Protein 4QT4 (pdb70)

Nearest PDB structures (foldseek):
  4qt4-assembly2_B  TM=9.998E-01  e=1.331E-39  Streptococcus pyogenes NZ131
  2z2j-assembly1_A  TM=9.382E-01  e=2.286E-21  Mycobacterium tuberculosis H37Rv
  7wt6-assembly1_A  TM=9.422E-01  e=6.286E-21  Mycobacteriaceae bacterium
  3p2j-assembly1_A  TM=9.338E-01  e=3.692E-20  Mycolicibacterium smegmatis MC2 155
  3nea-assembly1_A  TM=8.923E-01  e=6.696E-21  Francisella tularensis subsp. tularensis

B-factor: mean 17.84, std 8.67, range [2.0, 57.25]

Solvent-accessible surface area: 18458 Å² total; per-residue (Å²): 154,22,8,0,0,0,0,0,1,13,33,48,105,159,48,116,131,9,36,5,1,0,0,17,44,0,0,56,17,0,8,148,79,36,139,11,116,50,84,96,43,209,116,19,133,1,48,13,3,42,44,126,54,137,138,16,64,0,14,0,0,21,2,26,22,104,3,90,55,1,0,91,4,0,101,38,0,16,96,129,70,141,13,20,7,71,37,0,0,0,0,7,0,20,22,81,5,104,25,22,80,7,77,0,74,38,121,25,83,16,62,28,4,58,0,2,109,11,0,40,85,67,14,34,4,57,40,5,22,4,1,29,0,0,2,10,141,53,134,209,73,77,81,65,128,89,7,5,56,28,108,31,91,105,133,27,75,134,33,10,63,108,7,16,74,104,0,6,78,0,0,91,44,6,18,133,61,90,43,11,131,113,0,42,161,134,26,48,110,165,18,11,1,0,0,0,0,1,13,35,49,89,150,48,107,131,8,37,4,4,0,0,20,45,0,0,60,30,1,9,167,83,44,136,15,120,56,89,71,33,175,103,8,122,0,51,11,3,45,35,123,54,138,149,12,60,0,23,0,0,26,2,37,10,102,3,91,53,1,0,91,2,1,76,35,2,12,87,132,71,141,21,81,48,92,33,1,0,0,0,9,0,17,19,90,4,99,31,22,88,5,66,0,83,34,113,30,76,16,62,33,2,54,0,0,105,9,0,8,34,60,21,3,6,56,77,5,21,1,1,29,0,0,3,8,137,52,137,212,82,75,80,70,127,86,8,3,63,26,109,26,85,115,133,28,73,132,35,9,64,112,6,17,74,98,0,4,78,0,0,85,43,4,16,133,66,91,35,9,127,115,0,32,155,135,27,54,85

InterPro domains:
  IPR001328 Peptidyl-tRNA hydrolase [MF_00083] (2-180)
  IPR001328 Peptidyl-tRNA hydrolase [PF01195] (4-188)
  IPR001328 Peptidyl-tRNA hydrolase [PTHR17224] (3-188)
  IPR001328 Peptidyl-tRNA hydrolase [TIGR00447] (3-172)
  IPR001328 Peptidyl-tRNA hydrolase [cd00462] (4-175)
  IPR018171 Peptidyl-tRNA hydrolase, conserved site [PS01195] (15-28)
  IPR018171 Peptidyl-tRNA hydrolase, conserved site [PS01196] (109-119)
  IPR036416 Peptidyl-tRNA hydrolase superfamily [G3DSA:3.40.50.1470] (1-189)
  IPR036416 Peptidyl-tRNA hydrolase superfamily [SSF53178] (1-188)

Structure (mmCIF, N/CA/C/O backbone):
data_4QT4
#
_entry.id   4QT4
#
_cell.length_a   36.024
_cell.length_b   43.028
_cell.length_c   65.100
_cell.angle_alpha   90.33
_cell.angle_beta   105.78
_cell.angle_gamma   112.51
#
_symmetry.space_group_name_H-M   'P 1'
#
loop_
_entity.id
_entity.type
_entity.pdbx_description
1 polymer 'Peptidyl-tRNA hydrolase'
2 water water
#
loop_
_atom_site.group_PDB
_atom_site.id
_atom_site.type_symbol
_atom_site.label_atom_id
_atom_site.label_alt_id
_atom_site.label_comp_id
_atom_site.label_asym_id
_atom_site.label_entity_id
_atom_site.label_seq_id
_atom_site.pdbx_PDB_ins_code
_atom_site.Cartn_x
_atom_site.Cartn_y
_atom_site.Cartn_z
_atom_site.occupancy
_atom_site.B_iso_or_equiv
_atom_site.auth_seq_id
_atom_site.auth_comp_id
_atom_site.auth_asym_id
_atom_site.auth_atom_id
_atom_site.pdbx_PDB_model_num
ATOM 1 N N . MET A 1 1 ? -3.280 -34.009 -27.707 1.00 27.11 1 MET A N 1
ATOM 2 C CA . MET A 1 1 ? -1.905 -33.537 -27.728 1.00 26.15 1 MET A CA 1
ATOM 3 C C . MET A 1 1 ? -1.721 -32.139 -27.137 1.00 24.83 1 MET A C 1
ATOM 4 O O . MET A 1 1 ? -0.824 -31.914 -26.385 1.00 24.63 1 MET A O 1
ATOM 9 N N . VAL A 1 2 ? -2.514 -31.169 -27.579 1.00 22.11 2 VAL A N 1
ATOM 10 C CA . VAL A 1 2 ? -2.399 -29.810 -27.132 1.00 20.38 2 VAL A CA 1
ATOM 11 C C . VAL A 1 2 ? -3.590 -29.398 -26.274 1.00 20.28 2 VAL A C 1
ATOM 12 O O . VAL A 1 2 ? -4.686 -29.578 -26.678 1.00 20.09 2 VAL A O 1
ATOM 16 N N . LYS A 1 3 ? -3.340 -28.867 -25.099 1.00 19.58 3 LYS A N 1
ATOM 17 C CA . LYS A 1 3 ? -4.372 -28.393 -24.190 1.00 19.07 3 LYS A CA 1
ATOM 18 C C . LYS A 1 3 ? -4.319 -26.872 -24.101 1.00 17.95 3 LYS A C 1
ATOM 19 O O . LYS A 1 3 ? -3.244 -26.284 -24.042 1.00 16.55 3 LYS A O 1
ATOM 25 N N . MET A 1 4 ? -5.491 -26.246 -24.108 1.00 16.80 4 MET A N 1
ATOM 26 C CA . MET A 1 4 ? -5.597 -24.791 -24.021 1.00 16.24 4 MET A CA 1
ATOM 27 C C . MET A 1 4 ? -6.376 -24.445 -22.755 1.00 14.87 4 MET A C 1
ATOM 28 O O . MET A 1 4 ? -7.593 -24.588 -22.696 1.00 14.98 4 MET A O 1
ATOM 33 N N . ILE A 1 5 ? -5.695 -23.961 -21.746 1.00 14.06 5 ILE A N 1
ATOM 34 C CA . ILE A 1 5 ? -6.288 -23.586 -20.494 1.00 13.04 5 ILE A CA 1
ATOM 35 C C . ILE A 1 5 ? -6.310 -22.051 -20.257 1.00 13.81 5 ILE A C 1
ATOM 36 O O . ILE A 1 5 ? -5.295 -21.432 -20.097 1.00 11.00 5 ILE A O 1
ATOM 41 N N . VAL A 1 6 ? -7.498 -21.468 -20.260 1.00 12.44 6 VAL A N 1
ATOM 42 C CA . VAL A 1 6 ? -7.645 -20.020 -20.241 1.00 12.40 6 VAL A CA 1
ATOM 43 C C . VAL A 1 6 ? -8.236 -19.516 -18.931 1.00 11.83 6 VAL A C 1
ATOM 44 O O . VAL A 1 6 ? -9.260 -20.014 -18.463 1.00 11.55 6 VAL A O 1
ATOM 48 N N . GLY A 1 7 ? -7.583 -18.516 -18.351 1.00 10.37 7 GLY A N 1
ATOM 49 C CA . GLY A 1 7 ? -8.081 -17.862 -17.153 1.00 9.46 7 GLY A CA 1
ATOM 50 C C . GLY A 1 7 ? -8.518 -16.467 -17.554 1.00 9.16 7 GLY A C 1
ATOM 51 O O . GLY A 1 7 ? -7.741 -15.717 -18.145 1.00 8.75 7 GLY A O 1
ATOM 52 N N . LEU A 1 8 ? -9.754 -16.108 -17.235 1.00 8.68 8 LEU A N 1
ATOM 53 C CA . LEU A 1 8 ? -10.281 -14.807 -17.629 1.00 7.98 8 LEU A CA 1
ATOM 54 C C . LEU A 1 8 ? -10.060 -13.677 -16.637 1.00 7.23 8 LEU A C 1
ATOM 55 O O . LEU A 1 8 ? -9.924 -13.892 -15.431 1.00 8.37 8 LEU A O 1
ATOM 60 N N . GLY A 1 9 ? -10.042 -12.461 -17.170 1.00 6.70 9 GLY A N 1
ATOM 61 C CA . GLY A 1 9 ? -9.853 -11.278 -16.354 1.00 7.61 9 GLY A CA 1
ATOM 62 C C . GLY A 1 9 ? -9.571 -10.049 -17.197 1.00 9.50 9 GLY A C 1
ATOM 63 O O . GLY A 1 9 ? -9.817 -10.043 -18.407 1.00 7.21 9 GLY A O 1
ATOM 64 N N . ASN A 1 10 ? -9.064 -9.005 -16.547 1.00 10.05 10 ASN A N 1
ATOM 65 C CA . ASN A 1 10 ? -8.722 -7.753 -17.212 1.00 10.62 10 ASN A CA 1
ATOM 66 C C . ASN A 1 10 ? -7.282 -7.408 -16.860 1.00 10.75 10 ASN A C 1
ATOM 67 O O . ASN A 1 10 ? -6.865 -7.579 -15.714 1.00 11.54 10 ASN A O 1
ATOM 72 N N . PRO A 1 11 ? -6.498 -6.935 -17.844 1.00 10.58 11 PRO A N 1
ATOM 73 C CA . PRO A 1 11 ? -5.099 -6.565 -17.622 1.00 12.69 11 PRO A CA 1
ATOM 74 C C . PRO A 1 11 ? -5.059 -5.206 -16.914 1.00 15.03 11 PRO A C 1
ATOM 75 O O . PRO A 1 11 ? -6.047 -4.464 -16.943 1.00 16.15 11 PRO A O 1
ATOM 79 N N . GLY A 1 12 ? -3.937 -4.889 -16.272 1.00 17.29 12 GLY A N 1
ATOM 80 C CA . GLY A 1 12 ? -3.812 -3.610 -15.583 1.00 19.78 12 GLY A CA 1
ATOM 81 C C . GLY A 1 12 ? -3.934 -3.675 -14.070 1.00 21.37 12 GLY A C 1
ATOM 82 O O . GLY A 1 12 ? -4.764 -4.408 -13.533 1.00 21.19 12 GLY A O 1
ATOM 83 N N . SER A 1 13 ? -3.102 -2.886 -13.394 1.00 22.56 13 SER A N 1
ATOM 84 C CA . SER A 1 13 ? -3.049 -2.826 -11.941 1.00 23.93 13 SER A CA 1
ATOM 85 C C . SER A 1 13 ? -4.393 -2.549 -11.264 1.00 23.75 13 SER A C 1
ATOM 86 O O . SER A 1 13 ? -4.665 -3.104 -10.203 1.00 22.99 13 SER A O 1
ATOM 89 N N . LYS A 1 14 ? -5.242 -1.717 -11.864 1.00 23.84 14 LYS A N 1
ATOM 90 C CA . LYS A 1 14 ? -6.526 -1.403 -11.234 1.00 24.98 14 LYS A CA 1
ATOM 91 C C . LYS A 1 14 ? -7.555 -2.540 -11.200 1.00 24.44 14 LYS A C 1
ATOM 92 O O . LYS A 1 14 ? -8.519 -2.478 -10.432 1.00 24.14 14 LYS A O 1
ATOM 98 N N . TYR A 1 15 ? -7.405 -3.510 -12.088 1.00 23.30 15 TYR A N 1
ATOM 99 C CA . TYR A 1 15 ? -8.277 -4.664 -12.116 1.00 22.61 15 TYR A CA 1
ATOM 100 C C . TYR A 1 15 ? -7.804 -5.882 -11.288 1.00 22.47 15 TYR A C 1
ATOM 101 O O . TYR A 1 15 ? -8.577 -6.747 -11.025 1.00 21.25 15 TYR A O 1
ATOM 110 N N . GLU A 1 16 ? -6.591 -5.849 -10.802 1.00 23.37 16 GLU A N 1
ATOM 111 C CA . GLU A 1 16 ? -5.932 -7.019 -10.246 1.00 24.52 16 GLU A CA 1
ATOM 112 C C . GLU A 1 16 ? -6.622 -7.721 -9.073 1.00 23.95 16 GLU A C 1
ATOM 113 O O . GLU A 1 16 ? -6.549 -8.892 -8.955 1.00 23.99 16 GLU A O 1
ATOM 119 N N . LYS A 1 17 ? -7.245 -6.956 -8.211 1.00 22.94 17 LYS A N 1
ATOM 120 C CA . LYS A 1 17 ? -7.953 -7.498 -7.065 1.00 22.65 17 LYS A CA 1
ATOM 121 C C . LYS A 1 17 ? -9.450 -7.721 -7.287 1.00 20.64 17 LYS A C 1
ATOM 122 O O . LYS A 1 17 ? -10.128 -8.179 -6.403 1.00 20.65 17 LYS A O 1
ATOM 128 N N . THR A 1 18 ? -9.964 -7.360 -8.449 1.00 17.73 18 THR A N 1
ATOM 129 C CA . THR A 1 18 ? -11.385 -7.532 -8.704 1.00 14.91 18 THR A CA 1
ATOM 130 C C . THR A 1 18 ? -11.771 -9.005 -8.764 1.00 13.80 18 THR A C 1
ATOM 131 O O . THR A 1 18 ? -10.973 -9.853 -9.161 1.00 12.73 18 THR A O 1
ATOM 135 N N . LYS A 1 19 ? -13.001 -9.297 -8.354 1.00 12.60 19 LYS A N 1
ATOM 136 C CA . LYS A 1 19 ? -13.512 -10.663 -8.357 1.00 12.87 19 LYS A CA 1
ATOM 137 C C . LYS A 1 19 ? -13.531 -11.206 -9.782 1.00 12.10 19 LYS A C 1
ATOM 138 O O . LYS A 1 19 ? -13.300 -12.389 -10.009 1.00 9.96 19 LYS A O 1
ATOM 144 N N . HIS A 1 20 ? -13.781 -10.315 -10.737 1.00 11.94 20 HIS A N 1
ATOM 145 C CA . HIS A 1 20 ? -13.841 -10.681 -12.148 1.00 11.79 20 HIS A CA 1
ATOM 146 C C . HIS A 1 20 ? -12.499 -11.219 -12.654 1.00 12.04 20 HIS A C 1
ATOM 147 O O . HIS A 1 20 ? -12.425 -11.807 -13.734 1.00 12.41 20 HIS A O 1
ATOM 154 N N . ASN A 1 21 ? -11.443 -11.022 -11.871 1.00 11.19 21 ASN A N 1
ATOM 155 C CA . ASN A 1 21 ? -10.106 -11.503 -12.234 1.00 10.74 21 ASN A CA 1
ATOM 156 C C . ASN A 1 21 ? -9.733 -12.820 -11.567 1.00 9.33 21 ASN A C 1
ATOM 157 O O . ASN A 1 21 ? -8.567 -13.198 -11.555 1.00 10.35 21 ASN A O 1
ATOM 162 N N . ILE A 1 22 ? -10.707 -13.518 -11.001 1.00 10.13 22 ILE A N 1
ATOM 163 C CA . ILE A 1 22 ? -10.399 -14.776 -10.332 1.00 9.99 22 ILE A CA 1
ATOM 164 C C . ILE A 1 22 ? -9.722 -15.759 -11.299 1.00 10.55 22 ILE A C 1
ATOM 165 O O . ILE A 1 22 ? -8.918 -16.591 -10.887 1.00 11.94 22 ILE A O 1
ATOM 170 N N . GLY A 1 23 ? -10.025 -15.640 -12.589 1.00 10.72 23 GLY A N 1
ATOM 171 C CA . GLY A 1 23 ? -9.411 -16.514 -13.578 1.00 9.30 23 GLY A CA 1
ATOM 172 C C . GLY A 1 23 ? -7.913 -16.269 -13.680 1.00 11.16 23 GLY A C 1
ATOM 173 O O . GLY A 1 23 ? -7.116 -17.210 -13.749 1.00 10.17 23 GLY A O 1
ATOM 174 N N . PHE A 1 24 ? -7.529 -14.996 -13.694 1.00 11.03 24 PHE A N 1
ATOM 175 C CA . PHE A 1 24 ? -6.120 -14.611 -13.755 1.00 11.98 24 PHE A CA 1
ATOM 176 C C . PHE A 1 24 ? -5.399 -15.172 -12.524 1.00 11.82 24 PHE A C 1
ATOM 177 O O . PHE A 1 24 ? -4.321 -15.755 -12.624 1.00 11.04 24 PHE A O 1
ATOM 185 N N . MET A 1 25 ? -6.020 -14.994 -11.363 1.00 12.26 25 MET A N 1
ATOM 186 C CA . MET A 1 25 ? -5.466 -15.478 -10.097 1.00 13.12 25 MET A CA 1
ATOM 187 C C . MET A 1 25 ? -5.257 -16.998 -10.136 1.00 13.48 25 MET A C 1
ATOM 188 O O . MET A 1 25 ? -4.240 -17.516 -9.662 1.00 12.47 25 MET A O 1
ATOM 193 N N . ALA A 1 26 ? -6.225 -17.705 -10.715 1.00 13.28 26 ALA A N 1
ATOM 194 C CA . ALA A 1 26 ? -6.155 -19.159 -10.821 1.00 13.18 26 ALA A CA 1
ATOM 195 C C . ALA A 1 26 ? -4.980 -19.587 -11.685 1.00 13.21 26 ALA A C 1
ATOM 196 O O . ALA A 1 26 ? -4.166 -20.428 -11.277 1.00 13.90 26 ALA A O 1
ATOM 198 N N . ILE A 1 27 ? -4.896 -19.011 -12.881 1.00 12.87 27 ILE A N 1
ATOM 199 C CA . ILE A 1 27 ? -3.809 -19.323 -13.802 1.00 12.99 27 ILE A CA 1
ATOM 200 C C . ILE A 1 27 ? -2.459 -19.044 -13.154 1.00 12.66 27 ILE A C 1
ATOM 201 O O . ILE A 1 27 ? -1.530 -19.848 -13.266 1.00 12.48 27 ILE A O 1
ATOM 206 N N . ASP A 1 28 ? -2.358 -17.903 -12.474 1.00 12.05 28 ASP A N 1
ATOM 207 C CA . ASP A 1 28 ? -1.115 -17.539 -11.799 1.00 12.38 28 ASP A CA 1
ATOM 208 C C . ASP A 1 28 ? -0.714 -18.627 -10.803 1.00 11.67 28 ASP A C 1
ATOM 209 O O . ASP A 1 28 ? 0.442 -19.049 -10.764 1.00 11.55 28 ASP A O 1
ATOM 214 N N . ASN A 1 29 ? -1.677 -19.085 -10.010 1.00 12.20 29 ASN A N 1
ATOM 215 C CA . ASN A 1 29 ? -1.419 -20.120 -9.011 1.00 12.49 29 ASN A CA 1
ATOM 216 C C . ASN A 1 29 ? -0.993 -21.426 -9.689 1.00 11.93 29 ASN A C 1
ATOM 217 O O . ASN A 1 29 ? -0.089 -22.118 -9.219 1.00 12.36 29 ASN A O 1
ATOM 222 N N . ILE A 1 30 ? -1.634 -21.747 -10.809 1.00 11.85 30 ILE A N 1
ATOM 223 C CA . ILE A 1 30 ? -1.319 -22.960 -11.554 1.00 10.91 30 ILE A CA 1
ATOM 224 C C . ILE A 1 30 ? 0.109 -22.996 -12.090 1.00 11.13 30 ILE A C 1
ATOM 225 O O . ILE A 1 30 ? 0.825 -23.975 -11.895 1.00 9.44 30 ILE A O 1
ATOM 230 N N . VAL A 1 31 ? 0.521 -21.935 -12.778 1.00 11.59 31 VAL A N 1
ATOM 231 C CA . VAL A 1 31 ? 1.864 -21.900 -13.344 1.00 13.55 31 VAL A CA 1
ATOM 232 C C . VAL A 1 31 ? 2.951 -21.878 -12.277 1.00 14.30 31 VAL A C 1
ATOM 233 O O . VAL A 1 31 ? 3.991 -22.515 -12.433 1.00 14.10 31 VAL A O 1
ATOM 237 N N . LYS A 1 32 ? 2.709 -21.171 -11.177 1.00 17.05 32 LYS A N 1
ATOM 238 C CA . LYS A 1 32 ? 3.682 -21.124 -10.087 1.00 18.90 32 LYS A CA 1
ATOM 239 C C . LYS A 1 32 ? 3.891 -22.518 -9.500 1.00 18.90 32 LYS A C 1
ATOM 240 O O . LYS A 1 32 ? 5.016 -22.919 -9.200 1.00 18.21 32 LYS A O 1
ATOM 246 N N . ASN A 1 33 ? 2.793 -23.250 -9.352 1.00 18.91 33 ASN A N 1
ATOM 247 C CA . ASN A 1 33 ? 2.811 -24.621 -8.937 1.00 19.64 33 ASN A CA 1
ATOM 248 C C . ASN A 1 33 ? 3.452 -25.584 -9.921 1.00 19.52 33 ASN A C 1
ATOM 249 O O . ASN A 1 33 ? 4.063 -26.508 -9.532 1.00 18.78 33 ASN A O 1
ATOM 254 N N . LEU A 1 34 ? 3.271 -25.321 -11.175 1.00 19.24 34 LEU A N 1
ATOM 255 C CA . LEU A 1 34 ? 3.784 -26.184 -12.161 1.00 20.38 34 LEU A CA 1
ATOM 256 C C . LEU A 1 34 ? 5.173 -25.732 -12.631 1.00 20.61 34 LEU A C 1
ATOM 257 O O . LEU A 1 34 ? 5.652 -26.302 -13.534 1.00 21.09 34 LEU A O 1
ATOM 262 N N . ASP A 1 35 ? 5.770 -24.723 -12.015 1.00 20.71 35 ASP A N 1
ATOM 263 C CA . ASP A 1 35 ? 7.045 -24.126 -12.452 1.00 21.98 35 ASP A CA 1
ATOM 264 C C . ASP A 1 35 ? 7.021 -23.674 -13.920 1.00 22.07 35 ASP A C 1
ATOM 265 O O . ASP A 1 35 ? 7.845 -24.041 -14.697 1.00 21.90 35 ASP A O 1
ATOM 270 N N . VAL A 1 36 ? 5.996 -22.948 -14.317 1.00 22.02 36 VAL A N 1
ATOM 271 C CA . VAL A 1 36 ? 5.821 -22.466 -15.659 1.00 21.99 36 VAL A CA 1
ATOM 272 C C . VAL A 1 36 ? 5.921 -20.943 -15.636 1.00 22.20 36 VAL A C 1
ATOM 273 O O . VAL A 1 36 ? 5.299 -20.310 -14.834 1.00 22.07 36 VAL A O 1
ATOM 277 N N . THR A 1 37 ? 6.734 -20.382 -16.505 1.00 22.00 37 THR A N 1
ATOM 278 C CA . THR A 1 37 ? 6.870 -18.932 -16.575 1.00 23.78 37 THR A CA 1
ATOM 279 C C . THR A 1 37 ? 6.126 -18.310 -17.743 1.00 23.73 37 THR A C 1
ATOM 280 O O . THR A 1 37 ? 6.102 -18.858 -18.847 1.00 22.43 37 THR A O 1
ATOM 284 N N . PHE A 1 38 ? 5.533 -17.153 -17.476 1.00 24.86 38 PHE A N 1
ATOM 285 C CA . PHE A 1 38 ? 4.782 -16.397 -18.464 1.00 28.74 38 PHE A CA 1
ATOM 286 C C . PHE A 1 38 ? 5.658 -15.596 -19.413 1.00 31.54 38 PHE A C 1
ATOM 287 O O . PHE A 1 38 ? 6.843 -15.377 -19.175 1.00 33.07 38 PHE A O 1
ATOM 295 N N . THR A 1 39 ? 5.037 -15.165 -20.500 1.00 34.09 39 THR A N 1
ATOM 296 C CA . THR A 1 39 ? 5.673 -14.346 -21.507 1.00 36.11 39 THR A CA 1
ATOM 297 C C . THR A 1 39 ? 4.520 -13.588 -22.138 1.00 37.85 39 THR A C 1
ATOM 298 O O . THR A 1 39 ? 3.532 -14.190 -22.552 1.00 37.68 39 THR A O 1
ATOM 302 N N . ASP A 1 40 ? 4.670 -12.287 -22.211 1.00 39.58 40 ASP A N 1
ATOM 303 C CA . ASP A 1 40 ? 3.641 -11.505 -22.808 1.00 41.08 40 ASP A CA 1
ATOM 304 C C . ASP A 1 40 ? 3.795 -11.626 -24.307 1.00 41.73 40 ASP A C 1
ATOM 305 O O . ASP A 1 40 ? 4.621 -11.004 -24.907 1.00 41.79 40 ASP A O 1
ATOM 310 N N . ASP A 1 41 ? 2.950 -12.465 -24.881 1.00 42.07 41 ASP A N 1
ATOM 311 C CA . ASP A 1 41 ? 2.993 -12.818 -26.299 1.00 42.53 41 ASP A CA 1
ATOM 312 C C . ASP A 1 41 ? 2.991 -11.699 -27.334 1.00 42.46 41 ASP A C 1
ATOM 313 O O . ASP A 1 41 ? 2.263 -10.712 -27.214 1.00 42.57 41 ASP A O 1
ATOM 318 N N . LYS A 1 42 ? 3.789 -11.911 -28.380 1.00 42.09 42 LYS A N 1
ATOM 319 C CA . LYS A 1 42 ? 3.946 -10.976 -29.496 1.00 41.84 42 LYS A CA 1
ATOM 320 C C . LYS A 1 42 ? 2.867 -11.137 -30.575 1.00 40.52 42 LYS A C 1
ATOM 321 O O . LYS A 1 42 ? 2.510 -10.174 -31.251 1.00 41.17 42 LYS A O 1
ATOM 327 N N . ASN A 1 43 ? 2.367 -12.357 -30.743 1.00 38.21 43 ASN A N 1
ATOM 328 C CA . ASN A 1 43 ? 1.326 -12.636 -31.730 1.00 36.57 43 ASN A CA 1
ATOM 329 C C . ASN A 1 43 ? -0.041 -12.346 -31.119 1.00 34.71 43 ASN A C 1
ATOM 330 O O . ASN A 1 43 ? -0.849 -11.596 -31.672 1.00 34.30 43 ASN A O 1
ATOM 335 N N . PHE A 1 44 ? -0.265 -12.911 -29.946 1.00 32.70 44 PHE A N 1
ATOM 336 C CA . PHE A 1 44 ? -1.511 -12.862 -29.237 1.00 30.74 44 PHE A CA 1
ATOM 337 C C . PHE A 1 44 ? -1.502 -11.823 -28.133 1.00 28.25 44 PHE A C 1
ATOM 338 O O . PHE A 1 44 ? -0.525 -11.666 -27.515 1.00 27.92 44 PHE A O 1
ATOM 346 N N . LYS A 1 45 ? -2.584 -11.153 -27.946 1.00 25.86 45 LYS A N 1
ATOM 347 C CA . LYS A 1 45 ? -2.695 -10.220 -26.894 1.00 24.54 45 LYS A CA 1
ATOM 348 C C . LYS A 1 45 ? -3.035 -11.039 -25.633 1.00 22.32 45 LYS A C 1
ATOM 349 O O . LYS A 1 45 ? -4.158 -11.155 -25.244 1.00 21.21 45 LYS A O 1
ATOM 355 N N . ALA A 1 46 ? -2.018 -11.643 -25.058 1.00 20.78 46 ALA A N 1
ATOM 356 C CA . ALA A 1 46 ? -2.200 -12.499 -23.904 1.00 20.42 46 ALA A CA 1
ATOM 357 C C . ALA A 1 46 ? -0.877 -12.843 -23.243 1.00 19.00 46 ALA A C 1
ATOM 358 O O . ALA A 1 46 ? 0.190 -12.698 -23.836 1.00 19.35 46 ALA A O 1
ATOM 360 N N . GLN A 1 47 ? -0.923 -13.183 -21.988 1.00 19.21 47 GLN A N 1
ATOM 361 C CA . GLN A 1 47 ? 0.212 -13.690 -21.288 1.00 19.81 47 GLN A CA 1
ATOM 362 C C . GLN A 1 47 ? 0.192 -15.190 -21.426 1.00 19.19 47 GLN A C 1
ATOM 363 O O . GLN A 1 47 ? -0.751 -15.825 -21.090 1.00 19.66 47 GLN A O 1
ATOM 369 N N . ILE A 1 48 ? 1.214 -15.755 -21.965 1.00 18.35 48 ILE A N 1
ATOM 370 C CA . ILE A 1 48 ? 1.207 -17.178 -22.234 1.00 19.32 48 ILE A CA 1
ATOM 371 C C . ILE A 1 48 ? 2.380 -17.962 -21.706 1.00 18.51 48 ILE A C 1
ATOM 372 O O . ILE A 1 48 ? 3.532 -17.579 -21.861 1.00 19.43 48 ILE A O 1
ATOM 377 N N . GLY A 1 49 ? 2.058 -19.079 -21.075 1.00 18.96 49 GLY A N 1
ATOM 378 C CA . GLY A 1 49 ? 3.072 -19.969 -20.555 1.00 18.42 49 GLY A CA 1
ATOM 379 C C . GLY A 1 49 ? 2.677 -21.335 -21.062 1.00 17.71 49 GLY A C 1
ATOM 380 O O . GLY A 1 49 ? 1.493 -21.608 -21.227 1.00 16.80 49 GLY A O 1
ATOM 381 N N . SER A 1 50 ? 3.653 -22.181 -21.353 1.00 17.87 50 SER A N 1
ATOM 382 C CA . SER A 1 50 ? 3.353 -23.519 -21.837 1.00 19.95 50 SER A CA 1
ATOM 383 C C . SER A 1 50 ? 4.453 -24.457 -21.398 1.00 20.97 50 SER A C 1
ATOM 384 O O . SER A 1 50 ? 5.534 -24.016 -21.002 1.00 22.50 50 SER A O 1
ATOM 387 N N . THR A 1 51 ? 4.174 -25.751 -21.468 1.00 20.65 51 THR A N 1
ATOM 388 C CA . THR A 1 51 ? 5.145 -26.756 -21.082 1.00 20.88 51 THR A CA 1
ATOM 389 C C . THR A 1 51 ? 4.618 -28.129 -21.468 1.00 21.34 51 THR A C 1
ATOM 390 O O . THR A 1 51 ? 3.409 -28.325 -21.623 1.00 19.78 51 THR A O 1
ATOM 394 N N . PHE A 1 52 ? 5.534 -29.074 -21.636 1.00 21.59 52 PHE A N 1
ATOM 395 C CA . PHE A 1 52 ? 5.147 -30.429 -21.964 1.00 23.12 52 PHE A CA 1
ATOM 396 C C . PHE A 1 52 ? 4.913 -31.216 -20.685 1.00 23.41 52 PHE A C 1
ATOM 397 O O . PHE A 1 52 ? 5.738 -31.205 -19.776 1.00 23.10 52 PHE A O 1
ATOM 405 N N . ILE A 1 53 ? 3.767 -31.818 -20.603 1.00 25.13 53 ILE A N 1
ATOM 406 C CA . ILE A 1 53 ? 3.491 -32.691 -19.520 1.00 27.35 53 ILE A CA 1
ATOM 407 C C . ILE A 1 53 ? 3.363 -34.048 -20.137 1.00 27.67 53 ILE A C 1
ATOM 408 O O . ILE A 1 53 ? 2.348 -34.340 -20.702 1.00 27.40 53 ILE A O 1
ATOM 413 N N . ASN A 1 54 ? 4.390 -34.871 -20.002 1.00 28.74 54 ASN A N 1
ATOM 414 C CA . ASN A 1 54 ? 4.402 -36.161 -20.654 1.00 29.56 54 ASN A CA 1
ATOM 415 C C . ASN A 1 54 ? 4.530 -35.809 -22.134 1.00 29.40 54 ASN A C 1
ATOM 416 O O . ASN A 1 54 ? 5.380 -34.991 -22.492 1.00 30.21 54 ASN A O 1
ATOM 421 N N . HIS A 1 55 ? 3.686 -36.374 -22.991 1.00 28.39 55 HIS A N 1
ATOM 422 C CA . HIS A 1 55 ? 3.775 -36.067 -24.413 1.00 28.38 55 HIS A CA 1
ATOM 423 C C . HIS A 1 55 ? 2.858 -34.925 -24.837 1.00 27.72 55 HIS A C 1
ATOM 424 O O . HIS A 1 55 ? 2.782 -34.612 -26.023 1.00 27.81 55 HIS A O 1
ATOM 431 N N . GLU A 1 56 ? 2.164 -34.297 -23.890 1.00 26.88 56 GLU A N 1
ATOM 432 C CA . GLU A 1 56 ? 1.263 -33.202 -24.241 1.00 24.80 56 GLU A CA 1
ATOM 433 C C . GLU A 1 56 ? 1.821 -31.816 -23.977 1.00 22.21 56 GLU A C 1
ATOM 434 O O . GLU A 1 56 ? 2.548 -31.594 -23.016 1.00 21.17 56 GLU A O 1
ATOM 440 N N . LYS A 1 57 ? 1.461 -30.876 -24.839 1.00 20.05 57 LYS A N 1
ATOM 441 C CA . LYS A 1 57 ? 1.890 -29.502 -24.651 1.00 19.32 57 LYS A CA 1
ATOM 442 C C . LYS A 1 57 ? 0.684 -28.747 -24.136 1.00 17.70 57 LYS A C 1
ATOM 443 O O . LYS A 1 57 ? -0.368 -28.721 -24.774 1.00 18.26 57 LYS A O 1
ATOM 449 N N . VAL A 1 58 ? 0.849 -28.149 -22.964 1.00 16.31 58 VAL A N 1
ATOM 450 C CA . VAL A 1 58 ? -0.224 -27.419 -22.315 1.00 14.87 58 VAL A CA 1
ATOM 451 C C . VAL A 1 58 ? 0.038 -25.921 -22.282 1.00 15.19 58 VAL A C 1
ATOM 452 O O . VAL A 1 58 ? 1.105 -25.474 -21.860 1.00 14.54 58 VAL A O 1
ATOM 456 N N . TYR A 1 59 ? -0.939 -25.147 -22.736 1.00 14.33 59 TYR A N 1
ATOM 457 C CA . TYR A 1 59 ? -0.812 -23.703 -22.723 1.00 13.45 59 TYR A CA 1
ATOM 458 C C . TYR A 1 59 ? -1.681 -23.127 -21.615 1.00 13.27 59 TYR A C 1
ATOM 459 O O . TYR A 1 59 ? -2.848 -23.493 -21.469 1.00 11.34 59 TYR A O 1
ATOM 468 N N . PHE A 1 60 ? -1.083 -22.277 -20.815 1.00 12.04 60 PHE A N 1
ATOM 469 C CA . PHE A 1 60 ? -1.758 -21.572 -19.785 1.00 12.41 60 PHE A CA 1
ATOM 470 C C . PHE A 1 60 ? -1.913 -20.121 -20.229 1.00 12.01 60 PHE A C 1
ATOM 471 O O . PHE A 1 60 ? -0.949 -19.423 -20.449 1.00 12.15 60 PHE A O 1
ATOM 479 N N . VAL A 1 61 ? -3.138 -19.699 -20.412 1.00 11.56 61 VAL A N 1
ATOM 480 C CA . VAL A 1 61 ? -3.384 -18.389 -20.986 1.00 10.48 61 VAL A CA 1
ATOM 481 C C . VAL A 1 61 ? -4.217 -17.356 -20.235 1.00 10.34 61 VAL A C 1
ATOM 482 O O . VAL A 1 61 ? -5.297 -17.651 -19.730 1.00 11.36 61 VAL A O 1
ATOM 486 N N . LYS A 1 62 ? -3.699 -16.129 -20.194 1.00 9.98 62 LYS A N 1
ATOM 487 C CA . LYS A 1 62 ? -4.404 -15.005 -19.585 1.00 11.24 62 LYS A CA 1
ATOM 488 C C . LYS A 1 62 ? -4.603 -13.967 -20.688 1.00 11.78 62 LYS A C 1
ATOM 489 O O . LYS A 1 62 ? -3.698 -13.193 -20.990 1.00 11.17 62 LYS A O 1
ATOM 495 N N . PRO A 1 63 ? -5.785 -13.956 -21.323 1.00 12.48 63 PRO A N 1
ATOM 496 C CA . PRO A 1 63 ? -6.033 -12.978 -22.390 1.00 12.59 63 PRO A CA 1
ATOM 497 C C . PRO A 1 63 ? -5.948 -11.554 -21.845 1.00 13.09 63 PRO A C 1
ATOM 498 O O . PRO A 1 63 ? -6.474 -11.270 -20.771 1.00 13.88 63 PRO A O 1
ATOM 502 N N . THR A 1 64 ? -5.271 -10.667 -22.566 1.00 12.85 64 THR A N 1
ATOM 503 C CA . THR A 1 64 ? -5.156 -9.285 -22.123 1.00 13.83 64 THR A CA 1
ATOM 504 C C . THR A 1 64 ? -5.817 -8.347 -23.132 1.00 14.78 64 THR A C 1
ATOM 505 O O . THR A 1 64 ? -5.353 -7.231 -23.375 1.00 14.05 64 THR A O 1
ATOM 509 N N . THR A 1 65 ? -6.917 -8.834 -23.701 1.00 14.56 65 THR A N 1
ATOM 510 C CA . THR A 1 65 ? -7.726 -8.126 -24.688 1.00 14.25 65 THR A CA 1
ATOM 511 C C . THR A 1 65 ? -8.798 -7.309 -23.971 1.00 13.07 65 THR A C 1
ATOM 512 O O . THR A 1 65 ? -9.486 -6.477 -24.582 1.00 12.72 65 THR A O 1
ATOM 516 N N . PHE A 1 66 ? -8.851 -7.440 -22.667 1.00 12.03 66 PHE A N 1
ATOM 517 C CA . PHE A 1 66 ? -9.901 -6.971 -21.796 1.00 12.80 66 PHE A CA 1
ATOM 518 C C . PHE A 1 66 ? -10.964 -8.065 -21.779 1.00 13.54 66 PHE A C 1
ATOM 519 O O . PHE A 1 66 ? -11.155 -8.666 -22.781 1.00 12.75 66 PHE A O 1
ATOM 527 N N . MET A 1 67 ? -11.647 -8.287 -20.657 1.00 12.92 67 MET A N 1
ATOM 528 C CA . MET A 1 67 ? -12.676 -9.313 -20.515 1.00 12.97 67 MET A CA 1
ATOM 529 C C . MET A 1 67 ? -13.715 -9.484 -21.634 1.00 13.57 67 MET A C 1
ATOM 530 O O . MET A 1 67 ? -13.938 -10.609 -22.086 1.00 14.16 67 MET A O 1
ATOM 535 N N . ASN A 1 68 ? -14.361 -8.406 -22.079 1.00 13.18 68 ASN A N 1
ATOM 536 C CA . ASN A 1 68 ? -15.375 -8.543 -23.128 1.00 13.50 68 ASN A CA 1
ATOM 537 C C . ASN A 1 68 ? -14.850 -8.941 -24.503 1.00 13.10 68 ASN A C 1
ATOM 538 O O . ASN A 1 68 ? -15.637 -9.139 -25.435 1.00 11.46 68 ASN A O 1
ATOM 543 N N . ASN A 1 69 ? -13.532 -9.064 -24.635 1.00 12.81 69 ASN A N 1
ATOM 544 C CA . ASN A 1 69 ? -12.934 -9.469 -25.908 1.00 13.35 69 ASN A CA 1
ATOM 545 C C . ASN A 1 69 ? -12.198 -10.807 -25.771 1.00 13.46 69 ASN A C 1
ATOM 546 O O . ASN A 1 69 ? -11.450 -11.204 -26.667 1.00 13.05 69 ASN A O 1
ATOM 551 N N . SER A 1 70 ? -12.407 -11.493 -24.650 1.00 11.98 70 SER A N 1
ATOM 552 C CA . SER A 1 70 ? -11.745 -12.775 -24.403 1.00 11.73 70 SER A CA 1
ATOM 553 C C . SER A 1 70 ? -11.899 -13.757 -25.563 1.00 11.00 70 SER A C 1
ATOM 554 O O . SER A 1 70 ? -10.967 -14.488 -25.896 1.00 11.46 70 SER A O 1
ATOM 557 N N . GLY A 1 71 ? -13.075 -13.765 -26.177 1.00 10.17 71 GLY A N 1
ATOM 558 C CA . GLY A 1 71 ? -13.329 -14.663 -27.292 1.00 10.70 71 GLY A CA 1
ATOM 559 C C . GLY A 1 71 ? -12.401 -14.499 -28.485 1.00 9.98 71 GLY A C 1
ATOM 560 O O . GLY A 1 71 ? -12.078 -15.481 -29.156 1.00 9.31 71 GLY A O 1
ATOM 561 N N . ILE A 1 72 ? -11.985 -13.278 -28.783 1.00 9.71 72 ILE A N 1
ATOM 562 C CA . ILE A 1 72 ? -11.069 -13.048 -29.872 1.00 11.18 72 ILE A CA 1
ATOM 563 C C . ILE A 1 72 ? -9.794 -13.785 -29.637 1.00 11.24 72 ILE A C 1
ATOM 564 O O . ILE A 1 72 ? -9.410 -14.522 -30.448 1.00 12.06 72 ILE A O 1
ATOM 569 N N . ALA A 1 73 ? -9.243 -13.658 -28.446 1.00 11.76 73 ALA A N 1
ATOM 570 C CA . ALA A 1 73 ? -8.005 -14.329 -28.079 1.00 10.58 73 ALA A CA 1
ATOM 571 C C . ALA A 1 73 ? -8.146 -15.853 -28.066 1.00 10.02 73 ALA A C 1
ATOM 572 O O . ALA A 1 73 ? -7.269 -16.560 -28.560 1.00 9.91 73 ALA A O 1
ATOM 574 N N . VAL A 1 74 ? -9.264 -16.342 -27.553 1.00 8.89 74 VAL A N 1
ATOM 575 C CA . VAL A 1 74 ? -9.488 -17.750 -27.465 1.00 9.73 74 VAL A CA 1
ATOM 576 C C . VAL A 1 74 ? -9.591 -18.372 -28.855 1.00 9.85 74 VAL A C 1
ATOM 577 O O . VAL A 1 74 ? -8.958 -19.340 -29.113 1.00 10.36 74 VAL A O 1
ATOM 581 N N . LYS A 1 75 ? -10.387 -17.789 -29.722 1.00 9.86 75 LYS A N 1
ATOM 582 C CA . LYS A 1 75 ? -10.522 -18.213 -31.082 1.00 10.65 75 LYS A CA 1
ATOM 583 C C . LYS A 1 75 ? -9.189 -18.132 -31.851 1.00 10.44 75 LYS A C 1
ATOM 584 O O . LYS A 1 75 ? -8.802 -19.040 -32.475 1.00 9.84 75 LYS A O 1
ATOM 590 N N . ALA A 1 76 ? -8.475 -17.050 -31.698 1.00 9.59 76 ALA A N 1
ATOM 591 C CA . ALA A 1 76 ? -7.186 -16.917 -32.372 1.00 10.16 76 ALA A CA 1
ATOM 592 C C . ALA A 1 76 ? -6.281 -18.078 -31.958 1.00 10.09 76 ALA A C 1
ATOM 593 O O . ALA A 1 76 ? -5.687 -18.751 -32.804 1.00 9.43 76 ALA A O 1
ATOM 595 N N . LEU A 1 77 ? -6.212 -18.334 -30.652 1.00 11.37 77 LEU A N 1
ATOM 596 C CA . LEU A 1 77 ? -5.377 -19.408 -30.108 1.00 11.59 77 LEU A CA 1
ATOM 597 C C . LEU A 1 77 ? -5.781 -20.817 -30.562 1.00 11.21 77 LEU A C 1
ATOM 598 O O . LEU A 1 77 ? -4.921 -21.628 -30.906 1.00 12.03 77 LEU A O 1
ATOM 603 N N . LEU A 1 78 ? -7.081 -21.102 -30.577 1.00 9.98 78 LEU A N 1
ATOM 604 C CA . LEU A 1 78 ? -7.575 -22.350 -31.139 1.00 10.68 78 LEU A CA 1
ATOM 605 C C . LEU A 1 78 ? -7.288 -22.515 -32.633 1.00 10.20 78 LEU A C 1
ATOM 606 O O . LEU A 1 78 ? -7.044 -23.572 -33.078 1.00 9.60 78 LEU A O 1
ATOM 611 N N . THR A 1 79 ? -7.415 -21.441 -33.372 1.00 10.00 79 THR A N 1
ATOM 612 C CA . THR A 1 79 ? -7.171 -21.471 -34.811 1.00 11.10 79 THR A CA 1
ATOM 613 C C . THR A 1 79 ? -5.681 -21.617 -35.105 1.00 10.96 79 THR A C 1
ATOM 614 O O . THR A 1 79 ? -5.280 -22.458 -35.908 1.00 11.68 79 THR A O 1
ATOM 618 N N . TYR A 1 80 ? -4.869 -20.862 -34.409 1.00 11.00 80 TYR A N 1
ATOM 619 C CA . TYR A 1 80 ? -3.430 -20.848 -34.600 1.00 10.81 80 TYR A CA 1
ATOM 620 C C . TYR A 1 80 ? -2.818 -22.230 -34.385 1.00 10.21 80 TYR A C 1
ATOM 621 O O . TYR A 1 80 ? -2.054 -22.686 -35.168 1.00 9.21 80 TYR A O 1
ATOM 630 N N . TYR A 1 81 ? -3.257 -22.914 -33.357 1.00 10.54 81 TYR A N 1
ATOM 631 C CA . TYR A 1 81 ? -2.736 -24.241 -33.054 1.00 11.41 81 TYR A CA 1
ATOM 632 C C . TYR A 1 81 ? -3.597 -25.398 -33.559 1.00 11.71 81 TYR A C 1
ATOM 633 O O . TYR A 1 81 ? -3.279 -26.560 -33.304 1.00 13.07 81 TYR A O 1
ATOM 642 N N . ASN A 1 82 ? -4.673 -25.086 -34.277 1.00 11.36 82 ASN A N 1
ATOM 643 C CA . ASN A 1 82 ? -5.574 -26.109 -34.804 1.00 12.93 82 ASN A CA 1
ATOM 644 C C . ASN A 1 82 ? -6.111 -26.983 -33.659 1.00 14.08 82 ASN A C 1
ATOM 645 O O . ASN A 1 82 ? -6.182 -28.208 -33.773 1.00 13.93 82 ASN A O 1
ATOM 650 N N . ILE A 1 83 ? -6.433 -26.376 -32.516 1.00 14.54 83 ILE A N 1
ATOM 651 C CA . ILE A 1 83 ? -6.998 -27.039 -31.337 1.00 15.61 83 ILE A CA 1
ATOM 652 C C . ILE A 1 83 ? -8.530 -27.046 -31.326 1.00 15.33 83 ILE A C 1
ATOM 653 O O . ILE A 1 83 ? -9.114 -26.026 -31.463 1.00 15.03 83 ILE A O 1
ATOM 658 N N . ASP A 1 84 ? -9.168 -28.175 -31.247 1.00 14.80 84 ASP A N 1
ATOM 659 C CA . ASP A 1 84 ? -10.605 -28.280 -31.171 1.00 13.69 84 ASP A CA 1
ATOM 660 C C . ASP A 1 84 ? -11.175 -27.778 -29.837 1.00 13.42 84 ASP A C 1
ATOM 661 O O . ASP A 1 84 ? -10.516 -27.821 -28.853 1.00 10.99 84 ASP A O 1
ATOM 666 N N . ILE A 1 85 ? -12.405 -27.305 -29.870 1.00 12.68 85 ILE A N 1
ATOM 667 C CA . ILE A 1 85 ? -13.081 -26.798 -28.683 1.00 13.04 85 ILE A CA 1
ATOM 668 C C . ILE A 1 85 ? -13.020 -27.757 -27.498 1.00 12.59 85 ILE A C 1
ATOM 669 O O . ILE A 1 85 ? -12.982 -27.331 -26.342 1.00 10.84 85 ILE A O 1
ATOM 674 N N . THR A 1 86 ? -13.018 -29.053 -27.789 1.00 12.50 86 THR A N 1
ATOM 675 C CA . THR A 1 86 ? -12.977 -30.063 -26.740 1.00 13.64 86 THR A CA 1
ATOM 676 C C . THR A 1 86 ? -11.690 -30.061 -25.914 1.00 14.33 86 THR A C 1
ATOM 677 O O . THR A 1 86 ? -11.658 -30.628 -24.821 1.00 14.70 86 THR A O 1
ATOM 681 N N . ASP A 1 87 ? -10.655 -29.430 -26.411 1.00 13.98 87 ASP A N 1
ATOM 682 C CA . ASP A 1 87 ? -9.361 -29.344 -25.774 1.00 15.10 87 ASP A CA 1
ATOM 683 C C . ASP A 1 87 ? -9.176 -28.054 -24.933 1.00 14.45 87 ASP A C 1
ATOM 684 O O . ASP A 1 87 ? -8.117 -27.715 -24.490 1.00 12.54 87 ASP A O 1
ATOM 689 N N . LEU A 1 88 ? -10.300 -27.362 -24.783 1.00 13.50 88 LEU A N 1
ATOM 690 C CA . LEU A 1 88 ? -10.393 -26.126 -24.045 1.00 12.20 88 LEU A CA 1
ATOM 691 C C . LEU A 1 88 ? -10.826 -26.203 -22.567 1.00 12.04 88 LEU A C 1
ATOM 692 O O . LEU A 1 88 ? -11.686 -26.947 -22.213 1.00 11.43 88 LEU A O 1
ATOM 697 N N . ILE A 1 89 ? -10.188 -25.478 -21.712 1.00 11.52 89 ILE A N 1
ATOM 698 C CA . ILE A 1 89 ? -10.733 -25.202 -20.409 1.00 10.56 89 ILE A CA 1
ATOM 699 C C . ILE A 1 89 ? -10.702 -23.720 -20.104 1.00 10.31 89 ILE A C 1
ATOM 700 O O . ILE A 1 89 ? -9.676 -23.114 -20.265 1.00 9.08 89 ILE A O 1
ATOM 705 N N . VAL A 1 90 ? -11.797 -23.184 -19.639 1.00 9.52 90 VAL A N 1
ATOM 706 C CA . VAL A 1 90 ? -11.875 -21.788 -19.269 1.00 8.74 90 VAL A CA 1
ATOM 707 C C . VAL A 1 90 ? -12.085 -21.668 -17.757 1.00 8.58 90 VAL A C 1
ATOM 708 O O . VAL A 1 90 ? -12.945 -22.312 -17.221 1.00 9.14 90 VAL A O 1
ATOM 712 N N . ILE A 1 91 ? -11.279 -20.864 -17.111 1.00 7.25 91 ILE A N 1
ATOM 713 C CA . ILE A 1 91 ? -11.392 -20.724 -15.663 1.00 7.72 91 ILE A CA 1
ATOM 714 C C . ILE A 1 91 ? -11.871 -19.301 -15.403 1.00 7.44 91 ILE A C 1
ATOM 715 O O . ILE A 1 91 ? -11.302 -18.352 -15.938 1.00 7.13 91 ILE A O 1
ATOM 720 N N . TYR A 1 92 ? -12.881 -19.148 -14.585 1.00 7.18 92 TYR A N 1
ATOM 721 C CA . TYR A 1 92 ? -13.527 -17.851 -14.387 1.00 9.04 92 TYR A CA 1
ATOM 722 C C . TYR A 1 92 ? -14.448 -17.742 -13.162 1.00 9.94 92 TYR A C 1
ATOM 723 O O . TYR A 1 92 ? -14.697 -18.683 -12.477 1.00 8.87 92 TYR A O 1
ATOM 732 N N . ASP A 1 93 ? -14.908 -16.534 -12.922 1.00 11.18 93 ASP A N 1
ATOM 733 C CA . ASP A 1 93 ? -15.809 -16.244 -11.813 1.00 12.85 93 ASP A CA 1
ATOM 734 C C . ASP A 1 93 ? -17.269 -16.521 -12.139 1.00 14.83 93 ASP A C 1
ATOM 735 O O . ASP A 1 93 ? -17.807 -15.969 -13.102 1.00 13.69 93 ASP A O 1
ATOM 740 N N . ASP A 1 94 ? -17.918 -17.378 -11.355 1.00 16.70 94 ASP A N 1
ATOM 741 C CA . ASP A 1 94 ? -19.331 -17.630 -11.597 1.00 19.32 94 ASP A CA 1
ATOM 742 C C . ASP A 1 94 ? -20.042 -16.469 -10.942 1.00 19.92 94 ASP A C 1
ATOM 743 O O . ASP A 1 94 ? -19.642 -16.030 -9.864 1.00 21.44 94 ASP A O 1
ATOM 748 N N . LEU A 1 95 ? -21.096 -16.017 -11.582 1.00 19.95 95 LEU A N 1
ATOM 749 C CA . LEU A 1 95 ? -21.848 -14.900 -11.122 1.00 21.45 95 LEU A CA 1
ATOM 750 C C . LEU A 1 95 ? -22.867 -15.185 -10.013 1.00 21.99 95 LEU A C 1
ATOM 751 O O . LEU A 1 95 ? -23.329 -14.304 -9.400 1.00 23.01 95 LEU A O 1
ATOM 756 N N . ASP A 1 96 ? -23.200 -16.433 -9.800 1.00 21.89 96 ASP A N 1
ATOM 757 C CA . ASP A 1 96 ? -24.247 -16.765 -8.836 1.00 22.74 96 ASP A CA 1
ATOM 758 C C . ASP A 1 96 ? -23.971 -17.946 -7.897 1.00 21.42 96 ASP A C 1
ATOM 759 O O . ASP A 1 96 ? -24.843 -18.782 -7.660 1.00 21.38 96 ASP A O 1
ATOM 764 N N . MET A 1 97 ? -22.758 -17.989 -7.358 1.00 20.45 97 MET A N 1
ATOM 765 C CA . MET A 1 97 ? -22.328 -19.026 -6.421 1.00 19.50 97 MET A CA 1
ATOM 766 C C . MET A 1 97 ? -21.784 -18.308 -5.180 1.00 19.08 97 MET A C 1
ATOM 767 O O . MET A 1 97 ? -21.252 -17.207 -5.299 1.00 15.99 97 MET A O 1
ATOM 772 N N . GLU A 1 98 ? -21.912 -18.867 -4.000 1.00 18.44 98 GLU A N 1
ATOM 773 C CA . GLU A 1 98 ? -21.296 -18.291 -2.812 1.00 19.00 98 GLU A CA 1
ATOM 774 C C . GLU A 1 98 ? -19.778 -18.196 -2.967 1.00 16.82 98 GLU A C 1
ATOM 775 O O . GLU A 1 98 ? -19.161 -18.993 -3.591 1.00 14.72 98 GLU A O 1
ATOM 781 N N . VAL A 1 99 ? -19.184 -17.188 -2.400 1.00 16.24 99 VAL A N 1
ATOM 782 C CA . VAL A 1 99 ? -17.790 -16.944 -2.663 1.00 15.77 99 VAL A CA 1
ATOM 783 C C . VAL A 1 99 ? -16.920 -18.158 -2.289 1.00 15.69 99 VAL A C 1
ATOM 784 O O . VAL A 1 99 ? -17.126 -18.777 -1.306 1.00 14.58 99 VAL A O 1
ATOM 788 N N . SER A 1 100 ? -15.957 -18.435 -3.148 1.00 15.53 100 SER A N 1
ATOM 789 C CA . SER A 1 100 ? -14.986 -19.525 -3.042 1.00 16.00 100 SER A CA 1
ATOM 790 C C . SER A 1 100 ? -15.525 -20.910 -3.385 1.00 15.88 100 SER A C 1
ATOM 791 O O . SER A 1 100 ? -14.773 -21.885 -3.383 1.00 15.25 100 SER A O 1
ATOM 794 N N . LYS A 1 101 ? -16.786 -21.015 -3.680 1.00 16.05 101 LYS A N 1
ATOM 795 C CA . LYS A 1 101 ? -17.349 -22.269 -4.098 1.00 17.40 101 LYS A CA 1
ATOM 796 C C . LYS A 1 101 ? -16.752 -22.791 -5.408 1.00 16.71 101 LYS A C 1
ATOM 797 O O . LYS A 1 101 ? -16.475 -22.055 -6.257 1.00 17.38 101 LYS A O 1
ATOM 803 N N . LEU A 1 102 ? -16.563 -24.053 -5.552 1.00 15.36 102 LEU A N 1
ATOM 804 C CA . LEU A 1 102 ? -15.974 -24.566 -6.753 1.00 13.51 102 LEU A CA 1
ATOM 805 C C . LEU A 1 102 ? -16.878 -25.464 -7.560 1.00 13.78 102 LEU A C 1
ATOM 806 O O . LEU A 1 102 ? -17.448 -26.366 -7.069 1.00 14.47 102 LEU A O 1
ATOM 811 N N . ARG A 1 103 ? -17.012 -25.172 -8.812 1.00 12.99 103 ARG A N 1
ATOM 812 C CA . ARG A 1 103 ? -17.788 -25.994 -9.688 1.00 13.91 103 ARG A CA 1
ATOM 813 C C . ARG A 1 103 ? -17.198 -26.182 -11.067 1.00 12.94 103 ARG A C 1
ATOM 814 O O . ARG A 1 103 ? -16.893 -25.225 -11.730 1.00 11.57 103 ARG A O 1
ATOM 822 N N . LEU A 1 104 ? -17.191 -27.419 -11.512 1.00 10.46 104 LEU A N 1
ATOM 823 C CA . LEU A 1 104 ? -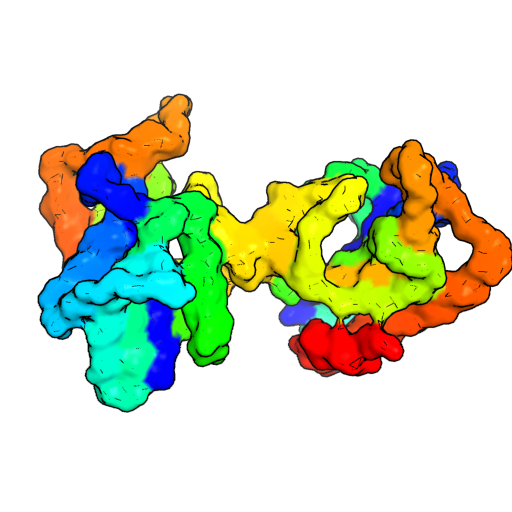16.771 -27.773 -12.812 1.00 9.86 104 LEU A CA 1
ATOM 824 C C . LEU A 1 104 ? -18.003 -28.127 -13.675 1.00 9.88 104 LEU A C 1
ATOM 825 O O . LEU A 1 104 ? -18.834 -28.870 -13.256 1.00 10.06 104 LEU A O 1
ATOM 830 N N . ARG A 1 105 ? -18.140 -27.523 -14.825 1.00 9.22 105 ARG A N 1
ATOM 831 C CA . ARG A 1 105 ? -19.242 -27.749 -15.770 1.00 10.46 105 ARG A CA 1
ATOM 832 C C . ARG A 1 105 ? -18.727 -27.867 -17.171 1.00 9.45 105 ARG A C 1
ATOM 833 O O . ARG A 1 105 ? -17.644 -27.466 -17.439 1.00 8.77 105 ARG A O 1
ATOM 841 N N . SER A 1 10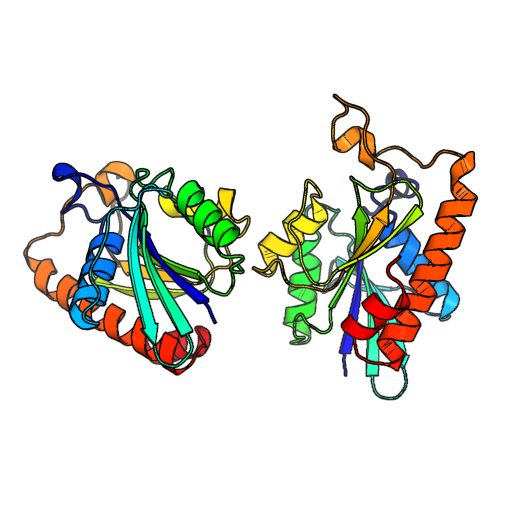6 ? -19.523 -28.441 -18.046 1.00 8.89 106 SER A N 1
ATOM 842 C CA . SER A 1 106 ? -19.132 -28.574 -19.446 1.00 10.69 106 SER A CA 1
ATOM 843 C C . SER A 1 106 ? -20.099 -27.786 -20.336 1.00 11.78 106 SER A C 1
ATOM 844 O O . SER A 1 106 ? -20.111 -27.946 -21.557 1.00 13.22 106 SER A O 1
ATOM 847 N N . LYS A 1 107 ? -20.891 -26.920 -19.707 1.00 12.55 107 LYS A N 1
ATOM 848 C CA . LYS A 1 107 ? -21.879 -26.096 -20.405 1.00 14.67 107 LYS A CA 1
ATOM 849 C C . LYS A 1 107 ? -22.372 -24.922 -19.550 1.00 15.45 107 LYS A C 1
ATOM 850 O O . LYS A 1 107 ? -21.902 -24.710 -18.423 1.00 15.81 107 LYS A O 1
ATOM 856 N N . GLY A 1 108 ? -23.335 -24.178 -20.092 1.00 16.01 108 GLY A N 1
ATOM 857 C CA . GLY A 1 108 ? -23.902 -23.036 -19.393 1.00 15.40 108 GLY A CA 1
ATOM 858 C C . GLY A 1 108 ? -23.912 -21.789 -20.260 1.00 16.74 108 GLY A C 1
ATOM 859 O O . GLY A 1 108 ? -22.926 -21.495 -20.940 1.00 16.70 108 GLY A O 1
ATOM 860 N N . SER A 1 109 ? -25.013 -21.045 -20.254 1.00 17.16 109 SER A N 1
ATOM 861 C CA . SER A 1 109 ? -25.074 -19.833 -21.063 1.00 18.68 109 SER A CA 1
ATOM 862 C C . SER A 1 109 ? -24.355 -18.702 -20.329 1.00 18.13 109 SER A C 1
ATOM 863 O O . SER A 1 109 ? -24.136 -18.769 -19.122 1.00 18.70 109 SER A O 1
ATOM 866 N N . ALA A 1 110 ? -23.988 -17.664 -21.070 1.00 18.05 110 ALA A N 1
ATOM 867 C CA . ALA A 1 110 ? -23.268 -16.512 -20.526 1.00 19.39 110 ALA A CA 1
ATOM 868 C C . ALA A 1 110 ? -23.819 -15.932 -19.222 1.00 19.83 110 ALA A C 1
ATOM 869 O O . ALA A 1 110 ? -23.053 -15.523 -18.350 1.00 18.63 110 ALA A O 1
ATOM 871 N N . GLY A 1 111 ? -25.139 -15.882 -19.085 1.00 20.70 111 GLY A N 1
ATOM 872 C CA . GLY A 1 111 ? -25.722 -15.350 -17.864 1.00 21.75 111 GLY A CA 1
ATOM 873 C C . GLY A 1 111 ? -25.191 -14.020 -17.339 1.00 22.53 111 GLY A C 1
ATOM 874 O O . GLY A 1 111 ? -25.020 -13.856 -16.127 1.00 22.45 111 GLY A O 1
ATOM 875 N N . GLY A 1 112 ? -24.926 -13.068 -18.230 1.00 20.57 112 GLY A N 1
ATOM 876 C CA . GLY A 1 112 ? -24.436 -11.773 -17.783 1.00 17.87 112 GLY A CA 1
ATOM 877 C C . GLY A 1 112 ? -22.928 -11.630 -17.691 1.00 16.00 112 GLY A C 1
ATOM 878 O O . GLY A 1 112 ? -22.412 -10.542 -17.456 1.00 16.30 112 GLY A O 1
ATOM 879 N N . HIS A 1 113 ? -22.253 -12.734 -17.930 1.00 13.05 113 HIS A N 1
ATOM 880 C CA . HIS A 1 113 ? -20.809 -12.719 -17.841 1.00 11.32 113 HIS A CA 1
ATOM 881 C C . HIS A 1 113 ? -20.271 -12.376 -19.212 1.00 11.67 113 HIS A C 1
ATOM 882 O O . HIS A 1 113 ? -20.374 -13.174 -20.135 1.00 10.17 113 HIS A O 1
ATOM 889 N N . ASN A 1 114 ? -19.700 -11.169 -19.316 1.00 12.63 114 ASN A N 1
ATOM 890 C CA . ASN A 1 114 ? -19.203 -10.639 -20.589 1.00 12.78 114 ASN A CA 1
ATOM 891 C C . ASN A 1 114 ? -18.029 -11.374 -21.208 1.00 11.54 114 ASN A C 1
ATOM 892 O O . ASN A 1 114 ? -17.947 -11.443 -22.432 1.00 11.29 114 ASN A O 1
ATOM 897 N N . GLY A 1 115 ? -17.146 -11.955 -20.408 1.00 10.77 115 GLY A N 1
ATOM 898 C CA . GLY A 1 115 ? -16.106 -12.841 -20.950 1.00 10.40 115 GLY A CA 1
ATOM 899 C C . GLY A 1 115 ? -16.713 -14.076 -21.616 1.00 10.32 115 GLY A C 1
ATOM 900 O O . GLY A 1 115 ? -16.382 -14.409 -22.757 1.00 9.98 115 GLY A O 1
ATOM 901 N N . ILE A 1 116 ? -17.629 -14.751 -20.930 1.00 10.43 116 ILE A N 1
ATOM 902 C CA . ILE A 1 116 ? -18.179 -16.018 -21.452 1.00 10.85 116 ILE A CA 1
ATOM 903 C C . ILE A 1 116 ? -19.006 -15.704 -22.691 1.00 11.25 116 ILE A C 1
ATOM 904 O O . ILE A 1 116 ? -19.002 -16.459 -23.662 1.00 9.92 116 ILE A O 1
ATOM 909 N N . LYS A 1 117 ? -19.637 -14.526 -22.677 1.00 11.73 117 LYS A N 1
ATOM 910 C CA . LYS A 1 117 ? -20.453 -14.126 -23.768 1.00 13.53 117 LYS A CA 1
ATOM 911 C C . LYS A 1 117 ? -19.578 -13.979 -25.025 1.00 12.51 117 LYS A C 1
ATOM 912 O O . LYS A 1 117 ? -19.850 -14.548 -26.021 1.00 12.10 117 LYS A O 1
ATOM 918 N N . SER A 1 118 ? -18.462 -13.291 -24.866 1.00 11.42 118 SER A N 1
ATOM 919 C CA . SER A 1 118 ? -17.507 -13.133 -25.958 1.00 10.83 118 SER A CA 1
ATOM 920 C C . SER A 1 118 ? -16.969 -14.470 -26.475 1.00 9.56 118 SER A C 1
ATOM 921 O O . SER A 1 118 ? -16.841 -14.667 -27.674 1.00 11.19 118 SER A O 1
ATOM 924 N N . ILE A 1 119 ? -16.635 -15.380 -25.570 1.00 8.80 119 ILE A N 1
ATOM 925 C CA . ILE A 1 119 ? -16.111 -16.679 -25.976 1.00 8.34 119 ILE A CA 1
ATOM 926 C C . ILE A 1 119 ? -17.149 -17.483 -26.768 1.00 9.54 119 ILE A C 1
ATOM 927 O O . ILE A 1 119 ? -16.844 -18.017 -27.835 1.00 9.45 119 ILE A O 1
ATOM 932 N N . ILE A 1 120 ? -18.375 -17.545 -26.254 1.00 11.03 120 ILE A N 1
ATOM 933 C CA . ILE A 1 120 ? -19.456 -18.272 -26.910 1.00 11.84 120 ILE A CA 1
ATOM 934 C C . ILE A 1 120 ? -19.678 -17.754 -28.333 1.00 13.67 120 ILE A C 1
ATOM 935 O O . ILE A 1 120 ? -19.824 -18.541 -29.276 1.00 13.28 120 ILE A O 1
ATOM 940 N N . ALA A 1 121 ? -19.697 -16.430 -28.476 1.00 13.30 121 ALA A N 1
ATOM 941 C CA . ALA A 1 121 ? -19.903 -15.790 -29.768 1.00 14.52 121 ALA A CA 1
ATOM 942 C C . ALA A 1 121 ? -18.744 -16.036 -30.739 1.00 15.15 121 ALA A C 1
ATOM 943 O O . ALA A 1 121 ? -18.944 -16.024 -31.952 1.00 14.41 121 ALA A O 1
ATOM 945 N N . HIS A 1 122 ? -17.537 -16.258 -30.215 1.00 14.98 122 HIS A N 1
ATOM 946 C CA . HIS A 1 122 ? -16.381 -16.484 -31.085 1.00 14.60 122 HIS A CA 1
ATOM 947 C C . HIS A 1 122 ? -16.052 -17.943 -31.413 1.00 14.24 122 HIS A C 1
ATOM 948 O O . HIS A 1 122 ? -15.553 -18.233 -32.496 1.00 13.48 122 HIS A O 1
ATOM 955 N N . ILE A 1 123 ? -16.300 -18.868 -30.491 1.00 12.50 123 ILE A N 1
ATOM 956 C CA . ILE A 1 123 ? -16.021 -20.267 -30.800 1.00 12.30 123 ILE A CA 1
ATOM 957 C C . ILE A 1 123 ? -17.303 -21.009 -31.187 1.00 11.68 123 ILE A C 1
ATOM 958 O O . ILE A 1 123 ? -17.273 -22.189 -31.526 1.00 11.23 123 ILE A O 1
ATOM 963 N N . GLY A 1 124 ? -18.427 -20.303 -31.124 1.00 11.51 124 GLY A N 1
ATOM 964 C CA . GLY A 1 124 ? -19.708 -20.863 -31.535 1.00 11.83 124 GLY A CA 1
ATOM 965 C C . GLY A 1 124 ? -20.374 -21.949 -30.712 1.00 11.88 124 GLY A C 1
ATOM 966 O O . GLY A 1 124 ? -21.065 -22.812 -31.264 1.00 12.75 124 GLY A O 1
ATOM 967 N N . THR A 1 125 ? -20.192 -21.922 -29.398 1.00 10.85 125 THR A N 1
ATOM 968 C CA . THR A 1 125 ? -20.826 -22.915 -28.557 1.00 10.16 125 THR A CA 1
ATOM 969 C C . THR A 1 125 ? -20.648 -22.570 -27.095 1.00 10.74 125 THR A C 1
ATOM 970 O O . THR A 1 125 ? -19.704 -21.884 -26.711 1.00 11.06 125 THR A O 1
ATOM 974 N N . GLN A 1 126 ? -21.564 -23.054 -26.277 1.00 11.88 126 GLN A N 1
ATOM 975 C CA . GLN A 1 126 ? -21.472 -22.833 -24.847 1.00 13.54 126 GLN A CA 1
ATOM 976 C C . GLN A 1 126 ? -21.073 -24.175 -24.247 1.00 14.19 126 GLN A C 1
ATOM 977 O O . GLN A 1 126 ? -20.918 -24.319 -23.033 1.00 12.73 126 GLN A O 1
ATOM 983 N N . GLU A 1 127 ? -20.887 -25.161 -25.109 1.00 14.30 127 GLU A N 1
ATOM 984 C CA . GLU A 1 127 ? -20.482 -26.508 -24.721 1.00 16.17 127 GLU A CA 1
ATOM 985 C C . GLU A 1 127 ? -18.971 -26.610 -24.664 1.00 14.25 127 GLU A C 1
ATOM 986 O O . GLU A 1 127 ? -18.373 -27.068 -25.578 1.00 14.36 127 GLU A O 1
ATOM 992 N N . PHE A 1 128 ? -18.388 -26.094 -23.602 1.00 13.48 128 PHE A N 1
ATOM 993 C CA . PHE A 1 128 ? -16.941 -26.168 -23.430 1.00 11.74 128 PHE A CA 1
ATOM 994 C C . PHE A 1 128 ? -16.662 -26.277 -21.942 1.00 11.70 128 PHE A C 1
ATOM 995 O O . PHE A 1 128 ? -17.451 -25.803 -21.128 1.00 10.32 128 PHE A O 1
ATOM 1003 N N . ASN A 1 129 ? -15.557 -26.803 -21.557 1.00 9.71 129 ASN A N 1
ATOM 1004 C CA . ASN A 1 129 ? -15.271 -27.095 -20.227 1.00 10.56 129 ASN A CA 1
ATOM 1005 C C . ASN A 1 129 ? -14.908 -25.878 -19.397 1.00 11.05 129 ASN A C 1
ATOM 1006 O O . ASN A 1 129 ? -14.133 -25.057 -19.836 1.00 10.96 129 ASN A O 1
ATOM 1011 N N . ARG A 1 130 ? -15.468 -25.804 -18.195 1.00 11.25 130 ARG A N 1
ATOM 1012 C CA . ARG A 1 130 ? -15.368 -24.641 -17.316 1.00 11.77 130 ARG A CA 1
ATOM 1013 C C . ARG A 1 130 ? -14.940 -25.061 -15.924 1.00 10.70 130 ARG A C 1
ATOM 1014 O O . ARG A 1 130 ? -15.415 -26.072 -15.401 1.00 9.98 130 ARG A O 1
ATOM 1022 N N . ILE A 1 131 ? -14.076 -24.260 -15.317 1.00 10.00 131 ILE A N 1
ATOM 1023 C CA . ILE A 1 131 ? -13.795 -24.358 -13.849 1.00 9.71 131 ILE A CA 1
ATOM 1024 C C . ILE A 1 131 ? -14.203 -22.996 -13.272 1.00 9.43 131 ILE A C 1
ATOM 1025 O O . ILE A 1 131 ? -13.567 -21.985 -13.617 1.00 9.00 131 ILE A O 1
ATOM 1030 N N . LYS A 1 132 ? -15.343 -23.027 -12.552 1.00 9.10 132 LYS A N 1
ATOM 1031 C CA . LYS A 1 132 ? -15.917 -21.806 -12.017 1.00 9.97 132 LYS A CA 1
ATOM 1032 C C . LYS A 1 132 ? -15.668 -21.639 -10.531 1.00 10.38 132 LYS A C 1
ATOM 1033 O O . LYS A 1 132 ? -15.800 -22.587 -9.756 1.00 9.67 132 LYS A O 1
ATOM 1039 N N . VAL A 1 133 ? -15.308 -20.419 -10.144 1.00 10.39 133 VAL A N 1
ATOM 1040 C CA . VAL A 1 133 ? -15.070 -20.094 -8.743 1.00 9.69 133 VAL A CA 1
ATOM 1041 C C . VAL A 1 133 ? -16.111 -19.054 -8.358 1.00 9.46 133 VAL A C 1
ATOM 1042 O O . VAL A 1 133 ? -16.245 -18.022 -9.021 1.00 9.81 133 VAL A O 1
ATOM 1046 N N . GLY A 1 134 ? -16.833 -19.299 -7.246 1.00 9.66 134 GLY A N 1
ATOM 1047 C CA . GLY A 1 134 ? -17.928 -18.453 -6.827 1.00 9.97 134 GLY A CA 1
ATOM 1048 C C . GLY A 1 134 ? -17.352 -17.153 -6.291 1.00 10.18 134 GLY A C 1
ATOM 1049 O O . GLY A 1 134 ? -16.309 -17.184 -5.633 1.00 9.99 134 GLY A O 1
ATOM 1050 N N . ILE A 1 135 ? -18.004 -16.029 -6.592 1.00 9.84 135 ILE A N 1
ATOM 1051 C CA . ILE A 1 135 ? -17.573 -14.728 -6.083 1.00 10.85 135 ILE A CA 1
ATOM 1052 C C . ILE A 1 135 ? -18.666 -14.090 -5.247 1.00 12.96 135 ILE A C 1
ATOM 1053 O O . ILE A 1 135 ? -18.499 -12.960 -4.794 1.00 13.37 135 ILE A O 1
ATOM 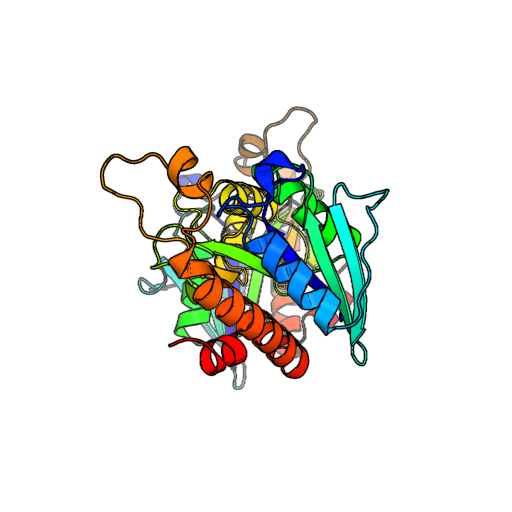1058 N N . GLY A 1 136 ? -19.754 -14.820 -5.011 1.00 14.12 136 GLY A N 1
ATOM 1059 C CA . GLY A 1 136 ? -20.873 -14.290 -4.216 1.00 15.90 136 GLY A CA 1
ATOM 1060 C C . GLY A 1 136 ? -22.077 -14.031 -5.074 1.00 17.00 136 GLY A C 1
ATOM 1061 O O . GLY A 1 136 ? -21.973 -13.747 -6.271 1.00 16.28 136 GLY A O 1
ATOM 1062 N N . ARG A 1 137 ? -23.237 -14.148 -4.468 1.00 18.47 137 ARG A N 1
ATOM 1063 C CA . ARG A 1 137 ? -24.461 -13.910 -5.200 1.00 23.49 137 ARG A CA 1
ATOM 1064 C C . ARG A 1 137 ? -24.724 -12.379 -5.184 1.00 21.89 137 ARG A C 1
ATOM 1065 O O . ARG A 1 137 ? -24.492 -11.729 -4.160 1.00 21.35 137 ARG A O 1
ATOM 1073 N N . PRO A 1 138 ? -25.178 -11.805 -6.307 1.00 19.38 138 PRO A N 1
ATOM 1074 C CA . PRO A 1 138 ? -25.382 -10.355 -6.281 1.00 19.36 138 PRO A CA 1
ATOM 1075 C C . PRO A 1 138 ? -26.680 -10.103 -5.541 1.00 19.59 138 PRO A C 1
ATOM 1076 O O . PRO A 1 138 ? -27.540 -10.948 -5.607 1.00 19.60 138 PRO A O 1
ATOM 1080 N N . LEU A 1 139 ? -26.814 -8.991 -4.825 1.00 18.99 139 LEU A N 1
ATOM 1081 C CA . LEU A 1 139 ? -28.106 -8.610 -4.253 1.00 18.82 139 LEU A CA 1
ATOM 1082 C C . LEU A 1 139 ? -29.053 -8.180 -5.344 1.00 19.11 139 LEU A C 1
ATOM 1083 O O . LEU A 1 139 ? -28.636 -7.752 -6.424 1.00 17.59 139 LEU A O 1
ATOM 1088 N N . LYS A 1 140 ? -30.342 -8.210 -4.969 1.00 21.47 140 LYS A N 1
ATOM 1089 C CA . LYS A 1 140 ? -31.366 -7.807 -5.871 1.00 22.64 140 LYS A CA 1
ATOM 1090 C C . LYS A 1 140 ? -31.192 -6.338 -6.238 1.00 21.95 140 LYS A C 1
ATOM 1091 O O . LYS A 1 140 ? -31.069 -5.481 -5.397 1.00 22.18 140 LYS A O 1
ATOM 1097 N N . GLY A 1 141 ? -31.172 -6.052 -7.512 1.00 20.39 141 GLY A N 1
ATOM 1098 C CA . GLY A 1 141 ? -30.989 -4.674 -7.934 1.00 20.11 141 GLY A CA 1
ATOM 1099 C C . GLY A 1 141 ? -29.557 -4.276 -8.236 1.00 19.28 141 GLY A C 1
ATOM 1100 O O . GLY A 1 141 ? -29.319 -3.239 -8.850 1.00 20.60 141 GLY A O 1
ATOM 1101 N N . MET A 1 142 ? -28.604 -5.098 -7.809 1.00 17.85 142 MET A N 1
ATOM 1102 C CA . MET A 1 142 ? -27.189 -4.827 -8.040 1.00 17.24 142 MET A CA 1
ATOM 1103 C C . MET A 1 142 ? -26.837 -5.154 -9.490 1.00 16.34 142 MET A C 1
ATOM 1104 O O . MET A 1 142 ? -27.209 -6.216 -9.992 1.00 16.28 142 MET A O 1
ATOM 1109 N N . THR A 1 143 ? -26.135 -4.251 -10.169 1.00 14.52 143 THR A N 1
ATOM 1110 C CA . THR A 1 143 ? -25.759 -4.508 -11.551 1.00 13.72 143 THR A CA 1
ATOM 1111 C C . THR A 1 143 ? -24.578 -5.468 -11.597 1.00 13.99 143 THR A C 1
ATOM 1112 O O . THR A 1 143 ? -23.824 -5.602 -10.625 1.00 12.43 143 THR A O 1
ATOM 1116 N N . VAL A 1 144 ? -24.436 -6.142 -12.732 1.00 13.40 144 VAL A N 1
ATOM 1117 C CA . VAL A 1 144 ? -23.357 -7.092 -12.941 1.00 13.44 144 VAL A CA 1
ATOM 1118 C C . VAL A 1 144 ? -22.004 -6.409 -12.788 1.00 14.11 144 VAL A C 1
ATOM 1119 O O . VAL A 1 144 ? -21.115 -6.919 -12.105 1.00 14.75 144 VAL A O 1
ATOM 1123 N N . ILE A 1 145 ? -21.846 -5.246 -13.409 1.00 14.52 145 ILE A N 1
ATOM 1124 C CA . ILE A 1 145 ? -20.570 -4.548 -13.339 1.00 15.50 145 ILE A CA 1
ATOM 1125 C C . ILE A 1 145 ? -20.057 -4.249 -11.925 1.00 16.24 145 ILE A C 1
ATOM 1126 O O . ILE A 1 145 ? -18.923 -4.603 -11.609 1.00 16.29 145 ILE A O 1
ATOM 1131 N N . ASN A 1 146 ? -20.839 -3.614 -11.056 1.00 17.66 146 ASN A N 1
ATOM 1132 C CA . ASN A 1 146 ? -20.277 -3.404 -9.724 1.00 20.83 146 ASN A CA 1
ATOM 1133 C C . ASN A 1 146 ? -20.235 -4.692 -8.904 1.00 19.34 146 ASN A C 1
ATOM 1134 O O . ASN A 1 146 ? -19.564 -4.749 -7.884 1.00 19.84 146 ASN A O 1
ATOM 1139 N N . HIS A 1 147 ? -20.926 -5.738 -9.356 1.00 19.21 147 HIS A N 1
ATOM 1140 C CA . HIS A 1 147 ? -20.872 -7.018 -8.641 1.00 18.23 147 HIS A CA 1
ATOM 1141 C C . HIS A 1 147 ? -19.473 -7.589 -8.858 1.00 17.46 147 HIS A C 1
ATOM 1142 O O . HIS A 1 147 ? -18.750 -7.858 -7.901 1.00 16.98 147 HIS A O 1
ATOM 1149 N N . VAL A 1 148 ? -19.088 -7.733 -10.124 1.00 16.60 148 VAL A N 1
ATOM 1150 C CA . VAL A 1 148 ? -17.786 -8.290 -10.481 1.00 15.71 148 VAL A CA 1
ATOM 1151 C C . VAL A 1 148 ? -16.603 -7.332 -10.352 1.00 15.80 148 VAL A C 1
ATOM 1152 O O . VAL A 1 148 ? -15.456 -7.773 -10.335 1.00 16.35 148 VAL A O 1
ATOM 1156 N N . MET A 1 149 ? -16.854 -6.031 -10.270 1.00 15.35 149 MET A N 1
ATOM 1157 C CA . MET A 1 149 ? -15.737 -5.092 -10.138 1.00 16.83 149 MET A CA 1
ATOM 1158 C C . MET A 1 149 ? -15.294 -4.845 -8.699 1.00 17.14 149 MET A C 1
ATOM 1159 O O . MET A 1 149 ? -14.313 -4.143 -8.457 1.00 17.50 149 MET A O 1
ATOM 1164 N N . GLY A 1 150 ? -16.012 -5.432 -7.749 1.00 16.79 150 GLY A N 1
ATOM 1165 C CA . GLY A 1 150 ? -15.648 -5.273 -6.353 1.00 17.47 150 GLY A CA 1
ATOM 1166 C C . GLY A 1 150 ? -14.519 -6.216 -5.975 1.00 17.45 150 GLY A C 1
ATOM 1167 O O . GLY A 1 150 ? -14.268 -7.196 -6.673 1.00 17.89 150 GLY A O 1
ATOM 1168 N N . GLN A 1 151 ? -13.829 -5.924 -4.878 1.00 16.75 151 GLN A N 1
ATOM 1169 C CA . GLN A 1 151 ? -12.740 -6.783 -4.413 1.00 16.89 151 GLN A CA 1
ATOM 1170 C C . GLN A 1 151 ? -13.315 -7.838 -3.467 1.00 14.91 151 GLN A C 1
ATOM 1171 O O . GLN A 1 151 ? -14.485 -7.773 -3.102 1.00 14.18 151 GLN A O 1
ATOM 1177 N N . PHE A 1 152 ? -12.498 -8.813 -3.079 1.00 13.90 152 PHE A N 1
ATOM 1178 C CA . PHE A 1 152 ? -12.955 -9.836 -2.144 1.00 13.08 152 PHE A CA 1
ATOM 1179 C C . PHE A 1 152 ? -12.839 -9.231 -0.752 1.00 12.76 152 PHE A C 1
ATOM 1180 O O . PHE A 1 152 ? -11.948 -8.419 -0.505 1.00 13.91 152 PHE A O 1
ATOM 1188 N N . ASN A 1 153 ? -13.842 -9.580 0.046 1.00 12.62 153 ASN A N 1
ATOM 1189 C CA . ASN A 1 153 ? -13.889 -9.223 1.427 1.00 13.93 153 ASN A CA 1
ATOM 1190 C C . ASN A 1 153 ? -12.727 -9.944 2.041 1.00 13.48 153 ASN A C 1
ATOM 1191 O O . ASN A 1 153 ? -12.499 -11.133 1.819 1.00 11.98 153 ASN A O 1
ATOM 1196 N N . THR A 1 154 ? -12.047 -9.236 2.914 1.00 13.09 154 THR A N 1
ATOM 1197 C CA . THR A 1 154 ? -10.878 -9.720 3.627 1.00 14.06 154 THR A CA 1
ATOM 1198 C C . THR A 1 154 ? -11.054 -11.053 4.406 1.00 12.97 154 THR A C 1
ATOM 1199 O O . THR A 1 154 ? -10.224 -11.866 4.291 1.00 13.02 154 THR A O 1
ATOM 1203 N N . GLU A 1 155 ? -12.172 -11.268 5.071 1.00 13.12 155 GLU A N 1
ATOM 1204 C CA . GLU A 1 155 ? -12.559 -12.528 5.682 1.00 13.67 155 GLU A CA 1
ATOM 1205 C C . GLU A 1 155 ? -12.685 -13.692 4.695 1.00 14.24 155 GLU A C 1
ATOM 1206 O O . GLU A 1 155 ? -12.759 -14.850 5.112 1.00 14.10 155 GLU A O 1
ATOM 1212 N N . ASP A 1 156 ? -12.694 -13.397 3.397 1.00 14.69 156 ASP A N 1
ATOM 1213 C CA . ASP A 1 156 ? -12.807 -14.457 2.387 1.00 14.61 156 ASP A CA 1
ATOM 1214 C C . ASP A 1 156 ? -11.491 -14.823 1.704 1.00 13.89 156 ASP A C 1
ATOM 1215 O O . ASP A 1 156 ? -11.439 -15.777 0.929 1.00 13.77 156 ASP A O 1
ATOM 1220 N N . ASN A 1 157 ? -10.434 -14.067 1.979 1.00 13.35 157 ASN A N 1
ATOM 1221 C CA . ASN A 1 157 ? -9.142 -14.346 1.358 1.00 15.24 157 ASN A CA 1
ATOM 1222 C C . ASN A 1 157 ? -8.694 -15.794 1.508 1.00 14.82 157 ASN A C 1
ATOM 1223 O O . ASN A 1 157 ? -8.266 -16.421 0.537 1.00 15.45 157 ASN A O 1
ATOM 1228 N N . ILE A 1 158 ? -8.794 -16.328 2.718 1.00 14.84 158 ILE A N 1
ATOM 1229 C CA . ILE A 1 158 ? -8.374 -17.701 2.954 1.00 15.08 158 ILE A CA 1
ATOM 1230 C C . ILE A 1 158 ? -9.189 -18.715 2.152 1.00 13.46 158 ILE A C 1
ATOM 1231 O O . ILE A 1 158 ? -8.623 -19.644 1.580 1.00 14.35 158 ILE A O 1
ATOM 1236 N N . ALA A 1 159 ? -10.506 -18.537 2.098 1.00 12.36 159 ALA A N 1
ATOM 1237 C CA . ALA A 1 159 ? -11.353 -19.458 1.343 1.00 11.82 159 ALA A CA 1
ATOM 1238 C C . ALA A 1 159 ? -10.973 -19.410 -0.130 1.00 11.50 159 ALA A C 1
ATOM 1239 O O . ALA A 1 159 ? -10.868 -20.442 -0.782 1.00 12.21 159 ALA A O 1
ATOM 1241 N N . ILE A 1 160 ? -10.766 -18.208 -0.659 1.00 12.63 160 ILE A N 1
ATOM 1242 C CA . ILE A 1 160 ? -10.387 -18.068 -2.061 1.00 12.10 160 ILE A CA 1
ATOM 1243 C C . ILE A 1 160 ? -9.061 -18.767 -2.332 1.00 11.78 160 ILE A C 1
ATOM 1244 O O . ILE A 1 160 ? -8.935 -19.512 -3.299 1.00 12.06 160 ILE A O 1
ATOM 1249 N N . SER A 1 161 ? -8.076 -18.533 -1.471 1.00 11.29 161 SER A N 1
ATOM 1250 C CA . SER A 1 161 ? -6.766 -19.163 -1.621 1.00 11.43 161 SER A CA 1
ATOM 1251 C C . SER A 1 161 ? -6.892 -20.692 -1.590 1.00 10.87 161 SER A C 1
ATOM 1252 O O . SER A 1 161 ? -6.231 -21.398 -2.358 1.00 11.59 161 SER A O 1
ATOM 1255 N N . LEU A 1 162 ? -7.735 -21.199 -0.697 1.00 10.10 162 LEU A N 1
ATOM 1256 C CA . LEU A 1 162 ? -7.942 -22.642 -0.590 1.00 10.73 162 LEU A CA 1
ATOM 1257 C C . LEU A 1 162 ? -8.529 -23.195 -1.883 1.00 9.67 162 LEU A C 1
ATOM 1258 O O . LEU A 1 162 ? -8.091 -24.222 -2.388 1.00 8.58 162 LEU A O 1
ATOM 1263 N N . THR A 1 163 ? -9.494 -22.483 -2.423 1.00 10.10 163 THR A N 1
ATOM 1264 C CA . THR A 1 163 ? -10.143 -22.844 -3.674 1.00 11.06 163 THR A CA 1
ATOM 1265 C C . THR A 1 163 ? -9.197 -22.836 -4.842 1.00 11.20 163 THR A C 1
ATOM 1266 O O . THR A 1 163 ? -9.196 -23.727 -5.583 1.00 11.88 163 THR A O 1
ATOM 1270 N N . LEU A 1 164 ? -8.362 -21.844 -4.943 1.00 12.28 164 LEU A N 1
ATOM 1271 C CA . LEU A 1 164 ? -7.402 -21.764 -6.022 1.00 12.99 164 LEU A CA 1
ATOM 1272 C C . LEU A 1 164 ? -6.435 -22.923 -5.946 1.00 12.50 164 LEU A C 1
ATOM 1273 O O . LEU A 1 164 ? -5.971 -23.358 -6.927 1.00 11.75 164 LEU A O 1
ATOM 1278 N N . ASP A 1 165 ? -6.086 -23.327 -4.737 1.00 11.08 165 ASP A N 1
ATOM 1279 C CA . ASP A 1 165 ? -5.185 -24.467 -4.627 1.00 10.77 165 ASP A CA 1
ATOM 1280 C C . ASP A 1 165 ? -5.914 -25.695 -5.191 1.00 10.65 165 ASP A C 1
ATOM 1281 O O . ASP A 1 165 ? -5.312 -26.521 -5.870 1.00 10.83 165 ASP A O 1
ATOM 1286 N N . ARG A 1 166 ? -7.212 -25.797 -4.917 1.00 9.64 166 ARG A N 1
ATOM 1287 C CA . ARG A 1 166 ? -8.006 -26.920 -5.408 1.00 10.34 166 ARG A CA 1
ATOM 1288 C C . ARG A 1 166 ? -8.095 -26.901 -6.939 1.00 10.25 166 ARG A C 1
ATOM 1289 O O . ARG A 1 166 ? -8.163 -27.950 -7.579 1.00 12.41 166 ARG A O 1
ATOM 1297 N N . VAL A 1 167 ? -8.091 -25.707 -7.521 1.00 9.99 167 VAL A N 1
ATOM 1298 C CA . VAL A 1 167 ? -8.161 -25.562 -8.975 1.00 9.51 167 VAL A CA 1
ATOM 1299 C C . VAL A 1 167 ? -6.878 -26.101 -9.608 1.00 9.62 167 VAL A C 1
ATOM 1300 O O . VAL A 1 167 ? -6.901 -26.685 -10.692 1.00 9.04 167 VAL A O 1
ATOM 1304 N N . VAL A 1 168 ? -5.760 -25.904 -8.922 1.00 9.51 168 VAL A N 1
ATOM 1305 C CA . VAL A 1 168 ? -4.477 -26.398 -9.398 1.00 9.88 168 VAL A CA 1
ATOM 1306 C C . VAL A 1 168 ? -4.541 -27.923 -9.489 1.00 10.96 168 VAL A C 1
ATOM 1307 O O . VAL A 1 168 ? -4.120 -28.521 -10.484 1.00 11.15 168 VAL A O 1
ATOM 1311 N N . ASN A 1 169 ? -5.075 -28.543 -8.440 1.00 10.55 169 ASN A N 1
ATOM 1312 C CA . ASN A 1 169 ? -5.202 -29.996 -8.390 1.00 10.50 169 ASN A CA 1
ATOM 1313 C C . ASN A 1 169 ? -6.177 -30.547 -9.433 1.00 10.02 169 ASN A C 1
ATOM 1314 O O . ASN A 1 169 ? -5.930 -31.598 -10.021 1.00 10.92 169 ASN A O 1
ATOM 1319 N N . ALA A 1 170 ? -7.274 -29.836 -9.677 1.00 9.58 170 ALA A N 1
ATOM 1320 C CA . ALA A 1 170 ? -8.257 -30.270 -10.676 1.00 9.49 170 ALA A CA 1
ATOM 1321 C C . ALA A 1 170 ? -7.607 -30.288 -12.064 1.00 9.96 170 ALA A C 1
ATOM 1322 O O . ALA A 1 170 ? -7.790 -31.223 -12.854 1.00 7.90 170 ALA A O 1
ATOM 1324 N N . VAL A 1 171 ? -6.848 -29.240 -12.357 1.00 9.39 171 VAL A N 1
ATOM 1325 C CA . VAL A 1 171 ? -6.162 -29.146 -13.636 1.00 10.25 171 VAL A CA 1
ATOM 1326 C C . VAL A 1 171 ? -5.169 -30.298 -13.785 1.00 11.49 171 VAL A C 1
ATOM 1327 O O . VAL A 1 171 ? -5.075 -30.915 -14.849 1.00 12.57 171 VAL A O 1
ATOM 1331 N N . LYS A 1 172 ? -4.439 -30.597 -12.715 1.00 11.68 172 LYS A N 1
ATOM 1332 C CA . LYS A 1 172 ? -3.473 -31.688 -12.747 1.00 13.18 172 LYS A CA 1
ATOM 1333 C C . LYS A 1 172 ? -4.178 -33.034 -12.927 1.00 13.12 172 LYS A C 1
ATOM 1334 O O . LYS A 1 172 ? -3.732 -33.874 -13.705 1.00 13.76 172 LYS A O 1
ATOM 1340 N N . PHE A 1 173 ? -5.280 -33.253 -12.234 1.00 12.51 173 PHE A N 1
ATOM 1341 C CA . PHE A 1 173 ? -6.041 -34.466 -12.364 1.00 11.37 173 PHE A CA 1
ATOM 1342 C C . PHE A 1 173 ? -6.550 -34.550 -13.775 1.00 12.52 173 PHE A C 1
ATOM 1343 O O . PHE A 1 173 ? -6.407 -35.521 -14.404 1.00 12.83 173 PHE A O 1
ATOM 1351 N N . TYR A 1 174 ? -7.083 -33.457 -14.268 1.00 12.70 174 TYR A N 1
ATOM 1352 C CA . TYR A 1 174 ? -7.589 -33.395 -15.638 1.00 14.09 174 TYR A CA 1
ATOM 1353 C C . TYR A 1 174 ? -6.526 -33.812 -16.647 1.00 14.39 174 TYR A C 1
ATOM 1354 O O . TYR A 1 174 ? -6.802 -34.585 -17.564 1.00 14.57 174 TYR A O 1
ATOM 1363 N N . LEU A 1 175 ? -5.317 -33.280 -16.489 1.00 14.53 175 LEU A N 1
ATOM 1364 C CA . LEU A 1 175 ? -4.205 -33.610 -17.380 1.00 15.20 175 LEU A CA 1
ATOM 1365 C C . LEU A 1 175 ? -3.812 -35.084 -17.299 1.00 16.04 175 LEU A C 1
ATOM 1366 O O . LEU A 1 175 ? -3.539 -35.722 -18.316 1.00 15.64 175 LEU A O 1
ATOM 1371 N N . GLN A 1 176 ? -3.788 -35.616 -16.081 1.00 14.60 176 GLN A N 1
ATOM 1372 C CA . GLN A 1 176 ? -3.465 -37.014 -15.846 1.00 15.01 176 GLN A CA 1
ATOM 1373 C C . GLN A 1 176 ? -4.443 -37.954 -16.545 1.00 15.29 176 GLN A C 1
ATOM 1374 O O . GLN A 1 176 ? -4.029 -38.923 -17.184 1.00 15.90 176 GLN A O 1
ATOM 1380 N N . GLU A 1 177 ? -5.734 -37.649 -16.424 1.00 14.73 177 GLU A N 1
ATOM 1381 C CA . GLU A 1 177 ? -6.796 -38.465 -17.003 1.00 14.10 177 GLU A CA 1
ATOM 1382 C C . GLU A 1 177 ? -7.287 -38.102 -18.407 1.00 14.54 177 GLU A C 1
ATOM 1383 O O . GLU A 1 177 ? -7.959 -38.909 -19.042 1.00 13.40 177 GLU A O 1
ATOM 1389 N N . ASN A 1 178 ? -6.962 -36.906 -18.891 1.00 14.78 178 ASN A N 1
ATOM 1390 C CA . ASN A 1 178 ? -7.427 -36.451 -20.203 1.00 16.09 178 ASN A CA 1
ATOM 1391 C C . ASN A 1 178 ? -8.915 -36.714 -20.299 1.00 16.29 178 ASN A C 1
ATOM 1392 O O . ASN A 1 178 ? -9.407 -37.227 -21.298 1.00 17.36 178 ASN A O 1
ATOM 1397 N N . ASP A 1 179 ? -9.619 -36.387 -19.219 1.00 15.66 179 ASP A N 1
ATOM 1398 C CA . ASP A 1 179 ? -11.047 -36.600 -19.122 1.00 15.64 179 ASP A CA 1
ATOM 1399 C C . ASP A 1 179 ? -11.670 -35.593 -18.157 1.00 15.29 179 ASP A C 1
ATOM 1400 O O . ASP A 1 179 ? -11.507 -35.720 -16.945 1.00 14.41 179 ASP A O 1
ATOM 1405 N N . PHE A 1 180 ? -12.391 -34.607 -18.688 1.00 15.05 180 PHE A N 1
ATOM 1406 C CA . PHE A 1 180 ? -13.006 -33.585 -17.844 1.00 14.75 180 PHE A CA 1
ATOM 1407 C C . PHE A 1 180 ? -14.192 -34.095 -17.037 1.00 14.84 180 PHE A C 1
ATOM 1408 O O . PHE A 1 180 ? -14.483 -33.579 -15.958 1.00 14.16 180 PHE A O 1
ATOM 1416 N N . GLU A 1 181 ? -14.913 -35.053 -17.544 1.00 15.33 181 GLU A N 1
ATOM 1417 C CA . GLU A 1 181 ? -16.023 -35.643 -16.839 1.00 16.13 181 GLU A CA 1
ATOM 1418 C C . GLU A 1 181 ? -15.595 -36.335 -15.539 1.00 15.36 181 GLU A C 1
ATOM 1419 O O . GLU A 1 181 ? -16.177 -36.139 -14.527 1.00 14.14 181 GLU A O 1
ATOM 1425 N N . LYS A 1 182 ? -14.487 -37.042 -15.606 1.00 15.23 182 LYS A N 1
ATOM 1426 C CA . LYS A 1 182 ? -13.961 -37.715 -14.420 1.00 16.18 182 LYS A CA 1
ATOM 1427 C C . LYS A 1 182 ? -13.462 -36.654 -13.445 1.00 15.23 182 LYS A C 1
ATOM 1428 O O . LYS A 1 182 ? -13.548 -36.821 -12.227 1.00 14.43 182 LYS A O 1
ATOM 1434 N N . THR A 1 183 ? -12.935 -35.562 -13.992 1.00 14.51 183 THR A N 1
ATOM 1435 C CA . THR A 1 183 ? -12.439 -34.470 -13.160 1.00 13.62 183 THR A CA 1
ATOM 1436 C C . THR A 1 183 ? -13.623 -33.831 -12.441 1.00 13.15 183 THR A C 1
ATOM 1437 O O . THR A 1 183 ? -13.522 -33.466 -11.274 1.00 13.36 183 THR A O 1
ATOM 1441 N N . MET A 1 184 ? -14.750 -33.714 -13.135 1.00 12.61 184 MET A N 1
ATOM 1442 C CA . MET A 1 184 ? -15.959 -33.147 -12.534 1.00 12.48 184 MET A CA 1
ATOM 1443 C C . MET A 1 184 ? -16.433 -34.051 -11.392 1.00 13.77 184 MET A C 1
ATOM 1444 O O . MET A 1 184 ? -16.846 -33.578 -10.331 1.00 13.83 184 MET A O 1
ATOM 1449 N N . GLN A 1 185 ? -16.363 -35.359 -11.619 1.00 14.56 185 GLN A N 1
ATOM 1450 C CA . GLN A 1 185 ? -16.784 -36.333 -10.624 1.00 16.32 185 GLN A CA 1
ATOM 1451 C C . GLN A 1 185 ? -15.848 -36.307 -9.420 1.00 15.16 185 GLN A C 1
ATOM 1452 O O . GLN A 1 185 ? -16.280 -36.446 -8.280 1.00 14.26 185 GLN A O 1
ATOM 1458 N N . LYS A 1 186 ? -14.560 -36.132 -9.695 1.00 14.91 186 LYS A N 1
ATOM 1459 C CA . LYS A 1 186 ? -13.529 -36.097 -8.664 1.00 15.38 186 LYS A CA 1
ATOM 1460 C C . LYS A 1 186 ? -13.537 -34.825 -7.811 1.00 14.83 186 LYS A C 1
ATOM 1461 O O . LYS A 1 186 ? -13.167 -34.863 -6.634 1.00 14.77 186 LYS A O 1
ATOM 1467 N N . PHE A 1 187 ? -13.966 -33.707 -8.392 1.00 13.62 187 PHE A N 1
ATOM 1468 C CA . PHE A 1 187 ? -13.952 -32.432 -7.672 1.00 12.65 187 PHE A CA 1
ATOM 1469 C C . PHE A 1 187 ? -15.254 -31.722 -7.294 1.00 13.10 187 PHE A C 1
ATOM 1470 O O . PHE A 1 187 ? -15.237 -30.881 -6.401 1.00 14.73 187 PHE A O 1
ATOM 1478 N N . ASN A 1 188 ? -16.372 -32.013 -7.951 1.00 13.76 188 ASN A N 1
ATOM 1479 C CA . ASN A 1 188 ? -17.621 -31.329 -7.588 1.00 15.93 188 ASN A CA 1
ATOM 1480 C C . ASN A 1 188 ? -18.246 -31.835 -6.281 1.00 17.81 188 ASN A C 1
ATOM 1481 O O . ASN A 1 188 ? -18.096 -33.002 -5.924 1.00 16.65 188 ASN A O 1
ATOM 1486 N N . GLY A 1 189 ? -18.958 -30.952 -5.583 1.00 19.66 189 GLY A N 1
ATOM 1487 C CA . GLY A 1 189 ? -19.606 -31.333 -4.341 1.00 22.98 189 GLY A CA 1
ATOM 1488 C C . GLY A 1 189 ? -18.764 -31.097 -3.100 1.00 25.02 189 GLY A C 1
ATOM 1489 O O . GLY A 1 189 ? -19.065 -31.635 -2.027 1.00 27.71 189 GLY A O 1
ATOM 1490 N N . MET B 1 1 ? -22.345 -50.681 -34.212 1.00 26.14 1 MET B N 1
ATOM 1491 C CA . MET B 1 1 ? -23.673 -51.078 -33.657 1.00 24.25 1 MET B CA 1
ATOM 1492 C C . MET B 1 1 ? -24.786 -50.107 -34.068 1.00 23.16 1 MET B C 1
ATOM 1493 O O . MET B 1 1 ? -25.865 -50.540 -34.463 1.00 23.18 1 MET B O 1
ATOM 1498 N N . VAL B 1 2 ? -24.534 -48.803 -33.964 1.00 21.79 2 VAL B N 1
ATOM 1499 C CA . VAL B 1 2 ? -25.524 -47.800 -34.351 1.00 20.53 2 VAL B CA 1
ATOM 1500 C C . VAL B 1 2 ? -24.885 -46.656 -35.125 1.00 20.33 2 VAL B C 1
ATOM 1501 O O . VAL B 1 2 ? -23.886 -46.079 -34.697 1.00 19.86 2 VAL B O 1
ATOM 1505 N N . LYS B 1 3 ? -25.477 -46.332 -36.269 1.00 19.57 3 LYS B N 1
ATOM 1506 C CA . LYS B 1 3 ? -24.981 -45.253 -37.112 1.00 19.55 3 LYS B CA 1
ATOM 1507 C C . LYS B 1 3 ? -26.083 -44.231 -37.332 1.00 18.71 3 LYS B C 1
ATOM 1508 O O . LYS B 1 3 ? -27.265 -44.579 -37.400 1.00 18.51 3 LYS B O 1
ATOM 1514 N N . MET B 1 4 ? -25.679 -42.971 -37.430 1.00 17.51 4 MET B N 1
ATOM 1515 C CA . MET B 1 4 ? -26.599 -41.867 -37.648 1.00 15.87 4 MET B CA 1
ATOM 1516 C C . MET B 1 4 ? -26.189 -41.080 -38.886 1.00 13.95 4 MET B C 1
ATOM 1517 O O . MET B 1 4 ? -25.194 -40.360 -38.876 1.00 13.47 4 MET B O 1
ATOM 1522 N N . ILE B 1 5 ? -26.949 -41.261 -39.960 1.00 12.76 5 ILE B N 1
ATOM 1523 C CA . ILE B 1 5 ? -26.723 -40.567 -41.229 1.00 12.38 5 ILE B CA 1
ATOM 1524 C C . ILE B 1 5 ? -27.757 -39.443 -41.212 1.00 11.86 5 ILE B C 1
ATOM 1525 O O . ILE B 1 5 ? -28.957 -39.676 -41.301 1.00 12.06 5 ILE B O 1
ATOM 1530 N N . VAL B 1 6 ? -27.278 -38.215 -41.076 1.00 10.24 6 VAL B N 1
ATOM 1531 C CA . VAL B 1 6 ? -28.130 -37.033 -40.984 1.00 8.15 6 VAL B CA 1
ATOM 1532 C C . VAL B 1 6 ? -28.044 -36.067 -42.161 1.00 9.20 6 VAL B C 1
ATOM 1533 O O . VAL B 1 6 ? -26.969 -35.582 -42.515 1.00 9.54 6 VAL B O 1
ATOM 1537 N N . GLY B 1 7 ? -29.209 -35.805 -42.752 1.00 7.45 7 GLY B N 1
ATOM 1538 C CA . GLY B 1 7 ? -29.301 -34.900 -43.886 1.00 8.65 7 GLY B CA 1
ATOM 1539 C C . GLY B 1 7 ? -29.938 -33.588 -43.461 1.00 8.17 7 GLY B C 1
ATOM 1540 O O . GLY B 1 7 ? -30.989 -33.594 -42.823 1.00 9.09 7 GLY B O 1
ATOM 1541 N N . LEU B 1 8 ? -29.312 -32.468 -43.803 1.00 5.90 8 LEU B N 1
ATOM 1542 C CA . LEU B 1 8 ? -29.834 -31.166 -43.404 1.00 6.95 8 LEU B CA 1
ATOM 1543 C C . LEU B 1 8 ? -30.778 -30.502 -44.405 1.00 6.87 8 LEU B C 1
ATOM 1544 O O . LEU B 1 8 ? -30.663 -30.686 -45.618 1.00 7.51 8 LEU B O 1
ATOM 1549 N N . GLY B 1 9 ? -31.705 -29.713 -43.875 1.00 7.82 9 GLY B N 1
ATOM 1550 C CA . GLY B 1 9 ? -32.661 -29.009 -44.711 1.00 9.14 9 GLY B CA 1
ATOM 1551 C C . GLY B 1 9 ? -33.763 -28.378 -43.879 1.00 10.86 9 GLY B C 1
ATOM 1552 O O . GLY B 1 9 ? -33.648 -28.273 -42.649 1.00 9.22 9 GLY B O 1
ATOM 1553 N N . ASN B 1 10 ? -34.826 -27.950 -44.556 1.00 10.62 10 ASN B N 1
ATOM 1554 C CA . ASN B 1 10 ? -35.978 -27.333 -43.905 1.00 11.06 10 ASN B CA 1
ATOM 1555 C C . ASN B 1 10 ? -37.233 -28.107 -44.276 1.00 10.68 10 ASN B C 1
ATOM 1556 O O . ASN B 1 10 ? -37.374 -28.550 -45.413 1.00 11.54 10 ASN B O 1
ATOM 1561 N N . PRO B 1 11 ? -38.155 -28.295 -43.316 1.00 11.02 11 PRO B N 1
ATOM 1562 C CA . PRO B 1 11 ? -39.387 -29.030 -43.612 1.00 12.81 11 PRO B CA 1
ATOM 1563 C C . PRO B 1 11 ? -40.380 -28.116 -44.340 1.00 14.02 11 PRO B C 1
ATOM 1564 O O . PRO B 1 11 ? -40.277 -26.893 -44.260 1.00 13.83 11 PRO B O 1
ATOM 1568 N N . GLY B 1 12 ? -41.332 -28.708 -45.050 1.00 15.49 12 GLY B N 1
ATOM 1569 C CA . GLY B 1 12 ? -42.316 -27.912 -45.765 1.00 17.88 12 GLY B CA 1
ATOM 1570 C C . GLY B 1 12 ? -42.067 -27.890 -47.258 1.00 19.39 12 GLY B C 1
ATOM 1571 O O . GLY B 1 12 ? -40.925 -27.798 -47.700 1.00 19.89 12 GLY B O 1
ATOM 1572 N N . SER B 1 13 ? -43.146 -27.970 -48.031 1.00 20.52 13 SER B N 1
ATOM 1573 C CA . SER B 1 13 ? -43.074 -27.990 -49.488 1.00 21.37 13 SER B CA 1
ATOM 1574 C C . SER B 1 13 ? -42.339 -26.788 -50.082 1.00 21.13 13 SER B C 1
ATOM 1575 O O . SER B 1 13 ? -41.639 -26.925 -51.085 1.00 21.34 13 SER B O 1
ATOM 1578 N N . LYS B 1 14 ? -42.474 -25.619 -49.463 1.00 21.55 14 LYS B N 1
ATOM 1579 C CA . LYS B 1 14 ? -41.814 -24.426 -49.993 1.00 21.92 14 LYS B CA 1
ATOM 1580 C C . LYS B 1 14 ? -40.282 -24.458 -49.981 1.00 21.44 14 LYS B C 1
ATOM 1581 O O . LYS B 1 14 ? -39.648 -23.634 -50.642 1.00 21.83 14 LYS B O 1
ATOM 1587 N N . TYR B 1 15 ? -39.695 -25.405 -49.250 1.00 19.68 15 TYR B N 1
ATOM 1588 C CA . TYR B 1 15 ? -38.235 -25.531 -49.159 1.00 18.63 15 TYR B CA 1
ATOM 1589 C C . TYR B 1 15 ? -37.739 -26.753 -49.932 1.00 18.33 15 TYR B C 1
ATOM 1590 O O . TYR B 1 15 ? -36.543 -26.931 -50.164 1.00 17.71 15 TYR B O 1
ATOM 1599 N N . GLU B 1 16 ? -38.671 -27.492 -50.462 1.00 18.46 16 GLU B N 1
ATOM 1600 C CA . GLU B 1 16 ? -38.449 -28.784 -51.049 1.00 20.52 16 GLU B CA 1
ATOM 1601 C C . GLU B 1 16 ? -37.396 -28.751 -52.142 1.00 19.23 16 GLU B C 1
ATOM 1602 O O . GLU B 1 16 ? -36.563 -29.581 -52.212 1.00 18.95 16 GLU B O 1
ATOM 1608 N N . LYS B 1 17 ? -37.458 -27.773 -53.005 1.00 19.15 17 LYS B N 1
ATOM 1609 C CA . LYS B 1 17 ? -36.532 -27.588 -54.097 1.00 19.22 17 LYS B CA 1
ATOM 1610 C C . LYS B 1 17 ? -35.301 -26.680 -53.801 1.00 17.83 17 LYS B C 1
ATOM 1611 O O . LYS B 1 17 ? -34.543 -26.416 -54.671 1.00 18.62 17 LYS B O 1
ATOM 1617 N N . THR B 1 18 ? -35.134 -26.183 -52.597 1.00 16.11 18 THR B N 1
ATOM 1618 C CA . THR B 1 18 ? -34.012 -25.284 -52.332 1.00 13.25 18 THR B CA 1
ATOM 1619 C C . THR B 1 18 ? -32.660 -25.983 -52.207 1.00 13.10 18 THR B C 1
ATOM 1620 O O . THR B 1 18 ? -32.572 -27.142 -51.780 1.00 11.39 18 THR B O 1
ATOM 1624 N N . LYS B 1 19 ? -31.607 -25.269 -52.599 1.00 12.03 19 LYS B N 1
ATOM 1625 C CA . LYS B 1 19 ? -30.239 -25.786 -52.538 1.00 12.80 19 LYS B CA 1
ATOM 1626 C C . LYS B 1 19 ? -29.883 -26.170 -51.104 1.00 11.17 19 LYS B C 1
ATOM 1627 O O . LYS B 1 19 ? -29.141 -27.118 -50.871 1.00 11.11 19 LYS B O 1
ATOM 1633 N N . HIS B 1 20 ? -30.427 -25.420 -50.153 1.00 9.88 20 HIS B N 1
ATOM 1634 C CA . HIS B 1 20 ? -30.185 -25.632 -48.731 1.00 9.73 20 HIS B CA 1
ATOM 1635 C C . HIS B 1 20 ? -30.771 -26.960 -48.251 1.00 9.60 20 HIS B C 1
ATOM 1636 O O . HIS B 1 20 ? -30.529 -27.389 -47.120 1.00 10.41 20 HIS B O 1
ATOM 1643 N N . ASN B 1 21 ? -31.538 -27.611 -49.119 1.00 9.29 21 ASN B N 1
ATOM 1644 C CA . ASN B 1 21 ? -32.159 -28.895 -48.798 1.00 8.14 21 ASN B CA 1
ATOM 1645 C C . ASN B 1 21 ? -31.471 -30.077 -49.487 1.00 6.78 21 ASN B C 1
ATOM 1646 O O . ASN B 1 21 ? -32.021 -31.175 -49.545 1.00 7.85 21 ASN B O 1
ATOM 1651 N N . ILE B 1 22 ? -30.270 -29.864 -50.014 1.00 7.60 22 ILE B N 1
ATOM 1652 C CA . ILE B 1 22 ? -29.564 -30.945 -50.697 1.00 8.81 22 ILE B CA 1
ATOM 1653 C C . ILE B 1 22 ? -29.379 -32.128 -49.738 1.00 9.03 22 ILE B C 1
ATOM 1654 O O . ILE B 1 22 ? -29.319 -33.277 -50.160 1.00 9.34 22 ILE B O 1
ATOM 1659 N N . GLY B 1 23 ? -29.320 -31.843 -48.439 1.00 7.92 23 GLY B N 1
ATOM 1660 C CA . GLY B 1 23 ? -29.172 -32.898 -47.447 1.00 8.80 23 GLY B CA 1
ATOM 1661 C C . GLY B 1 23 ? -30.392 -33.809 -47.422 1.00 9.61 23 GLY B C 1
ATOM 1662 O O . GLY B 1 23 ? -30.272 -35.033 -47.427 1.00 9.21 23 GLY B O 1
ATOM 1663 N N . PHE B 1 24 ? -31.575 -33.210 -47.387 1.00 10.38 24 PHE B N 1
ATOM 1664 C CA . PHE B 1 24 ? -32.823 -33.956 -47.414 1.00 11.71 24 PHE B CA 1
ATOM 1665 C C . PHE B 1 24 ? -32.902 -34.777 -48.726 1.00 11.90 24 PHE B C 1
ATOM 1666 O O . PHE B 1 24 ? -33.264 -35.917 -48.732 1.00 11.49 24 PHE B O 1
ATOM 1674 N N . MET B 1 25 ? -32.504 -34.142 -49.806 1.00 11.87 25 MET B N 1
ATOM 1675 C CA . MET B 1 25 ? -32.492 -34.794 -51.115 1.00 13.26 25 MET B CA 1
ATOM 1676 C C . MET B 1 25 ? -31.585 -36.019 -51.139 1.00 12.55 25 MET B C 1
ATOM 1677 O O . MET B 1 25 ? -31.916 -37.027 -51.760 1.00 12.49 25 MET B O 1
ATOM 1682 N N . ALA B 1 26 ? -30.441 -35.926 -50.465 1.00 11.11 26 ALA B N 1
ATOM 1683 C CA . ALA B 1 26 ? -29.498 -37.040 -50.412 1.00 10.25 26 ALA B CA 1
ATOM 1684 C C . ALA B 1 26 ? -30.068 -38.202 -49.610 1.00 10.56 26 ALA B C 1
ATOM 1685 O O . ALA B 1 26 ? -29.988 -39.356 -50.043 1.00 8.65 26 ALA B O 1
ATOM 1687 N N . ILE B 1 27 ? -30.644 -37.907 -48.454 1.00 10.68 27 ILE B N 1
ATOM 1688 C CA . ILE B 1 27 ? -31.204 -38.922 -47.617 1.00 11.47 27 ILE B CA 1
ATOM 1689 C C . ILE B 1 27 ? -32.353 -39.613 -48.310 1.00 12.20 27 ILE B C 1
ATOM 1690 O O . ILE B 1 27 ? -32.437 -40.796 -48.265 1.00 13.06 27 ILE B O 1
ATOM 1695 N N . ASP B 1 28 ? -33.207 -38.830 -48.944 1.00 12.73 28 ASP B N 1
ATOM 1696 C CA . ASP B 1 28 ? -34.322 -39.394 -49.701 1.00 12.74 28 ASP B CA 1
ATOM 1697 C C . ASP B 1 28 ? -33.763 -40.387 -50.710 1.00 13.44 28 ASP B C 1
ATOM 1698 O O . ASP B 1 28 ? -34.297 -41.487 -50.875 1.00 12.42 28 ASP B O 1
ATOM 1703 N N . ASN B 1 29 ? -32.678 -39.994 -51.377 1.00 13.54 29 ASN B N 1
ATOM 1704 C CA . ASN B 1 29 ? -32.053 -40.850 -52.388 1.00 15.91 29 ASN B CA 1
ATOM 1705 C C . ASN B 1 29 ? -31.500 -42.132 -51.777 1.00 16.23 29 ASN B C 1
ATOM 1706 O O . ASN B 1 29 ? -31.572 -43.202 -52.381 1.00 15.71 29 ASN B O 1
ATOM 1711 N N . ILE B 1 30 ? -30.964 -42.028 -50.568 1.00 16.80 30 ILE B N 1
ATOM 1712 C CA . ILE B 1 30 ? -30.423 -43.192 -49.883 1.00 17.55 30 ILE B CA 1
ATOM 1713 C C . ILE B 1 30 ? -31.511 -44.192 -49.469 1.00 19.36 30 ILE B C 1
ATOM 1714 O O . ILE B 1 30 ? -31.388 -45.383 -49.744 1.00 19.53 30 ILE B O 1
ATOM 1719 N N . VAL B 1 31 ? -32.571 -43.719 -48.819 1.00 19.87 31 VAL B N 1
ATOM 1720 C CA . VAL B 1 31 ? -33.637 -44.623 -48.389 1.00 21.73 31 VAL B CA 1
ATOM 1721 C C . VAL B 1 31 ? -34.409 -45.204 -49.564 1.00 23.32 31 VAL B C 1
ATOM 1722 O O . VAL B 1 31 ? -34.960 -46.301 -49.470 1.00 23.94 31 VAL B O 1
ATOM 1726 N N . LYS B 1 32 ? -34.484 -44.487 -50.666 1.00 24.42 32 LYS B N 1
ATOM 1727 C CA . LYS B 1 32 ? -35.119 -44.990 -51.852 1.00 26.41 32 LYS B CA 1
ATOM 1728 C C . LYS B 1 32 ? -34.316 -46.165 -52.362 1.00 27.93 32 LYS B C 1
ATOM 1729 O O . LYS B 1 32 ? -34.820 -47.188 -52.591 1.00 28.43 32 LYS B O 1
ATOM 1735 N N . ASN B 1 33 ? -33.019 -45.995 -52.424 1.00 29.32 33 ASN B N 1
ATOM 1736 C CA . ASN B 1 33 ? -32.114 -47.020 -52.796 1.00 29.64 33 ASN B CA 1
ATOM 1737 C C . ASN B 1 33 ? -32.083 -48.228 -51.898 1.00 29.73 33 ASN B C 1
ATOM 1738 O O . ASN B 1 33 ? -31.970 -49.303 -52.376 1.00 29.40 33 ASN B O 1
ATOM 1743 N N . LEU B 1 34 ? -32.188 -48.002 -50.606 1.00 28.74 34 LEU B N 1
ATOM 1744 C CA . LEU B 1 34 ? -32.174 -49.065 -49.646 1.00 28.74 34 LEU B CA 1
ATOM 1745 C C . LEU B 1 34 ? -33.554 -49.627 -49.312 1.00 28.47 34 LEU B C 1
ATOM 1746 O O . LEU B 1 34 ? -33.663 -50.427 -48.456 1.00 29.30 34 LEU B O 1
ATOM 1751 N N . ASP B 1 35 ? -34.580 -49.126 -49.964 1.00 28.79 35 ASP B N 1
ATOM 1752 C CA . ASP B 1 35 ? -35.977 -49.485 -49.722 1.00 29.75 35 ASP B CA 1
ATOM 1753 C C . ASP B 1 35 ? -36.313 -49.368 -48.242 1.00 29.22 35 ASP B C 1
ATOM 1754 O O . ASP B 1 35 ? -36.805 -50.315 -47.620 1.00 29.21 35 ASP B O 1
ATOM 1759 N N . VAL B 1 36 ? -36.015 -48.196 -47.691 1.00 28.46 36 VAL B N 1
ATOM 1760 C CA . VAL B 1 36 ? -36.282 -47.862 -46.297 1.00 26.82 36 VAL B CA 1
ATOM 1761 C C . VAL B 1 36 ? -37.297 -46.723 -46.343 1.00 26.56 36 VAL B C 1
ATOM 1762 O O . VAL B 1 36 ? -37.200 -45.852 -47.202 1.00 26.96 36 VAL B O 1
ATOM 1766 N N . THR B 1 37 ? -38.275 -46.726 -45.443 1.00 24.97 37 THR B N 1
ATOM 1767 C CA . THR B 1 37 ? -39.263 -45.649 -45.419 1.00 22.86 37 THR B CA 1
ATOM 1768 C C . THR B 1 37 ? -39.096 -44.758 -44.183 1.00 21.62 37 THR B C 1
ATOM 1769 O O . THR B 1 37 ? -38.395 -45.118 -43.235 1.00 20.54 37 THR B O 1
ATOM 1773 N N . PHE B 1 38 ? -39.765 -43.624 -44.161 1.00 20.84 38 PHE B N 1
ATOM 1774 C CA . PHE B 1 38 ? -39.631 -42.604 -43.126 1.00 19.36 38 PHE B CA 1
ATOM 1775 C C . PHE B 1 38 ? -40.836 -42.609 -42.200 1.00 18.89 38 PHE B C 1
ATOM 1776 O O . PHE B 1 38 ? -41.906 -42.831 -42.663 1.00 19.68 38 PHE B O 1
ATOM 1784 N N . THR B 1 39 ? -40.649 -42.352 -40.917 1.00 18.96 39 THR B N 1
ATOM 1785 C CA . THR B 1 39 ? -41.727 -42.228 -39.949 1.00 18.93 39 THR B CA 1
ATOM 1786 C C . THR B 1 39 ? -41.367 -40.941 -39.228 1.00 19.56 39 THR B C 1
ATOM 1787 O O . THR B 1 39 ? -40.189 -40.579 -39.156 1.00 18.79 39 THR B O 1
ATOM 1791 N N . ASP B 1 40 ? -42.363 -40.222 -38.733 1.00 20.73 40 ASP B N 1
ATOM 1792 C CA . ASP B 1 40 ? -42.073 -39.000 -38.009 1.00 21.90 40 ASP B CA 1
ATOM 1793 C C . ASP B 1 40 ? -41.792 -39.352 -36.560 1.00 22.56 40 ASP B C 1
ATOM 1794 O O . ASP B 1 40 ? -42.687 -39.782 -35.834 1.00 23.35 40 ASP B O 1
ATOM 1799 N N . ASP B 1 41 ? -40.544 -39.198 -36.136 1.00 23.79 41 ASP B N 1
ATOM 1800 C CA . ASP B 1 41 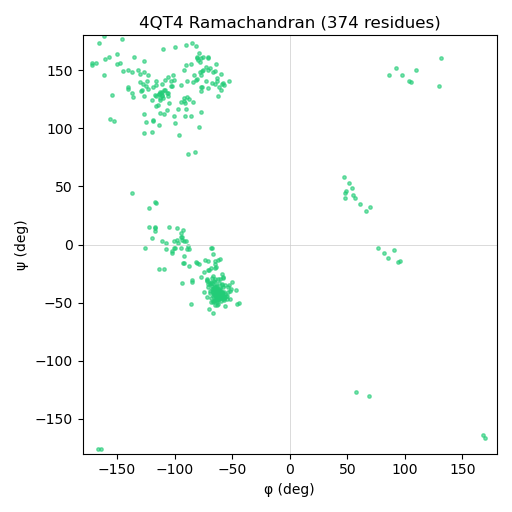? -40.203 -39.511 -34.757 1.00 25.76 41 ASP B CA 1
ATOM 1801 C C . ASP B 1 41 ? -40.215 -38.233 -33.939 1.00 27.26 41 ASP B C 1
ATOM 1802 O O . ASP B 1 41 ? -39.417 -37.325 -34.179 1.00 28.06 41 ASP B O 1
ATOM 1807 N N . LYS B 1 42 ? -41.115 -38.166 -32.964 1.00 28.87 42 LYS B N 1
ATOM 1808 C CA . LYS B 1 42 ? -41.226 -36.978 -32.135 1.00 29.55 42 LYS B CA 1
ATOM 1809 C C . LYS B 1 42 ? -40.209 -36.885 -30.999 1.00 29.76 42 LYS B C 1
ATOM 1810 O O . LYS B 1 42 ? -40.019 -35.817 -30.428 1.00 29.71 42 LYS B O 1
ATOM 1816 N N . ASN B 1 43 ? -39.536 -37.989 -30.683 1.00 29.40 43 ASN B N 1
ATOM 1817 C CA . ASN B 1 43 ? -38.506 -37.956 -29.639 1.00 29.42 43 ASN B CA 1
ATOM 1818 C C . ASN B 1 43 ? -37.376 -37.109 -30.218 1.00 27.56 43 ASN B C 1
ATOM 1819 O O . ASN B 1 43 ? -36.536 -36.579 -29.493 1.00 28.40 43 ASN B O 1
ATOM 1824 N N . PHE B 1 44 ? -37.423 -37.018 -31.528 1.00 25.20 44 PHE B N 1
ATOM 1825 C CA . PHE B 1 44 ? -36.386 -36.362 -32.220 1.00 24.52 44 PHE B CA 1
ATOM 1826 C C . PHE B 1 44 ? -36.771 -35.226 -33.159 1.00 22.71 44 PHE B C 1
ATOM 1827 O O . PHE B 1 44 ? -35.912 -34.662 -33.754 1.00 23.56 44 PHE B O 1
ATOM 1835 N N . LYS B 1 45 ? -38.052 -34.962 -33.313 1.00 20.90 45 LYS B N 1
ATOM 1836 C CA . LYS B 1 45 ? -38.558 -33.948 -34.231 1.00 19.64 45 LYS B CA 1
ATOM 1837 C C . LYS B 1 45 ? -37.842 -34.149 -35.569 1.00 17.49 45 LYS B C 1
ATOM 1838 O O . LYS B 1 45 ? -37.144 -33.258 -36.066 1.00 15.79 45 LYS B O 1
ATOM 1844 N N . ALA B 1 46 ? -37.983 -35.345 -36.131 1.00 15.20 46 ALA B N 1
ATOM 1845 C CA . ALA B 1 46 ? -37.341 -35.651 -37.399 1.00 14.60 46 ALA B CA 1
ATOM 1846 C C . ALA B 1 46 ? -38.004 -36.784 -38.148 1.00 14.41 46 ALA B C 1
ATOM 1847 O O . ALA B 1 46 ? -38.764 -37.569 -37.585 1.00 13.63 46 ALA B O 1
ATOM 1849 N N . GLN B 1 47 ? -37.721 -36.844 -39.440 1.00 14.65 47 GLN B N 1
ATOM 1850 C CA . GLN B 1 47 ? -38.217 -37.917 -40.283 1.00 15.33 47 GLN B CA 1
ATOM 1851 C C . GLN B 1 47 ? -37.099 -38.948 -40.172 1.00 15.64 47 GLN B C 1
ATOM 1852 O O . GLN B 1 47 ? -35.955 -38.674 -40.535 1.00 14.44 47 GLN B O 1
ATOM 1858 N N . ILE B 1 48 ? -37.351 -40.111 -39.637 1.00 16.87 48 ILE B N 1
ATOM 1859 C CA . ILE B 1 48 ? -36.342 -41.143 -39.454 1.00 17.61 48 ILE B CA 1
ATOM 1860 C C . ILE B 1 48 ? -36.730 -42.450 -40.087 1.00 19.48 48 ILE B C 1
ATOM 1861 O O . ILE B 1 48 ? -37.827 -42.890 -39.943 1.00 18.32 48 ILE B O 1
ATOM 1866 N N . GLY B 1 49 ? -35.779 -43.051 -40.758 1.00 21.57 49 GLY B N 1
ATOM 1867 C CA . GLY B 1 49 ? -35.941 -44.358 -41.344 1.00 23.62 49 GLY B CA 1
ATOM 1868 C C . GLY B 1 49 ? -34.763 -45.122 -40.786 1.00 25.80 49 GLY B C 1
ATOM 1869 O O . GLY B 1 49 ? -33.765 -44.534 -40.365 1.00 23.11 49 GLY B O 1
ATOM 1870 N N . SER B 1 50 ? -34.867 -46.437 -40.773 1.00 27.59 50 SER B N 1
ATOM 1871 C CA . SER B 1 50 ? -33.784 -47.239 -40.253 1.00 30.25 50 SER B CA 1
ATOM 1872 C C . SER B 1 50 ? -33.798 -48.565 -40.977 1.00 32.56 50 SER B C 1
ATOM 1873 O O . SER B 1 50 ? -34.826 -48.987 -41.500 1.00 32.59 50 SER B O 1
ATOM 1876 N N . THR B 1 51 ? -32.646 -49.211 -41.026 1.00 34.54 51 THR B N 1
ATOM 1877 C CA . THR B 1 51 ? -32.553 -50.505 -41.660 1.00 35.52 51 THR B CA 1
ATOM 1878 C C . THR B 1 51 ? -31.530 -51.246 -40.831 1.00 37.06 51 THR B C 1
ATOM 1879 O O . THR B 1 51 ? -30.968 -50.683 -39.882 1.00 37.01 51 THR B O 1
ATOM 1883 N N . PHE B 1 52 ? -31.301 -52.502 -41.160 1.00 37.16 52 PHE B N 1
ATOM 1884 C CA . PHE B 1 52 ? -30.325 -53.243 -40.426 1.00 36.83 52 PHE B CA 1
ATOM 1885 C C . PHE B 1 52 ? -29.324 -53.865 -41.311 1.00 36.34 52 PHE B C 1
ATOM 1886 O O . PHE B 1 52 ? -29.652 -54.753 -41.976 1.00 37.95 52 PHE B O 1
ATOM 1894 N N . ILE B 1 53 ? -28.083 -53.424 -41.262 1.00 35.24 53 ILE B N 1
ATOM 1895 C CA . ILE B 1 53 ? -26.999 -53.888 -42.113 1.00 34.58 53 ILE B CA 1
ATOM 1896 C C . ILE B 1 53 ? -26.172 -54.887 -41.319 1.00 33.29 53 ILE B C 1
ATOM 1897 O O . ILE B 1 53 ? -25.354 -54.507 -40.486 1.00 31.59 53 ILE B O 1
ATOM 1902 N N . ASN B 1 54 ? -26.303 -56.169 -41.592 1.00 31.70 54 ASN B N 1
ATOM 1903 C CA . ASN B 1 54 ? -25.559 -57.141 -40.841 1.00 29.26 54 ASN B CA 1
ATOM 1904 C C . ASN B 1 54 ? -25.992 -56.877 -39.422 1.00 27.58 54 ASN B C 1
ATOM 1905 O O . ASN B 1 54 ? -27.153 -56.825 -39.193 1.00 29.15 54 ASN B O 1
ATOM 1910 N N . HIS B 1 55 ? -25.070 -56.663 -38.509 1.00 25.52 55 HIS B N 1
ATOM 1911 C CA . HIS B 1 55 ? -25.361 -56.672 -37.073 1.00 27.10 55 HIS B CA 1
ATOM 1912 C C . HIS B 1 55 ? -25.632 -55.266 -36.591 1.00 28.97 55 HIS B C 1
ATOM 1913 O O . HIS B 1 55 ? -25.784 -55.036 -35.394 1.00 30.21 55 HIS B O 1
ATOM 1920 N N . GLU B 1 56 ? -25.696 -54.320 -37.514 1.00 27.78 56 GLU B N 1
ATOM 1921 C CA . GLU B 1 56 ? -25.648 -52.929 -37.104 1.00 28.97 56 GLU B CA 1
ATOM 1922 C C . GLU B 1 56 ? -26.919 -52.197 -37.512 1.00 24.13 56 GLU B C 1
ATOM 1923 O O . GLU B 1 56 ? -27.436 -52.373 -38.607 1.00 23.41 56 GLU B O 1
ATOM 1929 N N . LYS B 1 57 ? -27.432 -51.407 -36.592 1.00 23.65 57 LYS B N 1
ATOM 1930 C CA . LYS B 1 57 ? -28.608 -50.572 -36.874 1.00 24.77 57 LYS B CA 1
ATOM 1931 C C . LYS B 1 57 ? -28.240 -49.178 -37.372 1.00 20.40 57 LYS B C 1
ATOM 1932 O O . LYS B 1 57 ? -27.553 -48.443 -36.694 1.00 20.21 57 LYS B O 1
ATOM 1938 N N . VAL B 1 58 ? -28.813 -48.819 -38.544 1.00 19.71 58 VAL B N 1
ATOM 1939 C CA . VAL B 1 58 ? -28.522 -47.540 -39.183 1.00 18.38 58 VAL B CA 1
ATOM 1940 C C . VAL B 1 58 ? -29.756 -46.656 -39.357 1.00 18.29 58 VAL B C 1
ATOM 1941 O O . VAL B 1 58 ? -30.743 -47.062 -39.966 1.00 16.78 58 VAL B O 1
ATOM 1945 N N . TYR B 1 59 ? -29.682 -45.440 -38.824 1.00 18.29 59 TYR B N 1
ATOM 1946 C CA . TYR B 1 59 ? -30.775 -44.478 -38.918 1.00 18.19 59 TYR B CA 1
ATOM 1947 C C . TYR B 1 59 ? -30.490 -43.417 -39.984 1.00 17.44 59 TYR B C 1
ATOM 1948 O O . TYR B 1 59 ? -29.376 -42.897 -40.079 1.00 17.38 59 TYR B O 1
ATOM 1957 N N . PHE B 1 60 ? -31.502 -43.110 -40.789 1.00 16.11 60 PHE B N 1
ATOM 1958 C CA . PHE B 1 60 ? -31.399 -42.092 -41.831 1.00 14.96 60 PHE B CA 1
ATOM 1959 C C . PHE B 1 60 ? -32.338 -40.983 -41.360 1.00 14.13 60 PHE B C 1
ATOM 1960 O O . PHE B 1 60 ? -33.563 -41.166 -41.301 1.00 13.53 60 PHE B O 1
ATOM 1968 N N . VAL B 1 61 ? -31.745 -39.837 -41.025 1.00 12.40 61 VAL B N 1
ATOM 1969 C CA . VAL B 1 61 ? -32.466 -38.705 -40.447 1.00 11.82 61 VAL B CA 1
ATOM 1970 C C . VAL B 1 61 ? -32.543 -37.375 -41.212 1.00 11.58 61 VAL B C 1
ATOM 1971 O O . VAL B 1 61 ? -31.547 -36.892 -41.757 1.00 9.92 61 VAL B O 1
ATOM 1975 N N . LYS B 1 62 ? -33.741 -36.788 -41.205 1.00 10.77 62 LYS B N 1
ATOM 1976 C CA . LYS B 1 62 ? -34.009 -35.488 -41.805 1.00 11.07 62 LYS B CA 1
ATOM 1977 C C . LYS B 1 62 ? -34.665 -34.681 -40.683 1.00 11.77 62 LYS B C 1
ATOM 1978 O O . LYS B 1 62 ? -35.871 -34.792 -40.450 1.00 12.01 62 LYS B O 1
ATOM 1984 N N . PRO B 1 63 ? -33.873 -33.874 -39.955 1.00 10.74 63 PRO B N 1
ATOM 1985 C CA . PRO B 1 63 ? -34.437 -33.076 -38.861 1.00 10.62 63 PRO B CA 1
ATOM 1986 C C . PRO B 1 63 ? -35.524 -32.148 -39.383 1.00 10.53 63 PRO B C 1
ATOM 1987 O O . PRO B 1 63 ? -35.382 -31.556 -40.449 1.00 10.25 63 PRO B O 1
ATOM 1991 N N . THR B 1 64 ? -36.614 -32.035 -38.637 1.00 10.13 64 THR B N 1
ATOM 1992 C CA . THR B 1 64 ? -37.697 -31.155 -39.034 1.00 12.13 64 THR B CA 1
ATOM 1993 C C . THR B 1 64 ? -37.820 -30.047 -37.980 1.00 12.59 64 THR B C 1
ATOM 1994 O O . THR B 1 64 ? -38.910 -29.573 -37.659 1.00 12.77 64 THR B O 1
ATOM 1998 N N . THR B 1 65 ? -36.652 -29.651 -37.472 1.00 12.23 65 THR B N 1
ATOM 1999 C CA . THR B 1 65 ? -36.467 -28.609 -36.463 1.00 12.11 65 THR B CA 1
ATOM 2000 C C . THR B 1 65 ? -36.336 -27.242 -37.131 1.00 12.29 65 THR B C 1
ATOM 2001 O O . THR B 1 65 ? -36.501 -26.201 -36.488 1.00 11.76 65 THR B O 1
ATOM 2005 N N . PHE B 1 66 ? -36.035 -27.293 -38.428 1.00 11.31 66 PHE B N 1
ATOM 2006 C CA . PHE B 1 66 ? -35.741 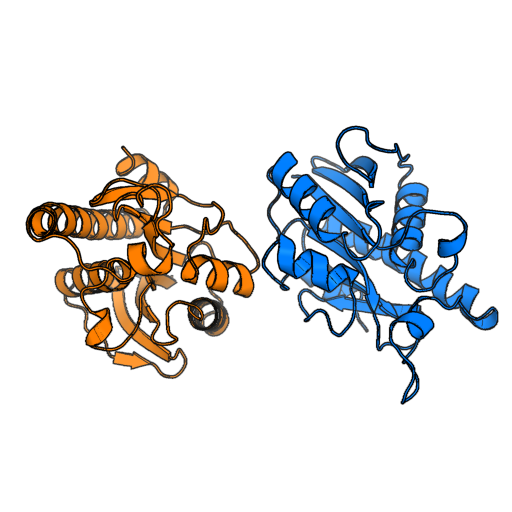-26.153 -39.289 1.00 11.34 66 PHE B CA 1
ATOM 2007 C C . PHE B 1 66 ? -34.211 -26.147 -39.273 1.00 10.71 66 PHE B C 1
ATOM 2008 O O . PHE B 1 66 ? -33.594 -26.506 -38.263 1.00 9.90 66 PHE B O 1
ATOM 2016 N N . MET B 1 67 ? -33.604 -25.757 -40.387 1.00 9.85 67 MET B N 1
ATOM 2017 C CA . MET B 1 67 ? -32.156 -25.743 -40.521 1.00 9.23 67 MET B CA 1
ATOM 2018 C C . MET B 1 67 ? -31.348 -25.142 -39.366 1.00 10.23 67 MET B C 1
ATOM 2019 O O . MET B 1 67 ? -30.422 -25.782 -38.872 1.00 9.65 67 MET B O 1
ATOM 2024 N N . ASN B 1 68 ? -31.679 -23.931 -38.929 1.00 9.63 68 ASN B N 1
ATOM 2025 C CA . ASN B 1 68 ? -30.900 -23.319 -37.853 1.00 10.90 68 ASN B CA 1
ATOM 2026 C C . ASN B 1 68 ? -31.027 -23.994 -36.490 1.00 10.45 68 ASN B C 1
ATOM 2027 O O . ASN B 1 68 ? -30.363 -23.586 -35.537 1.00 9.90 68 ASN B O 1
ATOM 2032 N N . ASN B 1 69 ? -31.872 -25.019 -36.390 1.00 9.22 69 ASN B N 1
ATOM 2033 C CA . ASN B 1 69 ? -32.032 -25.738 -35.126 1.00 8.08 69 ASN B CA 1
ATOM 2034 C C . ASN B 1 69 ? -31.607 -27.201 -35.277 1.00 7.78 69 ASN B C 1
ATOM 2035 O O . ASN B 1 69 ? -31.912 -28.035 -34.422 1.00 5.92 69 ASN B O 1
ATOM 2040 N N . SER B 1 70 ? -30.902 -27.507 -36.363 1.00 7.16 70 SER B N 1
ATOM 2041 C CA . SER B 1 70 ? -30.459 -28.877 -36.625 1.00 8.86 70 SER B CA 1
ATOM 2042 C C . SER B 1 70 ? -29.698 -29.509 -35.466 1.00 9.89 70 SER B C 1
ATOM 2043 O O . SER B 1 70 ? -29.816 -30.709 -35.224 1.00 10.79 70 SER B O 1
ATOM 2046 N N . GLY B 1 71 ? -28.922 -28.697 -34.752 1.00 9.35 71 GLY B N 1
ATOM 2047 C CA . GLY B 1 71 ? -28.151 -29.204 -33.631 1.00 8.06 71 GLY B CA 1
ATOM 2048 C C . GLY B 1 71 ? -28.987 -29.810 -32.514 1.00 8.23 71 GLY B C 1
ATOM 2049 O O . GLY B 1 71 ? -28.521 -30.711 -31.816 1.00 7.55 71 GLY B O 1
ATOM 2050 N N . ILE B 1 72 ? -30.214 -29.328 -32.334 1.00 7.32 72 ILE B N 1
ATOM 2051 C CA . ILE B 1 72 ? -31.076 -29.855 -31.273 1.00 8.71 72 ILE B CA 1
ATOM 2052 C C . ILE B 1 72 ? -31.369 -31.328 -31.548 1.00 9.30 72 ILE B C 1
ATOM 2053 O O . ILE B 1 72 ? -31.312 -32.164 -30.645 1.00 9.10 72 ILE B O 1
ATOM 2058 N N . ALA B 1 73 ? -31.675 -31.631 -32.808 1.00 9.53 73 ALA B N 1
ATOM 2059 C CA . ALA B 1 73 ? -31.977 -32.989 -33.230 1.00 9.46 73 ALA B CA 1
ATOM 2060 C C . ALA B 1 73 ? -30.740 -33.874 -33.120 1.00 10.07 73 ALA B C 1
ATOM 2061 O O . ALA B 1 73 ? -30.799 -34.967 -32.550 1.00 9.12 73 ALA B O 1
ATOM 2063 N N . VAL B 1 74 ? -29.623 -33.406 -33.672 1.00 9.48 74 VAL B N 1
ATOM 2064 C CA . VAL B 1 74 ? -28.391 -34.172 -33.629 1.00 9.55 74 VAL B CA 1
ATOM 2065 C C . VAL B 1 74 ? -27.988 -34.507 -32.190 1.00 11.31 74 VAL B C 1
ATOM 2066 O O . VAL B 1 74 ? -27.638 -35.653 -31.895 1.00 11.14 74 VAL B O 1
ATOM 2070 N N . LYS B 1 75 ? -28.041 -33.552 -31.280 1.00 10.92 75 LYS B N 1
ATOM 2071 C CA . LYS B 1 75 ? -27.689 -33.762 -29.893 1.00 12.67 75 LYS B CA 1
ATOM 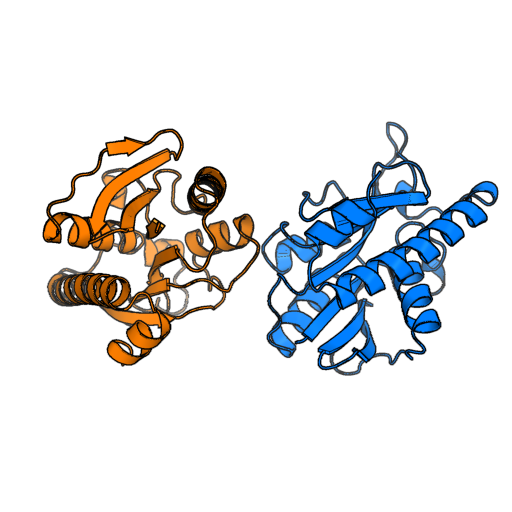2072 C C . LYS B 1 75 ? -28.617 -34.736 -29.175 1.00 12.88 75 LYS B C 1
ATOM 2073 O O . LYS B 1 75 ? -28.179 -35.604 -28.548 1.00 10.65 75 LYS B O 1
ATOM 2079 N N . ALA B 1 76 ? -29.902 -34.584 -29.403 1.00 13.90 76 ALA B N 1
ATOM 2080 C CA . ALA B 1 76 ? -30.887 -35.456 -28.780 1.00 13.36 76 ALA B CA 1
ATOM 2081 C C . ALA B 1 76 ? -30.648 -36.884 -29.250 1.00 13.50 76 ALA B C 1
ATOM 2082 O O . ALA B 1 76 ? -30.688 -37.827 -28.459 1.00 12.42 76 ALA B O 1
ATOM 2084 N N . LEU B 1 77 ? -30.382 -37.048 -30.525 1.00 13.66 77 LEU B N 1
ATOM 2085 C CA . LEU B 1 77 ? -30.130 -38.336 -31.079 1.00 15.37 77 LEU B CA 1
ATOM 2086 C C . LEU B 1 77 ? -28.880 -39.032 -30.524 1.00 15.83 77 LEU B C 1
ATOM 2087 O O . LEU B 1 77 ? -28.927 -40.155 -30.181 1.00 15.78 77 LEU B O 1
ATOM 2092 N N . LEU B 1 78 ? -27.797 -38.308 -30.415 1.00 14.99 78 LEU B N 1
ATOM 2093 C CA . LEU B 1 78 ? -26.570 -38.887 -29.871 1.00 16.07 78 LEU B CA 1
ATOM 2094 C C . LEU B 1 78 ? -26.764 -39.217 -28.392 1.00 15.60 78 LEU B C 1
ATOM 2095 O O . LEU B 1 78 ? -26.323 -40.262 -27.915 1.00 16.18 78 LEU B O 1
ATOM 2100 N N . THR B 1 79 ? -27.432 -38.316 -27.680 1.00 15.03 79 THR B N 1
ATOM 2101 C CA . THR B 1 79 ? -27.688 -38.479 -26.254 1.00 15.29 79 THR B CA 1
ATOM 2102 C C . THR B 1 79 ? -28.605 -39.677 -25.987 1.00 15.01 79 THR B C 1
ATOM 2103 O O . THR B 1 79 ? -28.245 -40.583 -25.247 1.00 15.58 79 THR B O 1
ATOM 2107 N N . TYR B 1 80 ? -29.733 -39.744 -26.647 1.00 14.76 80 TYR B N 1
ATOM 2108 C CA . TYR B 1 80 ? -30.750 -40.740 -26.437 1.00 15.14 80 TYR B CA 1
ATOM 2109 C C . TYR B 1 80 ? -30.198 -42.183 -26.594 1.00 14.95 80 TYR B C 1
ATOM 2110 O O . TYR B 1 80 ? -30.433 -43.008 -25.771 1.00 13.33 80 TYR B O 1
ATOM 2119 N N . TYR B 1 81 ? -29.376 -42.386 -27.610 1.00 14.86 81 TYR B N 1
ATOM 2120 C CA . TYR B 1 81 ? -28.768 -43.694 -27.860 1.00 14.92 81 TYR B CA 1
ATOM 2121 C C . TYR B 1 81 ? -27.357 -43.831 -27.313 1.00 16.61 81 TYR B C 1
ATOM 2122 O O . TYR B 1 81 ? -26.718 -44.874 -27.486 1.00 13.95 81 TYR B O 1
ATOM 2131 N N . ASN B 1 82 ? -26.875 -42.777 -26.659 1.00 17.50 82 ASN B N 1
ATOM 2132 C CA . ASN B 1 82 ? -25.532 -42.766 -26.099 1.00 19.32 82 ASN B CA 1
ATOM 2133 C C . ASN B 1 82 ? -24.531 -43.104 -27.197 1.00 20.40 82 ASN B C 1
ATOM 2134 O O . ASN B 1 82 ? -23.599 -43.878 -26.991 1.00 21.02 82 ASN B O 1
ATOM 2139 N N . ILE B 1 83 ? -24.745 -42.515 -28.371 1.00 22.37 83 ILE B N 1
ATOM 2140 C CA . ILE B 1 83 ? -23.867 -42.723 -29.520 1.00 24.63 83 ILE B CA 1
ATOM 2141 C C . ILE B 1 83 ? -22.663 -41.792 -29.422 1.00 25.00 83 ILE B C 1
ATOM 2142 O O . ILE B 1 83 ? -22.735 -40.720 -28.830 1.00 25.89 83 ILE B O 1
ATOM 2147 N N . ASP B 1 84 ? -21.510 -42.213 -29.862 1.00 25.36 84 ASP B N 1
ATOM 2148 C CA . ASP B 1 84 ? -20.357 -41.341 -29.981 1.00 25.50 84 ASP B CA 1
ATOM 2149 C C . ASP B 1 84 ? -20.365 -40.592 -31.319 1.00 24.46 84 ASP B C 1
ATOM 2150 O O . ASP B 1 84 ? -20.935 -41.055 -32.296 1.00 23.37 84 ASP B O 1
ATOM 2155 N N . ILE B 1 85 ? -19.717 -39.453 -31.370 1.00 23.61 85 ILE B N 1
ATOM 2156 C CA . ILE B 1 85 ? -19.712 -38.595 -32.513 1.00 23.47 85 ILE B CA 1
ATOM 2157 C C . ILE B 1 85 ? -19.163 -39.317 -33.734 1.00 22.11 85 ILE B C 1
ATOM 2158 O O . ILE B 1 85 ? -19.508 -38.954 -34.791 1.00 20.74 85 ILE B O 1
ATOM 2163 N N . THR B 1 86 ? -18.334 -40.338 -33.549 1.00 21.26 86 THR B N 1
ATOM 2164 C CA . THR B 1 86 ? -17.751 -41.009 -34.708 1.00 21.29 86 THR B CA 1
ATOM 2165 C C . THR B 1 86 ? -18.763 -41.842 -35.495 1.00 18.96 86 THR B C 1
ATOM 2166 O O . THR B 1 86 ? -18.491 -42.253 -36.615 1.00 18.31 86 THR B O 1
ATOM 2170 N N . ASP B 1 87 ? -19.925 -42.102 -34.910 1.00 18.00 87 ASP B N 1
ATOM 2171 C CA . ASP B 1 87 ? -20.954 -42.876 -35.608 1.00 16.77 87 ASP B CA 1
ATOM 2172 C C . ASP B 1 87 ? -21.919 -41.939 -36.350 1.00 14.89 87 ASP B C 1
ATOM 2173 O O . ASP B 1 87 ? -22.981 -42.355 -36.822 1.00 14.50 87 ASP B O 1
ATOM 2178 N N . LEU B 1 88 ? -21.538 -40.673 -36.459 1.00 12.74 88 LEU B N 1
ATOM 2179 C CA . LEU B 1 88 ? -22.365 -39.669 -37.124 1.00 11.58 88 LEU B CA 1
ATOM 2180 C C . LEU B 1 88 ? -21.824 -39.203 -38.478 1.00 11.65 88 LEU B C 1
ATOM 2181 O O . LEU B 1 88 ? -20.623 -39.070 -38.663 1.00 11.50 88 LEU B O 1
ATOM 2186 N N . ILE B 1 89 ? -22.726 -38.983 -39.428 1.00 10.88 89 ILE B N 1
ATOM 2187 C CA . ILE B 1 89 ? -22.363 -38.446 -40.729 1.00 9.75 89 ILE B CA 1
ATOM 2188 C C . ILE B 1 89 ? -23.423 -37.397 -41.031 1.00 10.12 89 ILE B C 1
ATOM 2189 O O . ILE B 1 89 ? -24.618 -37.664 -40.920 1.00 9.88 89 ILE B O 1
ATOM 2194 N N . VAL B 1 90 ? -22.971 -36.190 -41.354 1.00 8.81 90 VAL B N 1
ATOM 2195 C CA . VAL B 1 90 ? -23.859 -35.086 -41.671 1.00 7.36 90 VAL B CA 1
ATOM 2196 C C . VAL B 1 90 ? -23.689 -34.750 -43.150 1.00 9.00 90 VAL B C 1
ATOM 2197 O O . VAL B 1 90 ? -22.567 -34.535 -43.627 1.00 8.00 90 VAL B O 1
ATOM 2201 N N . ILE B 1 91 ? -24.801 -34.737 -43.877 1.00 7.73 91 ILE B N 1
ATOM 2202 C CA . ILE B 1 91 ? -24.772 -34.442 -45.301 1.00 8.34 91 ILE B CA 1
ATOM 2203 C C . ILE B 1 91 ? -25.434 -33.086 -45.515 1.00 8.78 91 ILE B C 1
ATOM 2204 O O . ILE B 1 91 ? -26.522 -32.835 -44.995 1.00 9.50 91 ILE B O 1
ATOM 2209 N N . TYR B 1 92 ? -24.781 -32.205 -46.267 1.00 9.00 92 TYR B N 1
ATOM 2210 C CA . TYR B 1 92 ? -25.348 -30.883 -46.492 1.00 8.82 92 TYR B CA 1
ATOM 2211 C C . TYR B 1 92 ? -24.751 -30.153 -47.689 1.00 9.05 92 TYR B C 1
ATOM 2212 O O . TYR B 1 92 ? -23.849 -30.652 -48.365 1.00 7.84 92 TYR B O 1
ATOM 2221 N N . ASP B 1 93 ? -25.259 -28.951 -47.913 1.00 9.46 93 ASP B N 1
ATOM 2222 C CA . ASP B 1 93 ? -24.851 -28.106 -49.021 1.00 10.58 93 ASP B CA 1
ATOM 2223 C C . ASP B 1 93 ? -23.646 -27.235 -48.697 1.00 12.25 93 ASP B C 1
ATOM 2224 O O . ASP B 1 93 ? -23.661 -26.480 -47.719 1.00 11.18 93 ASP B O 1
ATOM 2229 N N . ASP B 1 94 ? -22.601 -27.329 -49.512 1.00 14.67 94 ASP B N 1
ATOM 2230 C CA . ASP B 1 94 ? -21.435 -26.475 -49.299 1.00 17.95 94 ASP B CA 1
ATOM 2231 C C . ASP B 1 94 ? -21.578 -25.241 -50.174 1.00 18.89 94 ASP B C 1
ATOM 2232 O O . ASP B 1 94 ? -21.697 -25.333 -51.395 1.00 21.10 94 ASP B O 1
ATOM 2237 N N . LEU B 1 95 ? -21.556 -24.104 -49.555 1.00 21.03 95 LEU B N 1
ATOM 2238 C CA . LEU B 1 95 ? -21.661 -22.772 -50.139 1.00 24.00 95 LEU B CA 1
ATOM 2239 C C . LEU B 1 95 ? -20.522 -22.380 -51.039 1.00 24.01 95 LEU B C 1
ATOM 2240 O O . LEU B 1 95 ? -20.624 -21.501 -51.780 1.00 25.07 95 LEU B O 1
ATOM 2245 N N . ASP B 1 96 ? -19.398 -23.023 -50.929 1.00 24.42 96 ASP B N 1
ATOM 2246 C CA . ASP B 1 96 ? -18.146 -22.581 -51.493 1.00 25.95 96 ASP B CA 1
ATOM 2247 C C . ASP B 1 96 ? -17.504 -23.593 -52.448 1.00 24.89 96 ASP B C 1
ATOM 2248 O O . ASP B 1 96 ? -16.351 -23.684 -52.518 1.00 25.38 96 ASP B O 1
ATOM 2253 N N . MET B 1 97 ? -18.305 -24.372 -53.137 1.00 24.05 97 MET B N 1
ATOM 2254 C CA . MET B 1 97 ? -17.860 -25.395 -54.093 1.00 22.94 97 MET B CA 1
ATOM 2255 C C . MET B 1 97 ? -18.765 -25.282 -55.314 1.00 20.80 97 MET B C 1
ATOM 2256 O O . MET B 1 97 ? -19.924 -24.906 -55.171 1.00 19.00 97 MET B O 1
ATOM 2261 N N . GLU B 1 98 ? -18.291 -25.572 -56.502 1.00 20.17 98 GLU B N 1
ATOM 2262 C CA . GLU B 1 98 ? -19.181 -25.560 -57.628 1.00 19.95 98 GLU B CA 1
ATOM 2263 C C . GLU B 1 98 ? -20.275 -26.611 -57.536 1.00 17.86 98 GLU B C 1
ATOM 2264 O O . GLU B 1 98 ? -20.112 -27.625 -56.909 1.00 13.87 98 GLU B O 1
ATOM 2270 N N . VAL B 1 99 ? -21.364 -26.364 -58.197 1.00 16.73 99 VAL B N 1
ATOM 2271 C CA . VAL B 1 99 ? -22.528 -27.168 -58.060 1.00 17.20 99 VAL B CA 1
ATOM 2272 C C . VAL B 1 99 ? -22.181 -28.581 -58.453 1.00 17.06 99 VAL B C 1
ATOM 2273 O O . VAL B 1 99 ? -21.508 -28.805 -59.402 1.00 17.22 99 VAL B O 1
ATOM 2277 N N . SER B 1 100 ? -22.620 -29.500 -57.587 1.00 17.54 100 SER B N 1
ATOM 2278 C CA . SER B 1 100 ? -22.513 -30.930 -57.769 1.00 18.15 100 SER B CA 1
ATOM 2279 C C . SER B 1 100 ? -21.164 -31.494 -57.389 1.00 18.43 100 SER B C 1
ATOM 2280 O O . SER B 1 100 ? -21.035 -32.666 -57.314 1.00 19.87 100 SER B O 1
ATOM 2283 N N . LYS B 1 101 ? -20.188 -30.665 -57.077 1.00 18.38 101 LYS B N 1
ATOM 2284 C CA . LYS B 1 101 ? -18.934 -31.178 -56.615 1.00 18.64 101 LYS B CA 1
ATOM 2285 C C . LYS B 1 101 ? -19.125 -31.881 -55.267 1.00 17.53 101 LYS B C 1
ATOM 2286 O O . LYS B 1 101 ? -19.960 -31.567 -54.525 1.00 17.68 101 LYS B O 1
ATOM 2292 N N . LEU B 1 102 ? -18.341 -32.869 -55.005 1.00 16.12 102 LEU B N 1
ATOM 2293 C CA . LEU B 1 102 ? -18.501 -33.671 -53.837 1.00 15.29 102 LEU B CA 1
ATOM 2294 C C . LEU B 1 102 ? -17.235 -33.777 -52.992 1.00 15.71 102 LEU B C 1
ATOM 2295 O O . LEU B 1 102 ? -16.200 -34.013 -53.489 1.00 15.62 102 LEU B O 1
ATOM 2300 N N . ARG B 1 103 ? -17.343 -33.494 -51.711 1.00 16.28 103 ARG B N 1
ATOM 2301 C CA . ARG B 1 103 ? -16.243 -33.615 -50.775 1.00 17.40 103 ARG B CA 1
ATOM 2302 C C . ARG B 1 103 ? -16.587 -34.158 -49.402 1.00 16.19 103 ARG B C 1
ATOM 2303 O O . ARG B 1 103 ? -17.518 -33.735 -48.785 1.00 14.73 103 ARG B O 1
ATOM 2311 N N . LEU B 1 104 ? -15.761 -35.063 -48.930 1.00 14.23 104 LEU B N 1
ATOM 2312 C CA . LEU B 1 104 ? -15.945 -35.654 -47.613 1.00 12.51 104 LEU B CA 1
ATOM 2313 C C . LEU B 1 104 ? -14.842 -35.118 -46.707 1.00 13.56 104 LEU B C 1
ATOM 2314 O O . LEU B 1 104 ? -13.673 -35.081 -47.095 1.00 13.22 104 LEU B O 1
ATOM 2319 N N . ARG B 1 105 ? -15.223 -34.681 -45.513 1.00 13.28 105 ARG B N 1
ATOM 2320 C CA . ARG B 1 105 ? -14.275 -34.121 -44.555 1.00 13.58 105 ARG B CA 1
ATOM 2321 C C . ARG B 1 105 ? -14.625 -34.591 -43.146 1.00 13.61 105 ARG B C 1
ATOM 2322 O O . ARG B 1 105 ? -15.791 -34.853 -42.842 1.00 11.60 105 ARG B O 1
ATOM 2330 N N . SER B 1 106 ? -13.615 -34.704 -42.287 1.00 13.85 106 SER B N 1
ATOM 2331 C CA . SER B 1 106 ? -13.844 -35.146 -40.920 1.00 14.61 106 SER B CA 1
ATOM 2332 C C . SER B 1 106 ? -13.858 -33.966 -39.954 1.00 15.86 106 SER B C 1
ATOM 2333 O O . SER B 1 106 ? -13.987 -34.149 -38.747 1.00 15.71 106 SER B O 1
ATOM 2336 N N . LYS B 1 107 ? -13.725 -32.756 -40.482 1.00 16.95 107 LYS B N 1
ATOM 2337 C CA . LYS B 1 107 ? -13.744 -31.568 -39.639 1.00 19.74 107 LYS B CA 1
ATOM 2338 C C . LYS B 1 107 ? -13.910 -30.287 -40.455 1.00 19.39 107 LYS B C 1
ATOM 2339 O O . LYS B 1 107 ? -14.112 -30.343 -41.667 1.00 18.98 107 LYS B O 1
ATOM 2345 N N . GLY B 1 108 ? -13.850 -29.144 -39.777 1.00 19.67 108 GLY B N 1
ATOM 2346 C CA . GLY B 1 108 ? -13.999 -27.861 -40.446 1.00 18.70 108 GLY B CA 1
ATOM 2347 C C . GLY B 1 108 ? -15.002 -26.972 -39.731 1.00 18.94 108 GLY B C 1
ATOM 2348 O O . GLY B 1 108 ? -15.815 -27.456 -38.943 1.00 18.09 108 GLY B O 1
ATOM 2349 N N . SER B 1 109 ? -14.940 -25.671 -39.994 1.00 17.98 109 SER B N 1
ATOM 2350 C CA . SER B 1 109 ? -15.864 -24.722 -39.381 1.00 18.39 109 SER B CA 1
ATOM 2351 C C . SER B 1 109 ? -17.160 -24.664 -40.186 1.00 17.68 109 SER B C 1
ATOM 2352 O O . SER B 1 109 ? -17.263 -25.266 -41.252 1.00 17.15 109 SER B O 1
ATOM 2355 N N . ALA B 1 110 ? -18.146 -23.937 -39.672 1.00 17.88 110 ALA B N 1
ATOM 2356 C CA . ALA B 1 110 ? -19.437 -23.809 -40.342 1.00 18.56 110 ALA B CA 1
ATOM 2357 C C . ALA B 1 110 ? -19.340 -23.091 -41.687 1.00 19.51 110 ALA B C 1
ATOM 2358 O O . ALA B 1 110 ? -20.043 -23.445 -42.638 1.00 19.20 110 ALA B O 1
ATOM 2360 N N . GLY B 1 111 ? -18.478 -22.081 -41.771 1.00 19.94 111 GLY B N 1
ATOM 2361 C CA . GLY B 1 111 ? -18.320 -21.348 -43.013 1.00 20.46 111 GLY B CA 1
ATOM 2362 C C . GLY B 1 111 ? -19.585 -20.658 -43.496 1.00 21.18 111 GLY B C 1
ATOM 2363 O O . GLY B 1 111 ? -19.830 -20.577 -44.699 1.00 22.26 111 GLY B O 1
ATOM 2364 N N . GLY B 1 112 ? -20.399 -20.161 -42.571 1.00 20.00 112 GLY B N 1
ATOM 2365 C CA . GLY B 1 112 ? -21.619 -19.483 -42.975 1.00 18.60 112 GLY B CA 1
ATOM 2366 C C . GLY B 1 112 ? -22.870 -20.344 -42.986 1.00 17.28 112 GLY B C 1
ATOM 2367 O O . GLY B 1 112 ? -23.983 -19.825 -43.048 1.00 18.98 112 GLY B O 1
ATOM 2368 N N . HIS B 1 113 ? -22.697 -21.659 -42.920 1.00 15.54 113 HIS B N 1
ATOM 2369 C CA . HIS B 1 113 ? -23.837 -22.568 -42.930 1.00 13.11 113 HIS B CA 1
ATOM 2370 C C . HIS B 1 113 ? -24.513 -22.600 -41.560 1.00 11.59 113 HIS B C 1
ATOM 2371 O O . HIS B 1 113 ? -23.927 -23.075 -40.592 1.00 10.98 113 HIS B O 1
ATOM 2378 N N . ASN B 1 114 ? -25.729 -22.126 -41.473 1.00 10.12 114 ASN B N 1
ATOM 2379 C CA . ASN B 1 114 ? -26.485 -22.075 -40.234 1.00 10.66 114 ASN B CA 1
ATOM 2380 C C . ASN B 1 114 ? -26.773 -23.446 -39.608 1.00 10.23 114 ASN B C 1
ATOM 2381 O O . ASN B 1 114 ? -26.976 -23.554 -38.475 1.00 9.74 114 ASN B O 1
ATOM 2386 N N . GLY B 1 115 ? -26.878 -24.465 -40.434 1.00 9.39 115 GLY B N 1
ATOM 2387 C CA . GLY B 1 115 ? -27.204 -25.784 -39.913 1.00 9.23 115 GLY B CA 1
ATOM 2388 C C . GLY B 1 115 ? -25.979 -26.363 -39.228 1.00 9.30 115 GLY B C 1
ATOM 2389 O O . GLY B 1 115 ? -26.066 -26.978 -38.162 1.00 8.94 115 GLY B O 1
ATOM 2390 N N . ILE B 1 116 ? -24.823 -26.157 -39.848 1.00 8.33 116 ILE B N 1
ATOM 2391 C CA . ILE B 1 116 ? -23.569 -26.634 -39.278 1.00 9.22 116 ILE B CA 1
ATOM 2392 C C . ILE B 1 116 ? -23.261 -25.806 -38.029 1.00 8.90 116 ILE B C 1
ATOM 2393 O O . ILE B 1 116 ? -22.703 -26.316 -37.060 1.00 9.29 116 ILE B O 1
ATOM 2398 N N . LYS B 1 117 ? -23.644 -24.533 -38.048 1.00 8.97 117 LYS B N 1
ATOM 2399 C CA . LYS B 1 117 ? -23.424 -23.676 -36.883 1.00 10.95 117 LYS B CA 1
ATOM 2400 C C . LYS B 1 117 ? -24.208 -24.234 -35.698 1.00 8.99 117 LYS B C 1
ATOM 2401 O O . LYS B 1 117 ? -23.695 -24.329 -34.581 1.00 8.37 117 LYS B O 1
ATOM 2407 N N . SER B 1 118 ? -25.462 -24.587 -35.958 1.00 7.31 118 SER B N 1
ATOM 2408 C CA . SER B 1 118 ? -26.332 -25.133 -34.927 1.00 8.41 118 SER B CA 1
ATOM 2409 C C . SER B 1 118 ? -25.797 -26.440 -34.364 1.00 7.02 118 SER B C 1
ATOM 2410 O O . SER B 1 118 ? -25.883 -26.685 -33.174 1.00 6.81 118 SER B O 1
ATOM 2413 N N . ILE B 1 119 ? -25.258 -27.285 -35.233 1.00 7.51 119 ILE B N 1
ATOM 2414 C CA . ILE B 1 119 ? -24.710 -28.565 -34.799 1.00 8.23 119 ILE B CA 1
ATOM 2415 C C . ILE B 1 119 ? -23.474 -28.359 -33.922 1.00 8.61 119 ILE B C 1
ATOM 2416 O O . ILE B 1 119 ? -23.370 -28.938 -32.845 1.00 10.91 119 ILE B O 1
ATOM 2421 N N . ILE B 1 120 ? -22.543 -27.528 -34.378 1.00 9.08 120 ILE B N 1
ATOM 2422 C CA . ILE B 1 120 ? -21.335 -27.256 -33.601 1.00 9.05 120 ILE B CA 1
ATOM 2423 C C . ILE B 1 120 ? -21.719 -26.672 -32.242 1.00 9.07 120 ILE B C 1
ATOM 2424 O O . ILE B 1 120 ? -21.142 -27.025 -31.208 1.00 9.35 120 ILE B O 1
ATOM 2429 N N . ALA B 1 121 ? -22.698 -25.775 -32.248 1.00 7.67 121 ALA B N 1
ATOM 2430 C CA . ALA B 1 121 ? -23.135 -25.140 -31.017 1.00 8.83 121 ALA B CA 1
ATOM 2431 C C . ALA B 1 121 ? -23.654 -26.178 -30.033 1.00 9.38 121 ALA B C 1
ATOM 2432 O O . ALA B 1 121 ? -23.425 -26.064 -28.830 1.00 9.75 121 ALA B O 1
ATOM 2434 N N . HIS B 1 122 ? -24.337 -27.201 -30.541 1.00 9.77 122 HIS B N 1
ATOM 2435 C CA . HIS B 1 122 ? -24.891 -28.215 -29.660 1.00 10.25 122 HIS B CA 1
ATOM 2436 C C . HIS B 1 122 ? -23.978 -29.357 -29.252 1.00 11.14 122 HIS B C 1
ATOM 2437 O O . HIS B 1 122 ? -24.117 -29.863 -28.149 1.00 11.68 122 HIS B O 1
ATOM 2444 N N . ILE B 1 123 ? -23.048 -29.776 -30.109 1.00 10.93 123 ILE B N 1
ATOM 2445 C CA . ILE B 1 123 ? -22.181 -30.885 -29.723 1.00 12.25 123 ILE B CA 1
ATOM 2446 C C . ILE B 1 123 ? -20.788 -30.484 -29.223 1.00 14.14 123 ILE B C 1
ATOM 2447 O O . ILE B 1 123 ? -19.997 -31.333 -28.805 1.00 13.87 123 ILE B O 1
ATOM 2452 N N . GLY B 1 124 ? -20.496 -29.188 -29.254 1.00 14.41 124 GLY B N 1
ATOM 2453 C CA . GLY B 1 124 ? -19.222 -28.697 -28.755 1.00 14.24 124 GLY B CA 1
ATOM 2454 C C . GLY B 1 124 ? -17.958 -29.100 -29.495 1.00 13.97 124 GLY B C 1
ATOM 2455 O O . GLY B 1 124 ? -16.886 -29.187 -28.879 1.00 14.06 124 GLY B O 1
ATOM 2456 N N . THR B 1 125 ? -18.053 -29.353 -30.800 1.00 12.87 125 THR B N 1
ATOM 2457 C CA . THR B 1 125 ? -16.867 -29.726 -31.544 1.00 11.72 125 THR B CA 1
ATOM 2458 C C . THR B 1 125 ? -17.068 -29.510 -33.036 1.00 12.58 125 THR B C 1
ATOM 2459 O O . THR B 1 125 ? -18.195 -29.443 -33.523 1.00 11.50 125 THR B O 1
ATOM 2463 N N . GLN B 1 126 ? -15.959 -29.412 -33.759 1.00 12.60 126 GLN B N 1
ATOM 2464 C CA . GLN B 1 126 ? -15.994 -29.219 -35.200 1.00 12.74 126 GLN B CA 1
ATOM 2465 C C . GLN B 1 126 ? -15.483 -30.494 -35.852 1.00 12.43 126 GLN B C 1
ATOM 2466 O O . GLN B 1 126 ? -15.357 -30.588 -37.067 1.00 12.31 126 GLN B O 1
ATOM 2472 N N . GLU B 1 127 ? -15.191 -31.477 -35.013 1.00 13.06 127 GLU B N 1
ATOM 2473 C CA . GLU B 1 127 ? -14.684 -32.759 -35.471 1.00 15.25 127 GLU B CA 1
ATOM 2474 C C . GLU B 1 127 ? -15.801 -33.774 -35.606 1.00 14.43 127 GLU B C 1
ATOM 2475 O O . GLU B 1 127 ? -16.200 -34.409 -34.631 1.00 13.08 127 GLU B O 1
ATOM 2481 N N . PHE B 1 128 ? -16.332 -33.889 -36.814 1.00 13.52 128 PHE B N 1
ATOM 2482 C CA . PHE B 1 128 ? -17.383 -34.855 -37.102 1.00 11.91 128 PHE B CA 1
ATOM 2483 C C . PHE B 1 128 ? -17.424 -35.047 -38.611 1.00 11.19 128 PHE B C 1
ATOM 2484 O O . PHE B 1 128 ? -17.147 -34.123 -39.375 1.00 10.01 128 PHE B O 1
ATOM 2492 N N . ASN B 1 129 ? -17.728 -36.264 -39.034 1.00 11.01 129 ASN B N 1
ATOM 2493 C CA . ASN B 1 129 ? -17.753 -36.603 -40.444 1.00 10.73 129 ASN B CA 1
ATOM 2494 C C . ASN B 1 129 ? -18.898 -35.990 -41.222 1.00 10.31 129 ASN B C 1
ATOM 2495 O O . ASN B 1 129 ? -20.044 -35.992 -40.783 1.00 10.01 129 ASN B O 1
ATOM 2500 N N . ARG B 1 130 ? -18.577 -35.457 -42.386 1.00 10.70 130 ARG B N 1
ATOM 2501 C CA . ARG B 1 130 ? -19.585 -34.814 -43.209 1.00 11.36 130 ARG B CA 1
ATOM 2502 C C . ARG B 1 130 ? -19.350 -35.015 -44.699 1.00 10.32 130 ARG B C 1
ATOM 2503 O O . ARG B 1 130 ? -18.220 -35.148 -45.155 1.00 10.02 130 ARG B O 1
ATOM 2511 N N . ILE B 1 131 ? -20.447 -35.045 -45.444 1.00 10.01 131 ILE B N 1
ATOM 2512 C CA . ILE B 1 131 ? -20.421 -35.190 -46.890 1.00 9.83 131 ILE B CA 1
ATOM 2513 C C . ILE B 1 131 ? -21.003 -33.884 -47.403 1.00 10.99 131 ILE B C 1
ATOM 2514 O O . ILE B 1 131 ? -22.147 -33.530 -47.092 1.00 9.68 131 ILE B O 1
ATOM 2519 N N . LYS B 1 132 ? -20.195 -33.158 -48.164 1.00 10.60 132 LYS B N 1
ATOM 2520 C CA . LYS B 1 132 ? -20.604 -31.871 -48.671 1.00 11.52 132 LYS B CA 1
ATOM 2521 C C . LYS B 1 132 ? -20.871 -31.929 -50.160 1.00 11.26 132 LYS B C 1
ATOM 2522 O O . LYS B 1 132 ? -20.083 -32.481 -50.927 1.00 10.84 132 LYS B O 1
ATOM 2528 N N . VAL B 1 133 ? -21.999 -31.360 -50.560 1.00 11.02 133 VAL B N 1
ATOM 2529 C CA . VAL B 1 133 ? -22.373 -31.321 -51.962 1.00 10.99 133 VAL B CA 1
ATOM 2530 C C . VAL B 1 133 ? -22.370 -29.859 -52.377 1.00 10.22 133 VAL B C 1
ATOM 2531 O O . VAL B 1 133 ? -23.093 -29.046 -51.813 1.00 10.70 133 VAL B O 1
ATOM 2535 N N . GLY B 1 134 ? -21.536 -29.524 -53.353 1.00 10.35 134 GLY B N 1
ATOM 2536 C CA . GLY B 1 134 ? -21.458 -28.148 -53.804 1.00 10.71 134 GLY B CA 1
ATOM 2537 C C . GLY B 1 134 ? -22.766 -27.667 -54.397 1.00 11.73 134 GLY B C 1
ATOM 2538 O O . GLY B 1 134 ? -23.458 -28.426 -55.085 1.00 11.36 134 GLY B O 1
ATOM 2539 N N . ILE B 1 135 ? -23.125 -26.417 -54.115 1.00 12.04 135 ILE B N 1
ATOM 2540 C CA . ILE B 1 135 ? -24.351 -25.841 -54.660 1.00 13.72 135 ILE B CA 1
ATOM 2541 C C . ILE B 1 135 ? -23.991 -24.588 -55.451 1.00 14.40 135 ILE B C 1
ATOM 2542 O O . ILE B 1 135 ? -24.848 -23.780 -55.787 1.00 14.69 135 ILE B O 1
ATOM 2547 N N . GLY B 1 136 ? -22.705 -24.447 -55.747 1.00 16.25 136 GLY B N 1
ATOM 2548 C CA . GLY B 1 136 ? -22.229 -23.288 -56.475 1.00 17.79 136 GLY B CA 1
ATOM 2549 C C . GLY B 1 136 ? -21.793 -22.208 -55.505 1.00 19.27 136 GLY B C 1
ATOM 2550 O O . GLY B 1 136 ? -22.281 -22.144 -54.376 1.00 18.38 136 GLY B O 1
ATOM 2551 N N . ARG B 1 137 ? -20.854 -21.381 -55.921 1.00 20.40 137 ARG B N 1
ATOM 2552 C CA . ARG B 1 137 ? -20.381 -20.288 -55.087 1.00 22.70 137 ARG B CA 1
ATOM 2553 C C . ARG B 1 137 ? -21.208 -19.020 -55.296 1.00 21.84 137 ARG B C 1
ATOM 2554 O O . ARG B 1 137 ? -21.595 -18.765 -56.354 1.00 21.88 137 ARG B O 1
ATOM 2562 N N . PRO B 1 138 ? -21.516 -18.252 -54.288 1.00 21.99 138 PRO B N 1
ATOM 2563 C CA . PRO B 1 138 ? -22.307 -17.057 -54.571 1.00 21.87 138 PRO B CA 1
ATOM 2564 C C . PRO B 1 138 ? -21.459 -15.993 -55.274 1.00 21.66 138 PRO B C 1
ATOM 2565 O O . PRO B 1 138 ? -20.231 -15.969 -55.140 1.00 22.50 138 PRO B O 1
ATOM 2569 N N . LEU B 1 139 ? -22.110 -15.142 -56.059 1.00 21.31 139 LEU B N 1
ATOM 2570 C CA . LEU B 1 139 ? -21.396 -14.069 -56.736 1.00 21.62 139 LEU B CA 1
ATOM 2571 C C . LEU B 1 139 ? -21.009 -13.070 -55.659 1.00 21.17 139 LEU B C 1
ATOM 2572 O O . LEU B 1 139 ? -21.571 -13.077 -54.563 1.00 20.21 139 LEU B O 1
ATOM 2577 N N . LYS B 1 140 ? -20.046 -12.213 -55.968 1.00 22.62 140 LYS B N 1
ATOM 2578 C CA . LYS B 1 140 ? -19.621 -11.200 -55.017 1.00 22.86 140 LYS B CA 1
ATOM 2579 C C . LYS B 1 140 ? -20.844 -10.358 -54.642 1.00 21.51 140 LYS B C 1
ATOM 2580 O O . LYS B 1 140 ? -21.655 -10.022 -55.500 1.00 20.44 140 LYS B O 1
ATOM 2586 N N . GLY B 1 141 ? -20.993 -10.044 -53.360 1.00 20.85 141 GLY B N 1
ATOM 2587 C CA . GLY B 1 141 ? -22.115 -9.223 -52.932 1.00 19.23 141 GLY B CA 1
ATOM 2588 C C . GLY B 1 141 ? -23.428 -9.935 -52.653 1.00 19.73 141 GLY B C 1
ATOM 2589 O O . GLY B 1 141 ? -24.350 -9.332 -52.090 1.00 20.11 141 GLY B O 1
ATOM 2590 N N . MET B 1 142 ? -23.534 -11.202 -53.047 1.00 18.10 142 MET B N 1
ATOM 2591 C CA . MET B 1 142 ? -24.761 -11.963 -52.824 1.00 17.40 142 MET B CA 1
ATOM 2592 C C . MET B 1 142 ? -24.831 -12.398 -51.366 1.00 15.76 142 MET B C 1
ATOM 2593 O O . MET B 1 142 ? -23.837 -12.866 -50.811 1.00 17.03 142 MET B O 1
ATOM 2598 N N . THR B 1 143 ? -25.991 -12.247 -50.737 1.00 14.55 143 THR B N 1
ATOM 2599 C CA . THR B 1 143 ? -26.112 -12.669 -49.350 1.00 13.36 143 THR B CA 1
ATOM 2600 C C . THR B 1 143 ? -26.193 -14.189 -49.327 1.00 13.30 143 THR B C 1
ATOM 2601 O O . THR B 1 143 ? -26.482 -14.824 -50.346 1.00 11.87 143 THR B O 1
ATOM 2605 N N . VAL B 1 144 ? -25.926 -14.763 -48.161 1.00 12.94 144 VAL B N 1
ATOM 2606 C CA . VAL B 1 144 ? -25.966 -16.202 -47.999 1.00 13.70 144 VAL B CA 1
ATOM 2607 C C . VAL B 1 144 ? -27.384 -16.734 -48.157 1.00 14.09 144 VAL B C 1
ATOM 2608 O O . VAL B 1 144 ? -27.601 -17.776 -48.771 1.00 14.59 144 VAL B O 1
ATOM 2612 N N . ILE B 1 145 ? -28.358 -16.022 -47.607 1.00 15.14 145 ILE B N 1
ATOM 2613 C CA . ILE B 1 145 ? -29.729 -16.496 -47.690 1.00 15.89 145 ILE B CA 1
ATOM 2614 C C . ILE B 1 145 ? -30.318 -16.569 -49.104 1.00 16.88 145 ILE B C 1
ATOM 2615 O O . ILE B 1 145 ? -31.010 -17.538 -49.414 1.00 17.02 145 ILE B O 1
ATOM 2620 N N . ASN B 1 146 ? -30.072 -15.594 -49.981 1.00 17.95 146 ASN B N 1
ATOM 2621 C CA . ASN B 1 146 ? -30.629 -15.779 -51.321 1.00 19.43 146 ASN B CA 1
ATOM 2622 C C . ASN B 1 146 ? -29.827 -16.817 -52.103 1.00 18.08 146 ASN B C 1
ATOM 2623 O O . ASN B 1 146 ? -30.353 -17.432 -53.033 1.00 18.19 146 ASN B O 1
ATOM 2628 N N . HIS B 1 147 ? -28.566 -17.033 -51.728 1.00 16.07 147 HIS B N 1
ATOM 2629 C CA . HIS B 1 147 ? -27.778 -18.050 -52.422 1.00 16.37 147 HIS B CA 1
ATOM 2630 C C . HIS B 1 147 ? -28.381 -19.425 -52.131 1.00 15.28 147 HIS B C 1
ATOM 2631 O O . HIS B 1 147 ? -28.799 -20.122 -53.047 1.00 15.94 147 HIS B O 1
ATOM 2638 N N . VAL B 1 148 ? -28.454 -19.796 -50.854 1.00 14.44 148 VAL B N 1
ATOM 2639 C CA . VAL B 1 148 ? -28.995 -21.101 -50.461 1.00 12.67 148 VAL B CA 1
ATOM 2640 C C . VAL B 1 148 ? -30.512 -21.293 -50.617 1.00 12.83 148 VAL B C 1
ATOM 2641 O O . VAL B 1 148 ? -30.986 -22.435 -50.693 1.00 12.04 148 VAL B O 1
ATOM 2645 N N . MET B 1 149 ? -31.278 -20.204 -50.660 1.00 11.73 149 MET B N 1
ATOM 2646 C CA . MET B 1 149 ? -32.733 -20.327 -50.802 1.00 13.79 149 MET B CA 1
ATOM 2647 C C . MET B 1 149 ? -33.230 -20.386 -52.246 1.00 14.55 149 MET B C 1
ATOM 2648 O O . MET B 1 149 ? -34.430 -20.511 -52.485 1.00 15.20 149 MET B O 1
ATOM 2653 N N . GLY B 1 150 ? -32.315 -20.287 -53.203 1.00 14.39 150 GLY B N 1
ATOM 2654 C CA . GLY B 1 150 ? -32.705 -20.374 -54.600 1.00 14.69 150 GLY B CA 1
ATOM 2655 C C . GLY B 1 150 ? -32.845 -21.839 -54.989 1.00 14.33 150 GLY B C 1
ATOM 2656 O O . GLY B 1 150 ? -32.489 -22.722 -54.214 1.00 13.52 150 GLY B O 1
ATOM 2657 N N . GLN B 1 151 ? -33.376 -22.115 -56.173 1.00 14.25 151 GLN B N 1
ATOM 2658 C CA . GLN B 1 151 ? -33.501 -23.503 -56.609 1.00 15.34 151 GLN B CA 1
ATOM 2659 C C . GLN B 1 151 ? -32.343 -23.797 -57.548 1.00 13.77 151 GLN B C 1
ATOM 2660 O O . GLN B 1 151 ? -31.620 -22.887 -57.948 1.00 13.93 151 GLN B O 1
ATOM 2666 N N . PHE B 1 152 ? -32.154 -25.064 -57.897 1.00 13.33 152 PHE B N 1
ATOM 2667 C CA . PHE B 1 152 ? -31.088 -25.423 -58.824 1.00 12.82 152 PHE B CA 1
ATOM 2668 C C . PHE B 1 152 ? -31.571 -25.058 -60.214 1.00 13.04 152 PHE B C 1
ATOM 2669 O O . PHE B 1 152 ? -32.767 -25.155 -60.502 1.00 13.75 152 PHE B O 1
ATOM 2677 N N . ASN B 1 153 ? -30.653 -24.624 -61.070 1.00 13.12 153 ASN B N 1
ATOM 2678 C CA . ASN B 1 153 ? -31.034 -24.297 -62.435 1.00 13.88 153 ASN B CA 1
ATOM 2679 C C . ASN B 1 153 ? -31.346 -25.622 -63.110 1.00 13.40 153 ASN B C 1
ATOM 2680 O O . ASN B 1 153 ? -30.774 -26.658 -62.759 1.00 13.76 153 ASN B O 1
ATOM 2685 N N . THR B 1 154 ? -32.247 -25.583 -64.081 1.00 14.07 154 THR B N 1
ATOM 2686 C CA . THR B 1 154 ? -32.635 -26.780 -64.807 1.00 13.86 154 THR B CA 1
ATOM 2687 C C . THR B 1 154 ? -31.427 -27.533 -65.354 1.00 12.78 154 THR B C 1
ATOM 2688 O O . THR B 1 154 ? -31.350 -28.758 -65.236 1.00 11.75 154 THR B O 1
ATOM 2692 N N . GLU B 1 155 ? -30.456 -26.812 -65.850 1.00 12.14 155 GLU B N 1
ATOM 2693 C CA . GLU B 1 155 ? -29.266 -27.354 -66.473 1.00 12.00 155 GLU B CA 1
ATOM 2694 C C . GLU B 1 155 ? -28.397 -28.152 -65.525 1.00 12.31 155 GLU B C 1
ATOM 2695 O O . GLU B 1 155 ? -27.609 -28.895 -65.943 1.00 11.48 155 GLU B O 1
ATOM 2701 N N . ASP B 1 156 ? -28.593 -27.938 -64.246 1.00 12.27 156 ASP B N 1
ATOM 2702 C CA . ASP B 1 156 ? -27.759 -28.590 -63.237 1.00 12.65 156 ASP B CA 1
ATOM 2703 C C . ASP B 1 156 ? -28.432 -29.775 -62.569 1.00 12.97 156 ASP B C 1
ATOM 2704 O O . ASP B 1 156 ? -27.812 -30.466 -61.765 1.00 14.53 156 ASP B O 1
ATOM 2709 N N . ASN B 1 157 ? -29.700 -30.010 -62.884 1.00 13.67 157 ASN B N 1
ATOM 2710 C CA . ASN B 1 157 ? -30.416 -31.115 -62.261 1.00 14.47 157 ASN B CA 1
ATOM 2711 C C . ASN B 1 157 ? -29.771 -32.482 -62.444 1.00 14.22 157 ASN B C 1
ATOM 2712 O O . ASN B 1 157 ? -29.731 -33.282 -61.513 1.00 14.91 157 ASN B O 1
ATOM 2717 N N . ILE B 1 158 ? -29.259 -32.756 -63.633 1.00 13.51 158 ILE B N 1
ATOM 2718 C CA . ILE B 1 158 ? -28.625 -34.038 -63.870 1.00 12.94 158 ILE B CA 1
ATOM 2719 C C . ILE B 1 158 ? -27.310 -34.197 -63.105 1.00 12.56 158 ILE B C 1
ATOM 2720 O O . ILE B 1 158 ? -27.032 -35.269 -62.570 1.00 12.27 158 ILE B O 1
ATOM 2725 N N . ALA B 1 159 ? -26.511 -33.134 -63.042 1.00 11.90 159 ALA B N 1
ATOM 2726 C CA . ALA B 1 159 ? -25.238 -33.186 -62.329 1.00 12.03 159 ALA B CA 1
ATOM 2727 C C . ALA B 1 159 ? -25.492 -33.451 -60.852 1.00 11.99 159 ALA B C 1
ATOM 2728 O O . ALA B 1 159 ? -24.797 -34.250 -60.229 1.00 12.22 159 ALA B O 1
ATOM 2730 N N . ILE B 1 160 ? -26.488 -32.764 -60.301 1.00 11.63 160 ILE B N 1
ATOM 2731 C CA . ILE B 1 160 ? -26.857 -32.935 -58.903 1.00 12.36 160 ILE B CA 1
ATOM 2732 C C . ILE B 1 160 ? -27.361 -34.350 -58.670 1.00 13.26 160 ILE B C 1
ATOM 2733 O O . ILE B 1 160 ? -26.967 -35.001 -57.699 1.00 14.06 160 ILE B O 1
ATOM 2738 N N . SER B 1 161 ? -28.224 -34.829 -59.564 1.00 12.92 161 SER B N 1
ATOM 2739 C CA . SER B 1 161 ? -28.751 -36.185 -59.448 1.00 13.56 161 SER B CA 1
ATOM 2740 C C . SER B 1 161 ? -27.610 -37.197 -59.457 1.00 12.50 161 SER B C 1
ATOM 2741 O O . SER B 1 161 ? -27.601 -38.133 -58.658 1.00 13.26 161 SER B O 1
ATOM 2744 N N . LEU B 1 162 ? -26.634 -36.972 -60.323 1.00 12.57 162 LEU B N 1
ATOM 2745 C CA . LEU B 1 162 ? -25.508 -37.865 -60.458 1.00 12.89 162 LEU B CA 1
ATOM 2746 C C . LEU B 1 162 ? -24.748 -37.905 -59.155 1.00 12.30 162 LEU B C 1
ATOM 2747 O O . LEU B 1 162 ? -24.458 -38.942 -58.674 1.00 12.22 162 LEU B O 1
ATOM 2752 N N . THR B 1 163 ? -24.491 -36.739 -58.584 1.00 11.60 163 THR B N 1
ATOM 2753 C CA . THR B 1 163 ? -23.758 -36.636 -57.327 1.00 12.80 163 THR B CA 1
ATOM 2754 C C . THR B 1 163 ? -24.514 -37.287 -56.171 1.00 11.77 163 THR B C 1
ATOM 2755 O O . THR B 1 163 ? -23.910 -37.911 -55.307 1.00 14.25 163 THR B O 1
ATOM 2759 N N . LEU B 1 164 ? -25.833 -37.145 -56.149 1.00 10.44 164 LEU B N 1
ATOM 2760 C CA . LEU B 1 164 ? -26.606 -37.755 -55.077 1.00 10.09 164 LEU B CA 1
ATOM 2761 C C . LEU B 1 164 ? -26.492 -39.275 -55.169 1.00 10.51 164 LEU B C 1
ATOM 2762 O O . LEU B 1 164 ? -26.555 -39.976 -54.154 1.00 9.77 164 LEU B O 1
ATOM 2767 N N . ASP B 1 165 ? -26.316 -39.794 -56.380 1.00 9.92 165 ASP B N 1
ATOM 2768 C CA . ASP B 1 165 ? -26.154 -41.236 -56.526 1.00 11.51 165 ASP B CA 1
ATOM 2769 C C . ASP B 1 165 ? -24.779 -41.613 -55.972 1.00 10.82 165 ASP B C 1
ATOM 2770 O O . ASP B 1 165 ? -24.621 -42.657 -55.354 1.00 11.06 165 ASP B O 1
ATOM 2775 N N . ARG B 1 166 ? -23.787 -40.755 -56.183 1.00 10.45 166 ARG B N 1
ATOM 2776 C CA . ARG B 1 166 ? -22.452 -41.021 -55.659 1.00 10.30 166 ARG B CA 1
ATOM 2777 C C . ARG B 1 166 ? -22.506 -41.012 -54.125 1.00 10.02 166 ARG B C 1
ATOM 2778 O O . ARG B 1 166 ? -21.861 -41.826 -53.461 1.00 9.31 166 ARG B O 1
ATOM 2786 N N . VAL B 1 167 ? -23.289 -40.097 -53.567 1.00 9.35 167 VAL B N 1
ATOM 2787 C CA . VAL B 1 167 ? -23.426 -40.014 -52.119 1.00 10.25 167 VAL B CA 1
ATOM 2788 C C . VAL B 1 167 ? -24.012 -41.315 -51.571 1.00 10.41 167 VAL B C 1
ATOM 2789 O O . VAL B 1 167 ? -23.605 -41.782 -50.512 1.00 11.27 167 VAL B O 1
ATOM 2793 N N . VAL B 1 168 ? -24.956 -41.912 -52.293 1.00 10.50 168 VAL B N 1
ATOM 2794 C CA . VAL B 1 168 ? -25.536 -43.170 -51.833 1.00 11.49 168 VAL B CA 1
ATOM 2795 C C . VAL B 1 168 ? -24.433 -44.219 -51.736 1.00 11.24 168 VAL B C 1
ATOM 2796 O O . VAL B 1 168 ? -24.353 -44.964 -50.763 1.00 11.77 168 VAL B O 1
ATOM 2800 N N . ASN B 1 169 ? -23.581 -44.262 -52.754 1.00 11.45 169 ASN B N 1
ATOM 2801 C CA . ASN B 1 169 ? -22.479 -45.216 -52.796 1.00 11.71 169 ASN B CA 1
ATOM 2802 C C . ASN B 1 169 ? -21.405 -44.932 -51.741 1.00 10.83 169 ASN B C 1
ATOM 2803 O O . ASN B 1 169 ? -20.779 -45.856 -51.224 1.00 11.26 169 ASN B O 1
ATOM 2808 N N . ALA B 1 170 ? -21.196 -43.661 -51.416 1.00 9.14 170 ALA B N 1
ATOM 2809 C CA . ALA B 1 170 ? -20.211 -43.295 -50.402 1.00 9.57 170 ALA B CA 1
ATOM 2810 C C . ALA B 1 170 ? -20.705 -43.810 -49.055 1.00 8.36 170 ALA B C 1
ATOM 2811 O O . ALA B 1 170 ? -19.938 -44.379 -48.274 1.00 7.70 170 ALA B O 1
ATOM 2813 N N . VAL B 1 171 ? -21.990 -43.602 -48.786 1.00 6.96 171 VAL B N 1
ATOM 2814 C CA . VAL B 1 171 ? -22.586 -44.068 -47.542 1.00 8.43 171 VAL B CA 1
ATOM 2815 C C . VAL B 1 171 ? -22.510 -45.587 -47.467 1.00 10.35 171 VAL B C 1
ATOM 2816 O O . VAL B 1 171 ? -22.116 -46.141 -46.441 1.00 11.21 171 VAL B O 1
ATOM 2820 N N . LYS B 1 172 ? -22.874 -46.267 -48.554 1.00 11.85 172 LYS B N 1
ATOM 2821 C CA . LYS B 1 172 ? -22.818 -47.733 -48.571 1.00 14.03 172 LYS B CA 1
ATOM 2822 C C . LYS B 1 172 ? -21.398 -48.223 -48.293 1.00 13.68 172 LYS B C 1
ATOM 2823 O O . LYS B 1 172 ? -21.190 -49.152 -47.514 1.00 14.13 172 LYS B O 1
ATOM 2829 N N . PHE B 1 173 ? -20.427 -47.592 -48.944 1.00 12.58 173 PHE B N 1
ATOM 2830 C CA . PHE B 1 173 ? -19.023 -47.955 -48.783 1.00 12.30 173 PHE B CA 1
ATOM 2831 C C . PHE B 1 173 ? -18.599 -47.728 -47.340 1.00 12.48 173 PHE B C 1
ATOM 2832 O O . PHE B 1 173 ? -17.909 -48.556 -46.747 1.00 13.26 173 PHE B O 1
ATOM 2840 N N . TYR B 1 174 ? -19.018 -46.595 -46.785 1.00 13.13 174 TYR B N 1
ATOM 2841 C CA . TYR B 1 1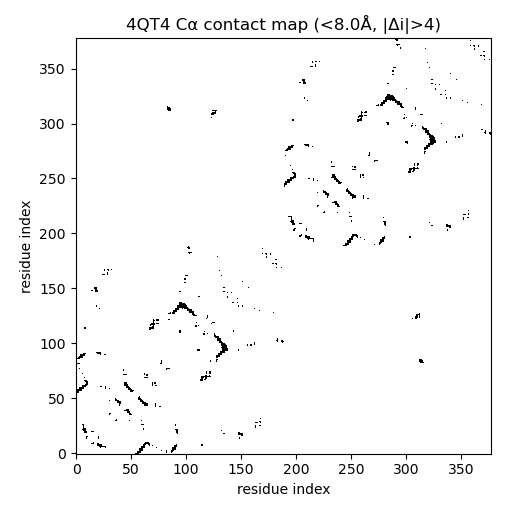74 ? -18.706 -46.251 -45.402 1.00 13.02 174 TYR B CA 1
ATOM 2842 C C . TYR B 1 174 ? -19.206 -47.320 -44.444 1.00 13.15 174 TYR B C 1
ATOM 2843 O O . TYR B 1 174 ? -18.489 -47.739 -43.536 1.00 11.51 174 TYR B O 1
ATOM 2852 N N . LEU B 1 175 ? -20.451 -47.741 -44.647 1.00 12.20 175 LEU B N 1
ATOM 2853 C CA . LEU B 1 175 ? -21.063 -48.762 -43.809 1.00 12.66 175 LEU B CA 1
ATOM 2854 C C . LEU B 1 175 ? -20.340 -50.101 -43.963 1.00 12.86 175 LEU B C 1
ATOM 2855 O O . LEU B 1 175 ? -20.122 -50.813 -42.987 1.00 12.57 175 LEU B O 1
ATOM 2860 N N . GLN B 1 176 ? -19.949 -50.429 -45.191 1.00 13.50 176 GLN B N 1
ATOM 2861 C CA . GLN B 1 176 ? -19.237 -51.679 -45.458 1.00 14.12 176 GLN B CA 1
ATOM 2862 C C . GLN B 1 176 ? -17.904 -51.729 -44.719 1.00 13.92 176 GLN B C 1
ATOM 2863 O O . GLN B 1 176 ? -17.549 -52.750 -44.125 1.00 12.27 176 GLN B O 1
ATOM 2869 N N . GLU B 1 177 ? -17.175 -50.616 -44.760 1.00 14.17 177 GLU B N 1
ATOM 2870 C CA . GLU B 1 177 ? -15.863 -50.517 -44.129 1.00 13.68 177 GLU B CA 1
ATOM 2871 C C . GLU B 1 177 ? -15.869 -50.004 -42.682 1.00 14.68 177 GLU B C 1
ATOM 2872 O O . GLU B 1 177 ? -14.880 -50.164 -41.973 1.00 13.70 177 GLU B O 1
ATOM 2878 N N . ASN B 1 178 ? -16.979 -49.406 -42.250 1.00 14.36 178 ASN B N 1
ATOM 2879 C CA . ASN B 1 178 ? -17.084 -48.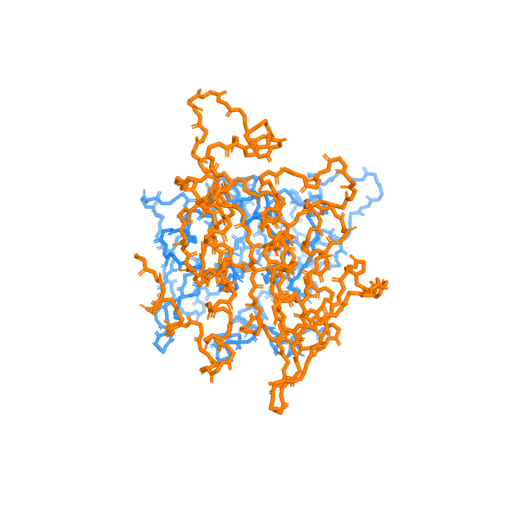827 -40.914 1.00 15.63 178 ASN B CA 1
ATOM 2880 C C . ASN B 1 178 ? -15.858 -47.949 -40.700 1.00 15.38 178 ASN B C 1
ATOM 2881 O O . ASN B 1 178 ? -15.206 -47.993 -39.653 1.00 15.78 178 ASN B O 1
ATOM 2886 N N . ASP B 1 179 ? -15.556 -47.145 -41.714 1.00 14.65 179 ASP B N 1
ATOM 2887 C CA . ASP B 1 179 ? -14.393 -46.274 -41.698 1.00 14.32 179 ASP B CA 1
ATOM 2888 C C . ASP B 1 179 ? -14.602 -45.088 -42.648 1.00 13.72 179 ASP B C 1
ATOM 2889 O O . ASP B 1 179 ? -14.558 -45.253 -43.869 1.00 14.10 179 ASP B O 1
ATOM 2894 N N . PHE B 1 180 ? -14.810 -43.897 -42.091 1.00 13.23 180 PHE B N 1
ATOM 2895 C CA . PHE B 1 180 ? -15.027 -42.698 -42.901 1.00 12.04 180 PHE B CA 1
ATOM 2896 C C . PHE B 1 180 ? -13.743 -42.244 -43.598 1.00 12.53 180 PHE B C 1
ATOM 2897 O O . PHE B 1 180 ? -13.797 -41.686 -44.692 1.00 11.49 180 PHE B O 1
ATOM 2905 N N . GLU B 1 181 ? -12.594 -42.482 -42.971 1.00 11.70 181 GLU B N 1
ATOM 2906 C CA . GLU B 1 181 ? -11.314 -42.076 -43.548 1.00 11.91 181 GLU B CA 1
ATOM 2907 C C . GLU B 1 181 ? -11.010 -42.806 -44.858 1.00 11.42 181 GLU B C 1
ATOM 2908 O O . GLU B 1 181 ? -10.433 -42.228 -45.778 1.00 9.98 181 GLU B O 1
ATOM 2914 N N . LYS B 1 182 ? -11.397 -44.075 -44.948 1.00 11.33 182 LYS B N 1
ATOM 2915 C CA . LYS B 1 182 ? -11.175 -44.826 -46.176 1.00 11.47 182 LYS B CA 1
ATOM 2916 C C . LYS B 1 182 ? -12.223 -44.379 -47.190 1.00 10.71 182 LYS B C 1
ATOM 2917 O O . LYS B 1 182 ? -12.003 -44.428 -48.400 1.00 10.56 182 LYS B O 1
ATOM 2923 N N . THR B 1 183 ? -13.368 -43.936 -46.682 1.00 9.63 183 THR B N 1
ATOM 2924 C CA . THR B 1 183 ? -14.434 -43.464 -47.548 1.00 9.17 183 THR B CA 1
ATOM 2925 C C . THR B 1 183 ? -13.984 -42.162 -48.180 1.00 8.91 183 THR B C 1
ATOM 2926 O O . THR B 1 183 ? -14.192 -41.942 -49.369 1.00 8.56 183 THR B O 1
ATOM 2930 N N . MET B 1 184 ? -13.348 -41.303 -47.382 1.00 9.92 184 MET B N 1
ATOM 2931 C CA . MET B 1 184 ? -12.843 -40.034 -47.897 1.00 11.52 184 MET B CA 1
ATOM 2932 C C . MET B 1 184 ? -11.798 -40.313 -48.981 1.00 12.24 184 MET B C 1
ATOM 2933 O O . MET B 1 184 ? -11.803 -39.693 -50.040 1.00 12.67 184 MET B O 1
ATOM 2938 N N . GLN B 1 185 ? -10.910 -41.261 -48.704 1.00 12.96 185 GLN B N 1
ATOM 2939 C CA . GLN B 1 185 ? -9.846 -41.641 -49.630 1.00 15.58 185 GLN B CA 1
ATOM 2940 C C . GLN B 1 185 ? -10.431 -42.157 -50.937 1.00 15.22 185 GLN B C 1
ATOM 2941 O O . GLN B 1 185 ? -9.945 -41.848 -52.021 1.00 14.68 185 GLN B O 1
ATOM 2947 N N . LYS B 1 186 ? -11.487 -42.951 -50.807 1.00 15.26 186 LYS B N 1
ATOM 2948 C CA . LYS B 1 186 ? -12.169 -43.560 -51.939 1.00 14.43 186 LYS B CA 1
ATOM 2949 C C . LYS B 1 186 ? -12.971 -42.597 -52.816 1.00 14.44 186 LYS B C 1
ATOM 2950 O O . LYS B 1 186 ? -13.039 -42.784 -54.037 1.00 13.16 186 LYS B O 1
ATOM 2956 N N . PHE B 1 187 ? -13.566 -41.570 -52.211 1.00 13.24 187 PHE B N 1
ATOM 2957 C CA . PHE B 1 187 ? -14.401 -40.645 -52.968 1.00 13.63 187 PHE B CA 1
ATOM 2958 C C . PHE B 1 187 ? -13.923 -39.222 -53.227 1.00 13.94 187 PHE B C 1
ATOM 2959 O O . PHE B 1 187 ? -14.422 -38.575 -54.146 1.00 13.54 187 PHE B O 1
ATOM 2967 N N . ASN B 1 188 ? -12.991 -38.711 -52.434 1.00 13.55 188 ASN B N 1
ATOM 2968 C CA . ASN B 1 188 ? -12.537 -37.342 -52.670 1.00 15.44 188 ASN B CA 1
ATOM 2969 C C . ASN B 1 188 ? -11.762 -37.192 -53.974 1.00 16.87 188 ASN B C 1
ATOM 2970 O O . ASN B 1 188 ? -10.952 -38.047 -54.327 1.00 18.80 188 ASN B O 1
ATOM 2975 N N . GLY B 1 189 ? -12.022 -36.102 -54.691 1.00 18.26 189 GLY B N 1
ATOM 2976 C CA . GLY B 1 189 ? -11.339 -35.860 -55.950 1.00 19.80 189 GLY B CA 1
ATOM 2977 C C . GLY B 1 189 ? -12.131 -36.330 -57.157 1.00 21.81 189 GLY B C 1
ATOM 2978 O O . GLY B 1 189 ? -13.189 -36.950 -57.011 1.00 23.80 189 GLY B O 1
#

Organism: Streptococcus pyogenes serotype M49 (strain NZ131) (NCBI:txid471876)

Sequence (378 aa):
MVKMIVGLGNPGSKYEKTKHNIGFMAIDNIVKNLDVTFTDDKNFKAQIGSTFINHEKVYFVKPTTFMNNSGIAVKALLTYYNIDITDLIVIYDDLDMEVSKLRLRSKGSAGGHNGIKSIIAHIGTQEFNRIKVGIGRPLKGMTVINHVMGQFNTEDNIAISLTLDRVVNAVKFYLQENDFEKTMQKFNGMVKMIVGLGNPGSKYEKTKHNIGFMAIDNIVKNLDVTFTDDKNFKAQIGSTFINHEKVYFVKPTTFMNNSGIAVKALLTYYNIDITDLIVIYDDLDMEVSKLRLRSKGSAGGHNGIKSIIAHIGTQEFNRIKVGIGRPLKGMTVINHVMGQFNTEDNIAISLTLDRVVNAVKFYLQENDFEKTMQKFNG

Radius of gyration: 23.53 Å; Cα contacts (8 Å, |Δi|>4): 785; chains: 2; bounding box: 50×56×72 Å

Secondary structure (DSSP, 8-state):
-EEEEEE----SGGGTTBGGGHHHHHHHHHHHHTT----B-SSSSEEEEEEEETTEEEEEEEE-S-GGGHHHHHHHHHHHTT--GGGEEEEEEESSS-TT-EEEES----TT-HHHHHHHHHHT-S-SEEEEEE--PPPTT--HHHHHTSBPPGGGHHHHHHHHHHHHHHHHHHHHHT-HHHHHHHH--/-EEEEEE----SGGGTTBGGGHHHHHHHHHHHHTT---EEETTTTEEEEEEEETTEEEEEEEE-S-GGGHHHHHHHHHHHTT--GGGEEEEEEETTS-TT-EEEES----TT-HHHHHHHHHHS-S--EEEEEE--PPPTT--HHHHHTSBPPGGGHHHHHHHHHHHHHHHHHHHHHT-HHHHHHHH--

CATH classification: 3.40.50.1470

Foldseek 3Di:
DEAEEEFEWEDDPLGCQFQFRLRVVLLVLQCVVVVWDWDCDPVARWIWTWDDDPNYIYIRIYHHPGQLQLQVRVLVVCVVVVNDLARYEYEGEDAADAALAKAKDQFDDCPLRNNLPNNCVRNVGRRHIYIYGYQHHDDPPDHPVVSRRDGHDPVCVVSSVVSSVVSSVLVVVCVVVVDSVVSRVVDHD/DEAEEEFEWEDDPLGVQFQFRLRVVLLVVQCVVVVWAWDQDPLQQWTWTWDDDVPYIYIRTYHNPGQLQLQSRVLSVCVVVVNDLARYEYEGEDQQDAALAKAKDQFDQCNPRSNLVNNCVNPVGRGHIYMYGYQHHDDPPDDPVVSRRDGRPPVCVVSSVVSSVVSSVLVVVCVVVVDNVVSRVVDHD